Protein 8A9X (pdb70)

B-factor: mean 32.9, std 11.36, range [13.78, 92.28]

Solvent-accessible surface area: 26926 Å² total; per-residue (Å²): 165,86,50,28,13,26,7,0,4,95,18,2,18,92,27,46,5,17,0,52,89,13,69,89,86,75,80,102,11,23,6,62,8,61,76,5,12,14,92,5,0,20,40,0,5,76,20,0,34,145,41,36,3,44,4,5,31,0,18,0,56,32,37,83,188,61,76,34,33,0,54,13,80,56,2,6,0,43,114,121,128,32,34,4,57,0,10,96,30,2,36,168,47,70,18,39,14,53,70,22,23,94,13,14,33,65,9,11,5,49,9,88,62,4,54,84,148,24,0,62,41,0,17,86,23,0,40,146,63,52,10,79,51,34,66,58,46,44,40,74,31,86,184,79,121,49,92,14,49,13,43,16,0,25,0,32,134,155,109,16,33,12,19,0,6,64,22,2,23,154,51,69,11,45,12,23,69,13,42,91,96,65,55,88,10,13,6,54,8,73,78,4,50,18,132,23,0,19,43,0,3,48,23,0,36,140,60,49,10,37,6,2,27,1,26,2,58,37,42,91,181,96,72,30,104,0,47,16,84,55,2,12,0,46,148,155,99,35,23,13,20,0,4,64,22,2,23,162,55,68,15,45,16,34,100,16,46,85,93,66,65,99,10,30,7,66,9,73,74,4,43,69,145,23,0,97,43,0,21,86,30,0,34,146,60,26,9,78,56,42,56,68,42,48,83,79,29,103,172,77,118,49,96,10,54,16,88,53,0,18,0,58,108,134,142,47,29,9,18,18,0,4,93,21,2,18,162,49,66,9,19,0,42,37,9,33,85,86,75,85,100,3,17,6,30,8,60,61,4,48,87,141,22,0,58,40,0,16,86,23,0,26,147,55,22,5,65,62,41,60,60,42,42,82,77,26,89,187,72,123,49,101,15,43,17,46,36,2,19,0,47,101,135,155,125,23,49,63,15,0,89,110,29,2,73,120,21,46,16,77,26,95,142,40,73,81,104,64,72,85,2,33,5,62,12,89,65,4,12,67,127,3,0,96,42,0,23,88,25,0,35,149,56,45,9,81,57,45,54,71,41,48,80,79,36,98,172,71,129,53,41,10,54,15,82,52,3,22,0,48,124,126,37,35,28,33,0,14,112,18,4,45,158,48,65,18,37,5,3,79,40,29,76,16,19,39,66,7,28,9,55,10,58,78,3,54,64,142,19,0,96,41,0,21,88,23,0,33,146,49,34,1,77,60,39,58,66,43,49,81,59,47,97,162,97,110,45,102,9,51,19,88,54,1,16,0,44,77,111

InterPro domains:
  IPR007690 Type II secretion system protein GspM [PF04612] (2-157)
  IPR007690 Type II secretion system protein GspM [PIRSF006291] (4-155)
  IPR023229 Type II secretion system protein GspM, periplasmic domain superfamily [SSF103054] (82-157)

Nearest PDB structures (foldseek):
  8a9x-assembly4_G  TM=9.861E-01  e=1.366E-13  Klebsiella oxytoca
  8ab1-assembly1_C  TM=9.653E-01  e=4.001E-12  Klebsiella oxytoca
  7ze0-assembly1_B  TM=9.270E-01  e=1.435E-12  Klebsiella oxytoca
  1uv7-assembly1_B  TM=9.081E-01  e=1.610E-06  Vibrio cholerae
  1b4a-assembly1_B  TM=5.362E-01  e=8.333E-02  Geobacillus stearothermophilus

Sequence (549 aa):
SEEPSTVIMREAARHGLTIVRLQPQGSRLSLTVQPADFQALMAWLDALGQAGMTTATLAVTAVAQQPGWVTVNTLVLERSEPSTVIMREAARHGLTIVRLQPQGSRLSLTVQPADFQALMAWLDALGQAGMTTATLAVTAVAQQPGWVTVNTLVLEREEPSTVIMREAARHGLTIVRLQPQGSRLSLTVQPADFQALMAWLDALGQAGMTTATLAVTAVAQQPGWVTVNTLVLEREEPSTVIMREAARHGLTIVRLQPQGSRLSLTVQPADFQALMAWLDALGQAGMTTATLAVTAVAQQPGWVTVNTLVLERSEEPSTVIMREAARHGLTIVRLQPQGSRLSLTVQPADFQALMAWLDALGQAGMTTATLAVTAVAQQPGWVTVNTLVLERSEEPSTVIMREAARHGLTIVRLQPQGSRLSLTVQPADFQALMAWLDALGQAGMTTATLAVTAVAQQPGWVTVNTLVLEREPSTVIMREAARHGLTIVRLQPQGSRLSLTVQPADFQALMAWLDALGQAGMTTATLAVTAVAQQPGWVTVNTLVLERS

Structure (mmCIF, N/CA/C/O backbone):
data_8A9X
#
_entry.id   8A9X
#
_cell.length_a   80.85
_cell.length_b   135.529
_cell.length_c   109.408
_cell.angle_alpha   90
_cell.angle_beta   90
_cell.angle_gamma   90
#
_symmetry.space_group_name_H-M   'C 2 2 21'
#
loop_
_entity.id
_entity.type
_entity.pdbx_description
1 polymer 'Type II secretion system protein M'
2 water water
#
loop_
_atom_site.group_PDB
_atom_site.id
_atom_site.type_symbol
_atom_site.label_atom_id
_atom_site.label_alt_id
_atom_site.label_comp_id
_atom_site.label_asym_id
_atom_site.label_entity_id
_atom_site.label_seq_id
_atom_site.pdbx_PDB_ins_code
_atom_site.Cartn_x
_atom_site.Cartn_y
_atom_site.Cartn_z
_atom_site.occupancy
_atom_site.B_iso_or_equiv
_atom_site.auth_seq_id
_atom_site.auth_comp_id
_atom_site.auth_asym_id
_atom_site.auth_atom_id
_atom_site.pdbx_PDB_model_num
ATOM 1 N N . SER A 1 1 ? 21.345 55.957 8.168 1 44.31 79 SER A N 1
ATOM 2 C CA . SER A 1 1 ? 20.36 55.866 7.095 1 44.49 79 SER A CA 1
ATOM 3 C C . SER A 1 1 ? 18.912 56.044 7.639 1 42.07 79 SER A C 1
ATOM 4 O O . SER A 1 1 ? 18.615 57.141 8.134 1 43.33 79 SER A O 1
ATOM 7 N N . GLU A 1 2 ? 18.035 55.009 7.609 1 38.31 80 GLU A N 1
ATOM 8 C CA . GLU A 1 2 ? 16.678 55.181 8.119 1 35.37 80 GLU A CA 1
ATOM 9 C C . GLU A 1 2 ? 16.625 55.06 9.631 1 30.97 80 GLU A C 1
ATOM 10 O O . GLU A 1 2 ? 17.334 54.252 10.224 1 30.27 80 GLU A O 1
ATOM 16 N N . GLU A 1 3 ? 15.746 55.855 10.254 1 28.79 81 GLU A N 1
ATOM 17 C CA . GLU A 1 3 ? 15.552 55.771 11.693 1 27.26 81 GLU A CA 1
ATOM 18 C C . GLU A 1 3 ? 14.728 54.535 11.998 1 26.25 81 GLU A C 1
ATOM 19 O O . GLU A 1 3 ? 13.863 54.14 11.195 1 26.05 81 GLU A O 1
ATOM 25 N N . PRO A 1 4 ? 15.001 53.883 13.147 1 25.79 82 PRO A N 1
ATOM 26 C CA . PRO A 1 4 ? 14.316 52.613 13.435 1 24.76 82 PRO A CA 1
ATOM 27 C C . PRO A 1 4 ? 12.802 52.698 13.413 1 23.28 82 PRO A C 1
ATOM 28 O O . PRO A 1 4 ? 12.162 51.775 12.939 1 23.75 82 PRO A O 1
ATOM 32 N N . SER A 1 5 ? 12.231 53.792 13.928 1 21.9 83 SER A N 1
ATOM 33 C CA . SER A 1 5 ? 10.766 53.928 13.966 1 21.89 83 SER A CA 1
ATOM 34 C C . SER A 1 5 ? 10.172 53.878 12.561 1 22.02 83 SER A C 1
ATOM 35 O O . SER A 1 5 ? 9.08 53.347 12.379 1 22.58 83 SER A O 1
ATOM 38 N N . THR A 1 6 ? 10.893 54.444 11.566 1 21.88 84 THR A N 1
ATOM 39 C CA . THR A 1 6 ? 10.397 54.417 10.186 1 22.8 84 THR A CA 1
ATOM 40 C C . THR A 1 6 ? 10.303 52.974 9.672 1 22.58 84 THR A C 1
ATOM 41 O O . THR A 1 6 ? 9.282 52.573 9.108 1 23.99 84 THR A O 1
ATOM 45 N N . VAL A 1 7 ? 11.354 52.184 9.907 1 22.62 85 VAL A N 1
ATOM 46 C CA . VAL A 1 7 ? 11.363 50.8 9.451 1 23.3 85 VAL A CA 1
ATOM 47 C C . VAL A 1 7 ? 10.319 49.989 10.197 1 23.02 85 VAL A C 1
ATOM 48 O O . VAL A 1 7 ? 9.547 49.235 9.601 1 23.07 85 VAL A O 1
ATOM 52 N N . ILE A 1 8 ? 10.269 50.15 11.54 1 21.89 86 ILE A N 1
ATOM 53 C CA . ILE A 1 8 ? 9.314 49.409 12.35 1 21.21 86 ILE A CA 1
ATOM 54 C C . ILE A 1 8 ? 7.878 49.647 11.908 1 20.98 86 ILE A C 1
ATOM 55 O O . ILE A 1 8 ? 7.138 48.689 11.751 1 20.65 86 ILE A O 1
ATOM 60 N N . MET A 1 9 ? 7.501 50.929 11.687 1 19.78 87 MET A N 1
ATOM 61 C CA . MET A 1 9 ? 6.108 51.227 11.34 1 19.33 87 MET A CA 1
ATOM 62 C C . MET A 1 9 ? 5.766 50.839 9.903 1 20.03 87 MET A C 1
ATOM 63 O O . MET A 1 9 ? 4.637 50.415 9.627 1 21.67 87 MET A O 1
ATOM 68 N N . ARG A 1 10 ? 6.729 50.956 8.983 1 20.27 88 ARG A N 1
ATOM 69 C CA . ARG A 1 10 ? 6.489 50.551 7.586 1 21.14 88 ARG A CA 1
ATOM 70 C C . ARG A 1 10 ? 6.256 49.039 7.533 1 20.89 88 ARG A C 1
ATOM 71 O O . ARG A 1 10 ? 5.278 48.56 6.928 1 21.43 88 ARG A O 1
ATOM 79 N N . GLU A 1 11 ? 7.123 48.289 8.235 1 20.04 89 GLU A N 1
ATOM 80 C CA . GLU A 1 11 ? 6.96 46.838 8.252 1 20.8 89 GLU A CA 1
ATOM 81 C C . GLU A 1 11 ? 5.738 46.376 9.095 1 20.96 89 GLU A C 1
ATOM 82 O O . GLU A 1 11 ? 5.079 45.39 8.737 1 22.31 89 GLU A O 1
ATOM 88 N N . ALA A 1 12 ? 5.376 47.12 10.158 1 20.19 90 ALA A N 1
ATOM 89 C CA . ALA A 1 12 ? 4.164 46.797 10.941 1 20.82 90 ALA A CA 1
ATOM 90 C C . ALA A 1 12 ? 2.934 46.985 10.036 1 21.32 90 ALA A C 1
ATOM 91 O O . ALA A 1 12 ? 1.991 46.201 10.118 1 22.47 90 ALA A O 1
ATOM 93 N N . ALA A 1 13 ? 2.921 48.057 9.216 1 20.22 91 ALA A N 1
ATOM 94 C CA . ALA A 1 13 ? 1.782 48.276 8.293 1 21.68 91 ALA A CA 1
ATOM 95 C C . ALA A 1 13 ? 1.726 47.126 7.285 1 21.74 91 ALA A C 1
ATOM 96 O O . ALA A 1 13 ? 0.642 46.649 6.959 1 23.5 91 ALA A O 1
ATOM 98 N N . ARG A 1 14 ? 2.883 46.675 6.789 1 21 92 ARG A N 1
ATOM 99 C CA . ARG A 1 14 ? 2.897 45.578 5.808 1 20.92 92 ARG A CA 1
ATOM 100 C C . ARG A 1 14 ? 2.381 44.272 6.373 1 22.24 92 ARG A C 1
ATOM 101 O O . ARG A 1 14 ? 1.596 43.557 5.725 1 23.58 92 ARG A O 1
ATOM 109 N N . HIS A 1 15 ? 2.814 43.952 7.607 1 21.41 93 HIS A N 1
ATOM 110 C CA . HIS A 1 15 ? 2.526 42.642 8.178 1 20.99 93 HIS A CA 1
ATOM 111 C C . HIS A 1 15 ? 1.327 42.593 9.126 1 20.9 93 HIS A C 1
ATOM 112 O O . HIS A 1 15 ? 0.953 41.511 9.577 1 21.94 93 HIS A O 1
ATOM 119 N N . GLY A 1 16 ? 0.701 43.736 9.39 1 21.1 94 GLY A N 1
ATOM 120 C CA . GLY A 1 16 ? -0.537 43.765 10.152 1 21.38 94 GLY A CA 1
ATOM 121 C C . GLY A 1 16 ? -0.384 43.839 11.651 1 22.44 94 GLY A C 1
ATOM 122 O O . GLY A 1 16 ? -1.299 43.438 12.378 1 23.46 94 GLY A O 1
ATOM 123 N N . LEU A 1 17 ? 0.723 44.438 12.126 1 21.61 95 LEU A N 1
ATOM 124 C CA . LEU A 1 17 ? 0.921 44.567 13.576 1 21.96 95 LEU A CA 1
ATOM 125 C C . LEU A 1 17 ? 0.506 45.934 14.089 1 21.46 95 LEU A C 1
ATOM 126 O O . LEU A 1 17 ? 0.771 46.962 13.428 1 22.22 95 LEU A O 1
ATOM 131 N N . THR A 1 18 ? -0.101 45.946 15.286 1 19.99 96 THR A N 1
ATOM 132 C CA . THR A 1 18 ? -0.503 47.172 15.969 1 20.37 96 THR A CA 1
ATOM 133 C C . THR A 1 18 ? 0.484 47.445 17.072 1 21.71 96 THR A C 1
ATOM 134 O O . THR A 1 18 ? 0.722 46.599 17.941 1 21.37 96 THR A O 1
ATOM 138 N N . ILE A 1 19 ? 1.079 48.649 17.03 1 22.71 97 ILE A N 1
ATOM 139 C CA . ILE A 1 19 ? 2.085 49.016 18.025 1 23.49 97 ILE A CA 1
ATOM 140 C C . ILE A 1 19 ? 1.43 49.845 19.105 1 23.83 97 ILE A C 1
ATOM 141 O O . ILE A 1 19 ? 1.04 51.004 18.9 1 23.92 97 ILE A O 1
ATOM 146 N N . VAL A 1 20 ? 1.299 49.244 20.299 1 23.26 98 VAL A N 1
ATOM 147 C CA . VAL A 1 20 ? 0.714 49.898 21.463 1 23.32 98 VAL A CA 1
ATOM 148 C C . VAL A 1 20 ? 1.692 50.903 22.061 1 24 98 VAL A C 1
ATOM 149 O O . VAL A 1 20 ? 1.283 51.971 22.57 1 24.8 98 VAL A O 1
ATOM 153 N N . ARG A 1 21 ? 2.98 50.572 21.997 1 23.26 99 ARG A N 1
ATOM 154 C CA . ARG A 1 21 ? 3.997 51.422 22.541 1 23.96 99 ARG A CA 1
ATOM 155 C C . ARG A 1 21 ? 5.343 51.117 21.974 1 23.27 99 ARG A C 1
ATOM 156 O O . ARG A 1 21 ? 5.756 49.952 21.865 1 22.52 99 ARG A O 1
ATOM 164 N N . LEU A 1 22 ? 6.032 52.162 21.584 1 21.96 100 LEU A N 1
ATOM 165 C CA . LEU A 1 22 ? 7.399 52.046 21.164 1 22.99 100 LEU A CA 1
ATOM 166 C C . LEU A 1 22 ? 8.185 52.975 22.07 1 23.51 100 LEU A C 1
ATOM 167 O O . LEU A 1 22 ? 7.878 54.165 22.128 1 23.98 100 LEU A O 1
ATOM 172 N N . GLN A 1 23 ? 9.162 52.439 22.843 1 22.73 101 GLN A N 1
ATOM 173 C CA . GLN A 1 23 ? 9.967 53.306 23.714 1 22.74 101 GLN A CA 1
ATOM 174 C C . GLN A 1 23 ? 11.376 52.786 23.796 1 22.4 101 GLN A C 1
ATOM 175 O O . GLN A 1 23 ? 11.589 51.581 23.665 1 22.71 101 GLN A O 1
ATOM 181 N N . PRO A 1 24 ? 12.372 53.661 24.029 1 21.72 102 PRO A N 1
ATOM 182 C CA . PRO A 1 24 ? 13.736 53.145 24.212 1 22.17 102 PRO A CA 1
ATOM 183 C C . PRO A 1 24 ? 13.822 52.303 25.479 1 22.46 102 PRO A C 1
ATOM 184 O O . PRO A 1 24 ? 13.046 52.501 26.426 1 23.04 102 PRO A O 1
ATOM 188 N N . GLN A 1 25 ? 14.765 51.356 25.498 1 21.62 103 GLN A N 1
ATOM 189 C CA . GLN A 1 25 ? 15.08 50.551 26.673 1 22.91 103 GLN A CA 1
ATOM 190 C C . GLN A 1 25 ? 16.594 50.538 26.693 1 24.78 103 GLN A C 1
ATOM 191 O O . GLN A 1 25 ? 17.223 49.748 26.01 1 25.88 103 GLN A O 1
ATOM 197 N N . GLY A 1 26 ? 17.178 51.514 27.364 1 24.72 104 GLY A N 1
ATOM 198 C CA . GLY A 1 26 ? 18.619 51.763 27.281 1 25.66 104 GLY A CA 1
ATOM 199 C C . GLY A 1 26 ? 18.925 52.143 25.839 1 26.33 104 GLY A C 1
ATOM 200 O O . GLY A 1 26 ? 18.198 52.95 25.236 1 25.67 104 GLY A O 1
ATOM 201 N N . SER A 1 27 ? 19.876 51.413 25.227 1 27.39 105 SER A N 1
ATOM 202 C CA . SER A 1 27 ? 20.176 51.631 23.806 1 28.2 105 SER A CA 1
ATOM 203 C C . SER A 1 27 ? 19.342 50.722 22.891 1 28.01 105 SER A C 1
ATOM 204 O O . SER A 1 27 ? 19.504 50.771 21.67 1 28.57 105 SER A O 1
ATOM 207 N N . ARG A 1 28 ? 18.465 49.881 23.463 1 25.17 106 ARG A N 1
ATOM 208 C CA . ARG A 1 28 ? 17.618 48.999 22.692 1 24.1 106 ARG A CA 1
ATOM 209 C C . ARG A 1 28 ? 16.216 49.644 22.496 1 23.91 106 ARG A C 1
ATOM 210 O O . ARG A 1 28 ? 15.971 50.787 22.934 1 24 106 ARG A O 1
ATOM 218 N N . LEU A 1 29 ? 15.315 48.935 21.806 1 23.47 107 LEU A N 1
ATOM 219 C CA . LEU A 1 29 ? 13.963 49.412 21.599 1 23.45 107 LEU A CA 1
ATOM 220 C C . LEU A 1 29 ? 12.975 48.42 22.154 1 23.18 107 LEU A C 1
ATOM 221 O O . LEU A 1 29 ? 13.003 47.258 21.743 1 23.58 107 LEU A O 1
ATOM 226 N N . SER A 1 30 ? 12.09 48.846 23.04 1 22.25 108 SER A N 1
ATOM 227 C CA . SER A 1 30 ? 11.068 47.979 23.584 1 22.94 108 SER A CA 1
ATOM 228 C C . SER A 1 30 ? 9.78 48.222 22.834 1 22.58 108 SER A C 1
ATOM 229 O O . SER A 1 30 ? 9.349 49.385 22.656 1 22.7 108 SER A O 1
ATOM 232 N N . LEU A 1 31 ? 9.15 47.142 22.38 1 21.86 109 LEU A N 1
ATOM 233 C CA . LEU A 1 31 ? 7.919 47.284 21.636 1 21.92 109 LEU A CA 1
ATOM 234 C C . LEU A 1 31 ? 6.813 46.547 22.358 1 22.13 109 LEU A C 1
ATOM 235 O O . LEU A 1 31 ? 6.99 45.387 22.765 1 22.34 109 LEU A O 1
ATOM 240 N N . THR A 1 32 ? 5.661 47.189 22.498 1 20.24 110 THR A N 1
ATOM 241 C CA . THR A 1 32 ? 4.487 46.55 23.033 1 20.55 110 THR A CA 1
ATOM 242 C C . THR A 1 32 ? 3.556 46.409 21.824 1 21.06 110 THR A C 1
ATOM 243 O O . THR A 1 32 ? 3.257 47.4 21.153 1 21.84 110 THR A O 1
ATOM 247 N N . VAL A 1 33 ? 3.185 45.176 21.494 1 20.93 111 VAL A N 1
ATOM 248 C CA . VAL A 1 33 ? 2.434 44.857 20.277 1 21.55 111 VAL A CA 1
ATOM 249 C C . VAL A 1 33 ? 1.158 44.143 20.647 1 21.63 111 VAL A C 1
ATOM 250 O O . VAL A 1 33 ? 1.179 43.287 21.566 1 21.98 111 VAL A O 1
ATOM 254 N N . GLN A 1 34 ? 0.056 44.439 19.963 1 21.12 112 GLN A N 1
ATOM 255 C CA . GLN A 1 34 ? -1.193 43.723 20.235 1 21.08 112 GLN A CA 1
ATOM 256 C C . GLN A 1 34 ? -1.051 42.256 19.778 1 21.01 112 GLN A C 1
ATOM 257 O O . GLN A 1 34 ? -0.235 41.951 18.909 1 20.69 112 GLN A O 1
ATOM 263 N N . PRO A 1 35 ? -1.891 41.345 20.288 1 21.03 113 PRO A N 1
ATOM 264 C CA . PRO A 1 35 ? -1.795 39.931 19.871 1 21.32 113 PRO A CA 1
ATOM 265 C C . PRO A 1 35 ? -1.809 39.787 18.361 1 22.34 113 PRO A C 1
ATOM 266 O O . PRO A 1 35 ? -2.514 40.546 17.647 1 23.09 113 PRO A O 1
ATOM 270 N N . ALA A 1 36 ? -0.97 38.881 17.865 1 22.36 114 ALA A N 1
ATOM 271 C CA . ALA A 1 36 ? -0.727 38.808 16.438 1 22.68 114 ALA A CA 1
ATOM 272 C C . ALA A 1 36 ? -0.669 37.412 15.857 1 21.66 114 ALA A C 1
ATOM 273 O O . ALA A 1 36 ? -0.343 36.474 16.546 1 22.07 114 ALA A O 1
ATOM 275 N N . ASP A 1 37 ? -0.874 37.291 14.56 1 21.99 115 ASP A N 1
ATOM 276 C CA . ASP A 1 37 ? -0.664 36.047 13.829 1 21.97 115 ASP A CA 1
ATOM 277 C C . ASP A 1 37 ? 0.842 35.757 13.896 1 21.46 115 ASP A C 1
ATOM 278 O O . ASP A 1 37 ? 1.656 36.629 13.542 1 20.89 115 ASP A O 1
ATOM 283 N N . PHE A 1 38 ? 1.21 34.575 14.403 1 20.91 116 PHE A N 1
ATOM 284 C CA . PHE A 1 38 ? 2.642 34.281 14.605 1 21.55 116 PHE A CA 1
ATOM 285 C C . PHE A 1 38 ? 3.428 34.28 13.301 1 22.13 116 PHE A C 1
ATOM 286 O O . PHE A 1 38 ? 4.574 34.762 13.275 1 23.07 116 PHE A O 1
ATOM 294 N N . GLN A 1 39 ? 2.829 33.77 12.213 1 22.86 117 GLN A N 1
ATOM 295 C CA . GLN A 1 39 ? 3.523 33.78 10.912 1 23.75 117 GLN A CA 1
ATOM 296 C C . GLN A 1 39 ? 3.813 35.242 10.474 1 24.08 117 GLN A C 1
ATOM 297 O O . GLN A 1 39 ? 4.918 35.549 10.031 1 25.46 117 GLN A O 1
ATOM 303 N N . ALA A 1 40 ? 2.835 36.137 10.668 1 22.83 118 ALA A N 1
ATOM 304 C CA . ALA A 1 40 ? 3.027 37.548 10.299 1 22.42 118 ALA A CA 1
ATOM 305 C C . ALA A 1 40 ? 4.08 38.207 11.201 1 22.16 118 ALA A C 1
ATOM 306 O O . ALA A 1 40 ? 4.92 38.99 10.733 1 23.04 118 ALA A O 1
ATOM 308 N N . LEU A 1 41 ? 4.064 37.868 12.526 1 20.16 119 LEU A N 1
ATOM 309 C CA . LEU A 1 41 ? 5.047 38.417 13.456 1 20.12 119 LEU A CA 1
ATOM 310 C C . LEU A 1 41 ? 6.47 37.964 13.03 1 20.56 119 LEU A C 1
ATOM 311 O O . LEU A 1 41 ? 7.384 38.778 13.01 1 20.52 119 LEU A O 1
ATOM 316 N N . MET A 1 42 ? 6.616 36.688 12.628 1 20.54 120 MET A N 1
ATOM 317 C CA . MET A 1 42 ? 7.935 36.214 12.162 1 21.4 120 MET A CA 1
ATOM 318 C C . MET A 1 42 ? 8.359 36.929 10.89 1 20.72 120 MET A C 1
ATOM 319 O O . MET A 1 42 ? 9.541 37.267 10.736 1 22.52 120 MET A O 1
ATOM 324 N N . ALA A 1 43 ? 7.406 37.172 9.975 1 20.01 121 ALA A N 1
ATOM 325 C CA . ALA A 1 43 ? 7.758 37.872 8.712 1 21.8 121 ALA A CA 1
ATOM 326 C C . ALA A 1 43 ? 8.234 39.312 9.017 1 21.88 121 ALA A C 1
ATOM 327 O O . ALA A 1 43 ? 9.209 39.812 8.441 1 22.79 121 ALA A O 1
ATOM 329 N N . TRP A 1 44 ? 7.57 39.947 9.973 1 20.36 122 TRP A N 1
ATOM 330 C CA . TRP A 1 44 ? 7.948 41.284 10.403 1 19.98 122 TRP A CA 1
ATOM 331 C C . TRP A 1 44 ? 9.348 41.268 11.036 1 20.63 122 TRP A C 1
ATOM 332 O O . TRP A 1 44 ? 10.196 42.074 10.665 1 21.23 122 TRP A O 1
ATOM 343 N N . LEU A 1 45 ? 9.606 40.333 11.969 1 20.27 123 LEU A N 1
ATOM 344 C CA . LEU A 1 45 ? 10.934 40.258 12.596 1 20.82 123 LEU A CA 1
ATOM 345 C C . LEU A 1 45 ? 12.025 39.97 11.551 1 21.38 123 LEU A C 1
ATOM 346 O O . LEU A 1 45 ? 13.137 40.493 11.685 1 21.98 123 LEU A O 1
ATOM 351 N N . ASP A 1 46 ? 11.702 39.181 10.52 1 21.59 124 ASP A N 1
ATOM 352 C CA . ASP A 1 46 ? 12.686 38.881 9.467 1 23.14 124 ASP A CA 1
ATOM 353 C C . ASP A 1 46 ? 12.998 40.175 8.695 1 23.17 124 ASP A C 1
ATOM 354 O O . ASP A 1 46 ? 14.179 40.489 8.471 1 24.55 124 ASP A O 1
ATOM 359 N N . ALA A 1 47 ? 11.961 40.973 8.359 1 21.73 125 ALA A N 1
ATOM 360 C CA . ALA A 1 47 ? 12.182 42.236 7.666 1 22.3 125 ALA A CA 1
ATOM 361 C C . ALA A 1 47 ? 13.022 43.198 8.516 1 23.38 125 ALA A C 1
ATOM 362 O O . ALA A 1 47 ? 13.904 43.9 7.98 1 24.39 125 ALA A O 1
ATOM 364 N N . LEU A 1 48 ? 12.783 43.223 9.84 1 21.73 126 LEU A N 1
ATOM 365 C CA . LEU A 1 48 ? 13.581 44.092 10.715 1 22.59 126 LEU A CA 1
ATOM 366 C C . LEU A 1 48 ? 15.037 43.61 10.782 1 23.81 126 LEU A C 1
ATOM 367 O O . LEU A 1 48 ? 15.951 44.436 10.751 1 24.98 126 LEU A O 1
ATOM 372 N N . GLY A 1 49 ? 15.24 42.291 10.767 1 23.09 127 GLY A N 1
ATOM 373 C CA . GLY A 1 49 ? 16.583 41.709 10.734 1 24.73 127 GLY A CA 1
ATOM 374 C C . GLY A 1 49 ? 17.313 42.103 9.456 1 26.42 127 GLY A C 1
ATOM 375 O O . GLY A 1 49 ? 18.5 42.446 9.506 1 27.47 127 GLY A O 1
ATOM 376 N N . GLN A 1 50 ? 16.597 42.117 8.305 1 26.36 128 GLN A N 1
ATOM 377 C CA . GLN A 1 50 ? 17.186 42.531 7.014 1 27.61 128 GLN A CA 1
ATOM 378 C C . GLN A 1 50 ? 17.573 44.006 7.01 1 28.32 128 GLN A C 1
ATOM 379 O O . GLN A 1 50 ? 18.489 44.416 6.281 1 29.25 128 GLN A O 1
ATOM 385 N N . ALA A 1 51 ? 16.889 44.818 7.823 1 27.29 129 ALA A N 1
ATOM 386 C CA . ALA A 1 51 ? 17.215 46.23 7.989 1 27.16 129 ALA A CA 1
ATOM 387 C C . ALA A 1 51 ? 18.287 46.472 9.088 1 27.7 129 ALA A C 1
ATOM 388 O O . ALA A 1 51 ? 18.506 47.618 9.485 1 28.23 129 ALA A O 1
ATOM 390 N N . GLY A 1 52 ? 18.93 45.402 9.571 1 27.44 130 GLY A N 1
ATOM 391 C CA . GLY A 1 52 ? 19.994 45.509 10.562 1 27.89 130 GLY A CA 1
ATOM 392 C C . GLY A 1 52 ? 19.577 45.489 12.015 1 28.18 130 GLY A C 1
ATOM 393 O O . GLY A 1 52 ? 20.435 45.644 12.884 1 29.31 130 GLY A O 1
ATOM 394 N N . MET A 1 53 ? 18.262 45.259 12.299 1 26.54 131 MET A N 1
ATOM 395 C CA . MET A 1 53 ? 17.766 45.229 13.657 1 25.81 131 MET A CA 1
ATOM 396 C C . MET A 1 53 ? 17.539 43.816 14.143 1 26.03 131 MET A C 1
ATOM 397 O O . MET A 1 53 ? 16.553 43.174 13.778 1 26.83 131 MET A O 1
ATOM 402 N N . THR A 1 54 ? 18.434 43.358 15.016 1 23.95 132 THR A N 1
ATOM 403 C CA . THR A 1 54 ? 18.333 42.022 15.603 1 23.62 132 THR A CA 1
ATOM 404 C C . THR A 1 54 ? 17.31 41.976 16.748 1 22.17 132 THR A C 1
ATOM 405 O O . THR A 1 54 ? 17.007 42.985 17.388 1 22.05 132 THR A O 1
ATOM 409 N N . THR A 1 55 ? 16.779 40.764 16.987 1 20.81 133 THR A N 1
ATOM 410 C CA . THR A 1 55 ? 15.822 40.549 18.064 1 21.26 133 THR A CA 1
ATOM 411 C C . THR A 1 55 ? 16.585 40.169 19.323 1 23.17 133 THR A C 1
ATOM 412 O O . THR A 1 55 ? 17.237 39.125 19.365 1 24.73 133 THR A O 1
ATOM 416 N N . ALA A 1 56 ? 16.569 41.041 20.33 1 22.69 134 ALA A N 1
ATOM 417 C CA . ALA A 1 56 ? 17.305 40.822 21.571 1 23.91 134 ALA A CA 1
ATOM 418 C C . ALA A 1 56 ? 16.491 40.006 22.576 1 23.75 134 ALA A C 1
ATOM 419 O O . ALA A 1 56 ? 17.049 39.231 23.348 1 25.75 134 ALA A O 1
ATOM 421 N N . THR A 1 57 ? 15.182 40.218 22.631 1 20.59 135 THR A N 1
ATOM 422 C CA . THR A 1 57 ? 14.312 39.412 23.501 1 20.26 135 THR A CA 1
ATOM 423 C C . THR A 1 57 ? 12.99 39.205 22.801 1 19.91 135 THR A C 1
ATOM 424 O O . THR A 1 57 ? 12.469 40.145 22.198 1 20.17 135 THR A O 1
ATOM 428 N N . LEU A 1 58 ? 12.472 37.978 22.832 1 19.26 136 LEU A N 1
ATOM 429 C CA . LEU A 1 58 ? 11.142 37.719 22.262 1 19.6 136 LEU A CA 1
ATOM 430 C C . LEU A 1 58 ? 10.487 36.658 23.114 1 20.5 136 LEU A C 1
ATOM 431 O O . LEU A 1 58 ? 11.051 35.567 23.292 1 20.32 136 LEU A O 1
ATOM 436 N N . ALA A 1 59 ? 9.294 36.952 23.628 1 20 137 ALA A N 1
ATOM 437 C CA . ALA A 1 59 ? 8.544 35.958 24.381 1 20.4 137 ALA A CA 1
ATOM 438 C C . ALA A 1 59 ? 7.128 36.038 23.875 1 21.17 137 ALA A C 1
ATOM 439 O O . ALA A 1 59 ? 6.538 37.128 23.857 1 21.64 137 ALA A O 1
ATOM 441 N N . VAL A 1 60 ? 6.594 34.918 23.398 1 19.89 138 VAL A N 1
ATOM 442 C CA . VAL A 1 60 ? 5.228 34.833 22.899 1 20.6 138 VAL A CA 1
ATOM 443 C C . VAL A 1 60 ? 4.534 33.598 23.461 1 20.24 138 VAL A C 1
ATOM 444 O O . VAL A 1 60 ? 5.159 32.609 23.81 1 20.33 138 VAL A O 1
ATOM 448 N N . THR A 1 61 ? 3.214 33.697 23.609 1 20.72 139 THR A N 1
ATOM 449 C CA . THR A 1 61 ? 2.39 32.595 24.139 1 21.11 139 THR A CA 1
ATOM 450 C C . THR A 1 61 ? 1.111 32.546 23.334 1 21.49 139 THR A C 1
ATOM 451 O O . THR A 1 61 ? 0.486 33.592 23.091 1 21.04 139 THR A O 1
ATOM 455 N N . ALA A 1 62 ? 0.706 31.359 22.89 1 20.75 140 ALA A N 1
ATOM 456 C CA . ALA A 1 62 ? -0.501 31.21 22.07 1 21.71 140 ALA A CA 1
ATOM 457 C C . ALA A 1 62 ? -1.734 31.796 22.753 1 22.18 140 ALA A C 1
ATOM 458 O O . ALA A 1 62 ? -1.887 31.722 23.979 1 23.89 140 ALA A O 1
ATOM 460 N N . VAL A 1 63 ? -2.614 32.36 21.927 1 22.34 141 VAL A N 1
ATOM 461 C CA . VAL A 1 63 ? -3.872 32.932 22.384 1 24.43 141 VAL A CA 1
ATOM 462 C C . VAL A 1 63 ? -4.843 31.8 22.545 1 27.43 141 VAL A C 1
ATOM 463 O O . VAL A 1 63 ? -4.98 30.977 21.628 1 27.66 141 VAL A O 1
ATOM 467 N N . ALA A 1 64 ? -5.574 31.769 23.671 1 28.36 142 ALA A N 1
ATOM 468 C CA . ALA A 1 64 ? -6.608 30.741 23.894 1 30.03 142 ALA A CA 1
ATOM 469 C C . ALA A 1 64 ? -7.654 30.762 22.751 1 31.55 142 ALA A C 1
ATOM 470 O O . ALA A 1 64 ? -8.136 31.833 22.372 1 31.73 142 ALA A O 1
ATOM 472 N N . GLN A 1 65 ? -7.939 29.588 22.184 1 33.56 143 GLN A N 1
ATOM 473 C CA . GLN A 1 65 ? -8.895 29.402 21.099 1 35.91 143 GLN A CA 1
ATOM 474 C C . GLN A 1 65 ? -8.39 29.876 19.729 1 37.57 143 GLN A C 1
ATOM 475 O O . GLN A 1 65 ? -9.141 29.801 18.768 1 38.63 143 GLN A O 1
ATOM 481 N N . GLN A 1 66 ? -7.148 30.36 19.622 1 37.13 144 GLN A N 1
ATOM 482 C CA . GLN A 1 66 ? -6.622 30.846 18.339 1 37.74 144 GLN A CA 1
ATOM 483 C C . GLN A 1 66 ? -5.143 30.409 18.245 1 37.32 144 GLN A C 1
ATOM 484 O O . GLN A 1 66 ? -4.273 31.258 18.377 1 37.4 144 GLN A O 1
ATOM 490 N N . PRO A 1 67 ? -4.846 29.081 18.113 1 36.21 145 PRO A N 1
ATOM 491 C CA . PRO A 1 67 ? -3.444 28.595 18.209 1 35.64 145 PRO A CA 1
ATOM 492 C C . PRO A 1 67 ? -2.366 29.235 17.334 1 33.98 145 PRO A C 1
ATOM 493 O O . PRO A 1 67 ? -1.197 29.265 17.779 1 34.44 145 PRO A O 1
ATOM 497 N N . GLY A 1 68 ? -2.722 29.728 16.142 1 31.05 146 GLY A N 1
ATOM 498 C CA . GLY A 1 68 ? -1.794 30.411 15.228 1 28.85 146 GLY A CA 1
ATOM 499 C C . GLY A 1 68 ? -1.513 31.859 15.604 1 26.48 146 GLY A C 1
ATOM 500 O O . GLY A 1 68 ? -0.657 32.498 15.001 1 25.5 146 GLY A O 1
ATOM 501 N N . TRP A 1 69 ? -2.211 32.371 16.624 1 24.6 147 TRP A N 1
ATOM 502 C CA . TRP A 1 69 ? -2.015 33.712 17.15 1 24.47 147 TRP A CA 1
ATOM 503 C C . TRP A 1 69 ? -1.317 33.652 18.47 1 22.88 147 TRP A C 1
ATOM 504 O O . TRP A 1 69 ? -1.505 32.705 19.252 1 23.34 147 TRP A O 1
ATOM 515 N N . VAL A 1 70 ? -0.561 34.7 18.766 1 21.01 148 VAL A N 1
ATOM 516 C CA . VAL A 1 70 ? 0.172 34.768 20.001 1 20.96 148 VAL A CA 1
ATOM 517 C C . VAL A 1 70 ? 0.026 36.123 20.666 1 21.33 148 VAL A C 1
ATOM 518 O O . VAL A 1 70 ? -0.095 37.158 19.995 1 22.08 148 VAL A O 1
ATOM 522 N N . THR A 1 71 ? 0.113 36.121 21.985 1 20.68 149 THR A N 1
ATOM 523 C CA . THR A 1 71 ? 0.299 37.314 22.757 1 20.52 149 THR A CA 1
ATOM 524 C C . THR A 1 71 ? 1.806 37.602 22.731 1 20.83 149 THR A C 1
ATOM 525 O O . THR A 1 71 ? 2.622 36.672 22.903 1 21.8 149 THR A O 1
ATOM 529 N N . VAL A 1 72 ? 2.187 38.853 22.434 1 19.85 150 VAL A N 1
ATOM 530 C CA . VAL A 1 72 ? 3.597 39.222 22.426 1 20.32 150 VAL A CA 1
ATOM 531 C C . VAL A 1 72 ? 3.912 39.697 23.817 1 21.66 150 VAL A C 1
ATOM 532 O O . VAL A 1 72 ? 3.59 40.841 24.178 1 23.56 150 VAL A O 1
ATOM 536 N N . ASN A 1 73 ? 4.437 38.777 24.664 1 20.65 151 ASN A N 1
ATOM 537 C CA . ASN A 1 73 ? 4.698 39.1 26.067 1 21.63 151 ASN A CA 1
ATOM 538 C C . ASN A 1 73 ? 5.857 40.07 26.211 1 21.73 151 ASN A C 1
ATOM 539 O O . ASN A 1 73 ? 5.806 40.979 27.049 1 23.09 151 ASN A O 1
ATOM 544 N N . THR A 1 74 ? 6.9 39.881 25.398 1 20.47 152 THR A N 1
ATOM 545 C CA . THR A 1 74 ? 8.061 40.752 25.426 1 21.24 152 THR A CA 1
ATOM 546 C C . THR A 1 74 ? 8.674 40.827 24.05 1 20.75 152 THR A C 1
ATOM 547 O O . THR A 1 74 ? 8.793 39.807 23.369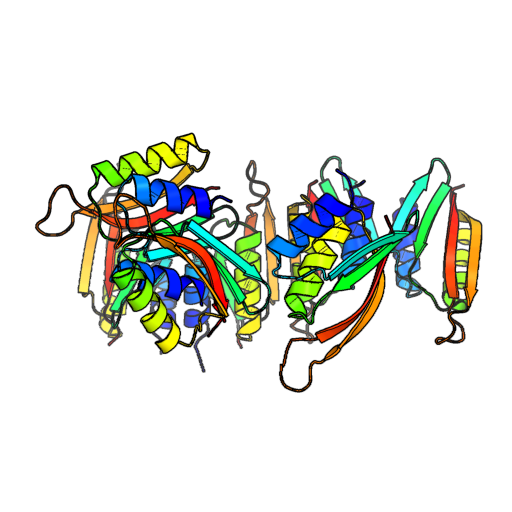 1 20.31 152 THR A O 1
ATOM 551 N N . LEU A 1 75 ? 9.107 42.028 23.65 1 19.54 153 LEU A N 1
ATOM 552 C CA . LEU A 1 75 ? 9.821 42.189 22.392 1 19.89 153 LEU A CA 1
ATOM 553 C C . LEU A 1 75 ? 10.779 43.353 22.553 1 20.91 153 LEU A C 1
ATOM 554 O O . LEU A 1 75 ? 10.369 44.485 22.873 1 21.1 153 LEU A O 1
ATOM 559 N N . VAL A 1 76 ? 12.063 43.055 22.375 1 20.41 154 VAL A N 1
ATOM 560 C CA . VAL A 1 76 ? 13.101 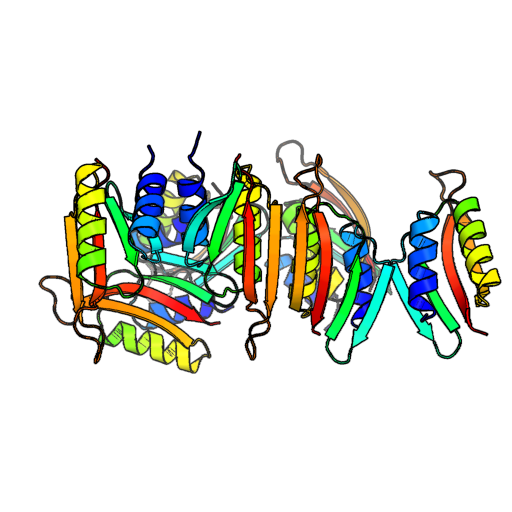44.079 22.444 1 20.86 154 VAL A CA 1
ATOM 561 C C . VAL A 1 76 ? 13.991 43.886 21.239 1 21.06 154 VAL A C 1
ATOM 562 O O . VAL A 1 76 ? 14.443 42.771 20.98 1 20.88 154 VAL A O 1
ATOM 566 N N . LEU A 1 77 ? 14.244 44.976 20.497 1 20.66 155 LEU A N 1
ATOM 567 C CA . LEU A 1 77 ? 15.11 44.948 19.318 1 21.75 155 LEU A CA 1
ATOM 568 C C . LEU A 1 77 ? 16.371 45.732 19.582 1 23.51 155 LEU A C 1
ATOM 569 O O . LEU A 1 77 ? 16.368 46.683 20.376 1 23.61 155 LEU A O 1
ATOM 574 N N . GLU A 1 78 ? 17.433 45.399 18.862 1 23.92 156 GLU A N 1
ATOM 575 C CA . GLU A 1 78 ? 18.618 46.246 18.863 1 25.59 156 GLU A CA 1
ATOM 576 C C . GLU A 1 78 ? 18.508 47.233 17.674 1 26.91 156 GLU A C 1
ATOM 577 O O . GLU A 1 78 ? 17.907 46.922 16.632 1 27.37 156 GLU A O 1
ATOM 583 N N . ARG A 1 79 ? 19.109 48.423 17.814 1 26.72 157 ARG A N 1
ATOM 584 C CA . ARG A 1 79 ? 19.17 49.377 16.718 1 27.81 157 ARG A CA 1
ATOM 585 C C . ARG A 1 79 ? 20.13 48.839 15.647 1 30.17 157 ARG A C 1
ATOM 586 O O . ARG A 1 79 ? 20.997 48.004 15.941 1 30.1 157 ARG A O 1
ATOM 594 N N . SER A 1 80 ? 19.992 49.342 14.405 1 31.85 158 SER A N 1
ATOM 595 C CA . SER A 1 80 ? 20.884 48.951 13.325 1 34.3 158 SER A CA 1
ATOM 596 C C . SER A 1 80 ? 22.232 49.638 13.534 1 37.5 158 SER A C 1
ATOM 597 O O . SER A 1 80 ? 23.268 48.988 13.306 1 39.52 158 SER A O 1
ATOM 601 N N . GLU B 1 3 ? -7.022 29.065 -3.355 1 45.93 81 GLU B N 1
ATOM 602 C CA . GLU B 1 3 ? -6.344 29.995 -2.458 1 46.05 81 GLU B CA 1
ATOM 603 C C . GLU B 1 3 ? -7.258 31.184 -2.142 1 44.87 81 GLU B C 1
ATOM 604 O O . GLU B 1 3 ? -8 31.637 -3.018 1 44.42 81 GLU B O 1
ATOM 610 N N . P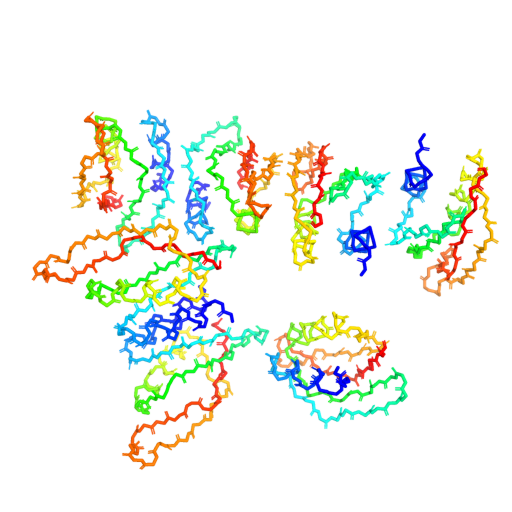RO B 1 4 ? -7.212 31.688 -0.897 1 44.21 82 PRO B N 1
ATOM 611 C CA . PRO B 1 4 ? -8.088 32.815 -0.519 1 42.5 82 PRO B CA 1
ATOM 612 C C . PRO B 1 4 ? -8.022 34.026 -1.44 1 39.69 82 PRO B C 1
ATOM 613 O O . PRO B 1 4 ? -9.068 34.599 -1.753 1 39.35 82 PRO B O 1
ATOM 617 N N . SER B 1 5 ? -6.824 34.414 -1.887 1 37.06 83 SER B N 1
ATOM 618 C CA . SER B 1 5 ? -6.68 35.562 -2.774 1 35.56 83 SER B CA 1
ATOM 619 C C . SER B 1 5 ? -7.454 35.361 -4.084 1 32.59 83 SER B C 1
ATOM 620 O O . SER B 1 5 ? -8.017 36.327 -4.59 1 32.2 83 SER B O 1
ATOM 623 N N . THR B 1 6 ? -7.53 34.121 -4.602 1 29.76 84 THR B N 1
ATOM 624 C CA . THR B 1 6 ? -8.251 33.874 -5.835 1 29.91 84 THR B CA 1
ATOM 625 C C . THR B 1 6 ? -9.757 34.079 -5.621 1 29.18 84 THR B C 1
ATOM 626 O O . THR B 1 6 ? -10.395 34.741 -6.437 1 28.89 84 THR B O 1
ATOM 630 N N . VAL B 1 7 ? -10.313 33.567 -4.499 1 30.3 85 VAL B N 1
ATOM 631 C CA . VAL B 1 7 ? -11.736 33.768 -4.186 1 30.5 85 VAL B CA 1
ATOM 632 C C . VAL B 1 7 ? -12.016 35.253 -3.982 1 28.37 85 VAL B C 1
ATOM 633 O O . VAL B 1 7 ? -13.007 35.776 -4.502 1 28.82 85 VAL B O 1
ATOM 637 N N . ILE B 1 8 ? -11.159 35.948 -3.235 1 27.63 86 ILE B N 1
ATOM 638 C CA . ILE B 1 8 ? -11.34 37.387 -2.986 1 26.91 86 ILE B CA 1
ATOM 639 C C . ILE B 1 8 ? -11.382 38.172 -4.283 1 25.87 86 ILE B C 1
ATOM 640 O O . ILE B 1 8 ? -12.286 38.981 -4.474 1 25.08 86 ILE B O 1
ATOM 645 N N . MET B 1 9 ? -10.408 37.92 -5.185 1 25.02 87 MET B N 1
ATOM 646 C CA . MET B 1 9 ? -10.343 38.652 -6.447 1 25.46 87 MET B CA 1
ATOM 647 C C . MET B 1 9 ? -11.522 38.321 -7.367 1 24.82 87 MET B C 1
ATOM 648 O O . MET B 1 9 ? -12.087 39.214 -8.004 1 25.99 87 MET B O 1
ATOM 653 N N . ARG B 1 10 ? -11.874 37.021 -7.462 1 24.8 88 ARG B N 1
ATOM 654 C CA . ARG B 1 10 ? -13 36.619 -8.314 1 25.49 88 ARG B CA 1
ATOM 655 C C . ARG B 1 10 ? -14.322 37.227 -7.803 1 25.01 88 ARG B C 1
ATOM 656 O O . A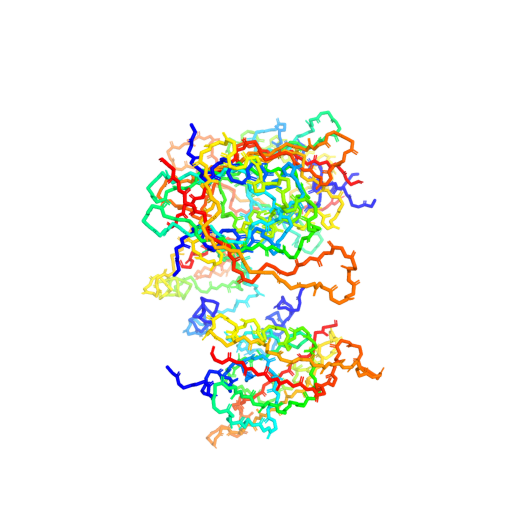RG B 1 10 ? -15.078 37.808 -8.598 1 26.14 88 ARG B O 1
ATOM 664 N N . GLU B 1 11 ? -14.574 37.173 -6.478 1 24.4 89 GLU B N 1
ATOM 665 C CA . GLU B 1 11 ? -15.784 37.771 -5.919 1 23.91 89 GLU B CA 1
ATOM 666 C C . GLU B 1 11 ? -15.783 39.283 -6.022 1 23.52 89 GLU B C 1
ATOM 667 O O . GLU B 1 11 ? -16.832 39.887 -6.307 1 24.22 89 GLU B O 1
ATOM 673 N N . ALA B 1 12 ? -14.601 39.927 -5.859 1 22.78 90 ALA B N 1
ATOM 674 C CA . ALA B 1 12 ? -14.543 41.392 -6.019 1 22.43 90 ALA B CA 1
ATOM 675 C C . ALA B 1 12 ? -15.013 41.785 -7.426 1 22.86 90 ALA B C 1
ATOM 676 O O . ALA B 1 12 ? -15.836 42.686 -7.549 1 23.33 90 ALA B O 1
ATOM 678 N N . ALA B 1 13 ? -14.55 41.052 -8.457 1 22.69 91 ALA B N 1
ATOM 679 C CA . ALA B 1 13 ? -14.957 41.334 -9.836 1 23.58 91 ALA B CA 1
ATOM 680 C C . ALA B 1 13 ? -16.452 41.065 -10.043 1 22.62 91 ALA B C 1
ATOM 681 O O . ALA B 1 13 ? -17.111 41.822 -10.77 1 22.67 91 ALA B O 1
ATOM 683 N N . ARG B 1 14 ? -17.022 40.046 -9.337 1 21.6 92 ARG B N 1
ATOM 684 C CA . ARG B 1 14 ? -18.479 39.811 -9.451 1 21.19 92 ARG B CA 1
ATOM 685 C C . ARG B 1 14 ? -19.311 40.935 -8.832 1 21.39 92 ARG B C 1
ATOM 686 O O . ARG B 1 14 ? -20.508 41.058 -9.142 1 22.01 92 ARG B O 1
ATOM 694 N N . HIS B 1 15 ? -18.704 41.734 -7.948 1 20.15 93 HIS B N 1
ATOM 695 C CA . HIS B 1 15 ? -19.414 42.842 -7.343 1 20.85 93 HIS B CA 1
ATOM 696 C C . HIS B 1 15 ? -18.912 44.208 -7.817 1 21.65 93 HIS B C 1
ATOM 697 O O . HIS B 1 15 ? -19.179 45.21 -7.165 1 22.53 93 HIS B O 1
ATOM 704 N N . GLY B 1 16 ? -18.177 44.245 -8.935 1 21.73 94 GLY B N 1
ATOM 705 C CA . GLY B 1 16 ? -17.747 45.502 -9.54 1 22.77 94 GLY B CA 1
ATOM 706 C C . GLY B 1 16 ? -16.712 46.304 -8.774 1 23.15 94 GLY B C 1
ATOM 707 O O . GLY B 1 16 ? -16.546 47.507 -9.022 1 23.62 94 GLY B O 1
ATOM 708 N N . LEU B 1 17 ? -15.988 45.638 -7.887 1 22.05 95 LEU B N 1
ATOM 709 C CA . LEU B 1 17 ? -14.995 46.32 -7.06 1 22.73 95 LEU B CA 1
ATOM 710 C C . LEU B 1 17 ? -13.6 46.226 -7.649 1 23.86 95 LEU B C 1
ATOM 711 O O . LEU B 1 17 ? -13.286 45.263 -8.362 1 25.63 95 LEU B O 1
ATOM 716 N N . THR B 1 18 ? -12.796 47.249 -7.399 1 22.14 96 THR B N 1
ATOM 717 C CA . THR B 1 18 ? -11.417 47.274 -7.871 1 22.74 96 THR B CA 1
ATOM 718 C C . THR B 1 18 ? -10.473 47.15 -6.659 1 23.51 96 THR B C 1
ATOM 719 O O . THR B 1 18 ? -10.482 48.005 -5.769 1 23.75 96 THR B O 1
ATOM 723 N N . ILE B 1 19 ? -9.735 46.046 -6.617 1 24.49 97 ILE B N 1
ATOM 724 C CA . ILE B 1 19 ? -8.746 45.814 -5.578 1 24.88 97 ILE B CA 1
ATOM 725 C C . ILE B 1 19 ? -7.413 46.395 -6.027 1 27.15 97 ILE B C 1
ATOM 726 O O . ILE B 1 19 ? -6.858 45.965 -7.052 1 29.03 97 ILE B O 1
ATOM 731 N N . VAL B 1 20 ? -6.937 47.371 -5.27 1 26.21 98 VAL B N 1
ATOM 732 C CA . VAL B 1 20 ? -5.679 48.085 -5.509 1 27.41 98 VAL B CA 1
ATOM 733 C C . VAL B 1 20 ? -4.514 47.303 -4.905 1 27.5 98 VAL B C 1
ATOM 734 O O . VAL B 1 20 ? -3.423 47.273 -5.487 1 28.36 98 VAL B O 1
ATOM 738 N N . ARG B 1 21 ? -4.702 46.73 -3.713 1 26.35 99 ARG B N 1
ATOM 739 C CA . ARG B 1 21 ? -3.642 45.999 -3.023 1 25.68 99 ARG B CA 1
ATOM 740 C C . ARG B 1 21 ? -4.246 44.915 -2.139 1 24.77 99 ARG B C 1
ATOM 741 O O . ARG B 1 21 ? -5.291 45.114 -1.529 1 23.57 99 ARG B O 1
ATOM 749 N N . LEU B 1 22 ? -3.611 43.758 -2.12 1 24.5 100 LEU B N 1
ATOM 750 C CA . LEU B 1 22 ? -4.054 42.633 -1.308 1 25.95 100 LEU B CA 1
ATOM 751 C C . LEU B 1 22 ? -2.788 42.187 -0.581 1 25.67 100 LEU B C 1
ATOM 752 O O . LEU B 1 22 ? -1.893 41.62 -1.202 1 26.8 100 LEU B O 1
ATOM 757 N N . GLN B 1 23 ? -2.69 42.482 0.738 1 22.96 101 GLN B N 1
ATOM 758 C CA . GLN B 1 23 ? -1.507 42.199 1.546 1 23.18 101 GLN B CA 1
ATOM 759 C C . GLN B 1 23 ? -1.68 40.964 2.42 1 24.14 101 GLN B C 1
ATOM 760 O O . GLN B 1 23 ? -2.42 40.984 3.388 1 23.53 101 GLN B O 1
ATOM 766 N N . PRO B 1 24 ? -0.946 39.874 2.149 1 25.38 102 PRO B N 1
ATOM 767 C CA . PRO B 1 24 ? -1.039 38.682 3.021 1 25.62 102 PRO B CA 1
ATOM 768 C C . PRO B 1 24 ? -0.436 38.96 4.39 1 25.05 102 PRO B C 1
ATOM 769 O O . PRO B 1 24 ? 0.668 39.526 4.493 1 25.11 102 PRO B O 1
ATOM 773 N N . GLN B 1 25 ? -1.16 38.594 5.45 1 23.67 103 GLN B N 1
ATOM 774 C CA . GLN B 1 25 ? -0.686 38.849 6.801 1 23.85 103 GLN B CA 1
ATOM 775 C C . GLN B 1 25 ? -0.981 37.598 7.631 1 24.99 103 GLN B C 1
ATOM 776 O O . GLN B 1 25 ? -1.624 37.678 8.653 1 25.72 103 GLN B O 1
ATOM 782 N N . GLY B 1 26 ? -0.505 36.444 7.151 1 25.03 104 GLY B N 1
ATOM 783 C CA . GLY B 1 26 ? -0.72 35.167 7.824 1 25.59 104 GLY B CA 1
ATOM 784 C C . GLY B 1 26 ? -2.133 34.696 7.604 1 26.65 104 GLY B C 1
ATOM 785 O O . GLY B 1 26 ? -2.58 34.604 6.448 1 28.81 104 GLY B O 1
ATOM 786 N N . SER B 1 27 ? -2.887 34.48 8.697 1 25.82 105 SER B N 1
ATOM 787 C CA . SER B 1 27 ? -4.286 34.063 8.601 1 27.17 105 SER B CA 1
ATOM 788 C C . SER B 1 27 ? -5.205 35.214 8.17 1 28.7 105 SER B C 1
ATOM 789 O O . SER B 1 27 ? -6.368 34.965 7.851 1 30.18 105 SER B O 1
ATOM 792 N N . ARG B 1 28 ? -4.697 36.453 8.133 1 27.98 106 ARG B N 1
ATOM 793 C CA . ARG B 1 28 ? -5.494 37.598 7.705 1 28.87 106 ARG B CA 1
ATOM 794 C C . ARG B 1 28 ? -4.939 38.226 6.439 1 27.84 106 ARG B C 1
ATOM 795 O O . ARG B 1 28 ? -3.788 38.022 6.099 1 27.27 106 ARG B O 1
ATOM 803 N N . LEU B 1 29 ? -5.742 39.025 5.747 1 26.83 107 LEU B N 1
ATOM 804 C CA . LEU B 1 29 ? -5.303 39.74 4.551 1 26.1 107 LEU B CA 1
ATOM 805 C C . LEU B 1 29 ? -5.822 41.141 4.671 1 24.5 107 LEU B C 1
ATOM 806 O O . LEU B 1 29 ? -6.99 41.327 5.034 1 24.84 107 LEU B O 1
ATOM 811 N N . SER B 1 30 ? -4.996 42.115 4.396 1 22.06 108 SER B N 1
ATOM 812 C CA . SER B 1 30 ? -5.431 43.517 4.428 1 21.92 108 SER B CA 1
ATOM 813 C C . SER B 1 30 ? -5.688 43.993 2.99 1 22.91 108 SER B C 1
ATOM 814 O O . SER B 1 30 ? -4.843 43.812 2.117 1 23.54 108 SER B O 1
ATOM 817 N N . LEU B 1 31 ? -6.837 44.638 2.754 1 21.68 109 LEU B N 1
ATOM 818 C CA . LEU B 1 31 ? -7.208 45.059 1.392 1 22.41 109 LEU B CA 1
ATOM 819 C C . LEU B 1 31 ? -7.261 46.567 1.235 1 23.47 109 LEU B C 1
ATOM 820 O O . LEU B 1 31 ? -7.748 47.26 2.134 1 24.57 109 LEU B O 1
ATOM 825 N N . THR B 1 32 ? -6.835 47.041 0.058 1 21.99 110 THR B N 1
ATOM 826 C CA . THR B 1 32 ? -6.982 48.426 -0.363 1 23.21 110 THR B CA 1
ATOM 827 C C . THR B 1 32 ? -7.89 48.342 -1.57 1 23.91 110 THR B C 1
ATOM 828 O O . THR B 1 32 ? -7.607 47.601 -2.51 1 24.03 110 THR B O 1
ATOM 832 N N . VAL B 1 33 ? -9.047 49.005 -1.472 1 23.7 111 VAL B N 1
ATOM 833 C CA . VAL B 1 33 ? -10.099 48.938 -2.458 1 24.23 111 VAL B CA 1
ATOM 834 C C . VAL B 1 33 ? -10.381 50.343 -2.972 1 24 111 VAL B C 1
ATOM 835 O O . VAL B 1 33 ? -10.343 51.29 -2.18 1 25.67 111 VAL B O 1
ATOM 839 N N . GLN B 1 34 ? -10.681 50.475 -4.273 1 23.73 112 GLN B N 1
ATOM 840 C CA . GLN B 1 34 ? -11.072 51.775 -4.847 1 23.2 112 GLN B CA 1
ATOM 841 C C . GLN B 1 34 ? -12.403 52.191 -4.201 1 23.01 112 GLN B C 1
ATOM 842 O O . GLN B 1 34 ? -13.257 51.316 -3.892 1 22.09 112 GLN B O 1
ATOM 848 N N . PRO B 1 35 ? -12.678 53.51 -3.98 1 23.36 113 PRO B N 1
ATOM 849 C CA . PRO B 1 35 ? -13.978 53.899 -3.389 1 23.27 113 PRO B CA 1
ATOM 850 C C . PRO B 1 35 ? -15.119 53.226 -4.133 1 23.27 113 PRO B C 1
ATOM 851 O O . PRO B 1 35 ? -15.082 53.114 -5.365 1 22.93 113 PRO B O 1
ATOM 855 N N . ALA B 1 36 ? -16.074 52.719 -3.366 1 22.95 114 ALA B N 1
ATOM 856 C CA . ALA B 1 36 ? -17.071 51.812 -3.902 1 24.57 114 ALA B CA 1
ATOM 857 C C . ALA B 1 36 ? -18.496 52.108 -3.511 1 24.81 114 ALA B C 1
ATOM 858 O O . ALA B 1 36 ? -18.763 52.702 -2.477 1 24.57 114 ALA B O 1
ATOM 860 N N . ASP B 1 37 ? -19.453 51.593 -4.314 1 23.46 115 ASP B N 1
ATOM 861 C CA . ASP B 1 37 ? -20.851 51.599 -3.965 1 23.35 115 ASP B CA 1
ATOM 862 C C . ASP B 1 37 ? -20.992 50.726 -2.679 1 22.79 115 ASP B C 1
ATOM 863 O O . ASP B 1 37 ? -20.529 49.572 -2.634 1 22.34 115 ASP B O 1
ATOM 868 N N . PHE B 1 38 ? -21.564 51.314 -1.632 1 22.07 116 PHE B N 1
ATOM 869 C CA . PHE B 1 38 ? -21.665 50.629 -0.352 1 22.29 116 PHE B CA 1
ATOM 870 C C . PHE B 1 38 ? -22.447 49.31 -0.427 1 21.9 116 PHE B C 1
ATOM 871 O O . PHE B 1 38 ? -22.03 48.318 0.189 1 22.31 116 PHE B O 1
ATOM 879 N N . GLN B 1 39 ? -23.559 49.287 -1.196 1 22.25 117 GLN B N 1
ATOM 880 C CA . GLN B 1 39 ? -24.339 48.063 -1.297 1 22.94 117 GLN B CA 1
ATOM 881 C C . GLN B 1 39 ? -23.514 46.936 -1.939 1 22.9 117 GLN B C 1
ATOM 882 O O . GLN B 1 39 ? -23.552 45.804 -1.441 1 23.58 117 GLN B O 1
ATOM 888 N N . ALA B 1 40 ? -22.706 47.266 -2.959 1 20.92 118 ALA B N 1
ATOM 889 C CA . ALA B 1 40 ? -21.875 46.259 -3.626 1 21.99 118 ALA B CA 1
ATOM 890 C C . ALA B 1 40 ? -20.757 45.789 -2.68 1 21.28 118 ALA B C 1
ATOM 891 O O . ALA B 1 40 ? -20.454 44.59 -2.599 1 21.75 118 ALA B O 1
ATOM 893 N N . LEU B 1 41 ? -20.178 46.734 -1.908 1 21.31 119 LEU B N 1
ATOM 894 C CA . LEU B 1 41 ? -19.145 46.354 -0.928 1 21.66 119 LEU B CA 1
ATOM 895 C C . LEU B 1 41 ? -19.72 45.334 0.092 1 21.78 119 LEU B C 1
ATOM 896 O O . LEU B 1 41 ? -19.107 44.308 0.35 1 22.88 119 LEU B O 1
ATOM 901 N N . MET B 1 42 ? -20.94 45.6 0.6 1 21.43 120 MET B N 1
ATOM 902 C CA . MET B 1 42 ? -21.556 44.682 1.563 1 22.47 120 MET B CA 1
ATOM 903 C C . MET B 1 42 ? -21.881 43.34 0.925 1 23.25 120 MET B C 1
ATOM 904 O O . MET B 1 42 ? -21.672 42.291 1.556 1 24.64 120 MET B O 1
ATOM 909 N N . ALA B 1 43 ? -22.362 43.348 -0.327 1 23.14 121 ALA B N 1
ATOM 910 C CA . ALA B 1 43 ? -22.684 42.085 -1.01 1 23.86 121 ALA B CA 1
ATOM 911 C C . ALA B 1 43 ? -21.418 41.236 -1.179 1 23.28 121 ALA B C 1
ATOM 912 O O . ALA B 1 43 ? -21.451 40.005 -0.979 1 24.57 121 ALA B O 1
ATOM 914 N N . TRP B 1 44 ? -20.299 41.89 -1.49 1 22.45 122 TRP B N 1
ATOM 915 C CA . TRP B 1 44 ? -19.022 41.197 -1.635 1 22.08 122 TRP B CA 1
ATOM 916 C C . TRP B 1 44 ? -18.604 40.597 -0.309 1 22.16 122 TRP B C 1
ATOM 917 O O . TRP B 1 44 ? -18.245 39.42 -0.247 1 22.76 122 TRP B O 1
ATOM 928 N N . LEU B 1 45 ? -18.69 41.395 0.779 1 21.51 123 LEU B N 1
ATOM 929 C CA . LEU B 1 45 ? -18.291 40.86 2.092 1 21.28 123 LEU B CA 1
ATOM 930 C C . LEU B 1 45 ? -19.186 39.696 2.518 1 22.06 123 LEU B C 1
ATOM 931 O O . LEU B 1 45 ? -18.706 38.743 3.124 1 23.82 123 LEU B O 1
ATOM 936 N N . ASP B 1 46 ? -20.477 39.752 2.16 1 22.87 124 ASP B N 1
ATOM 937 C CA . ASP B 1 46 ? -21.387 38.668 2.497 1 24.45 124 ASP B CA 1
ATOM 938 C C . ASP B 1 46 ? -20.989 37.403 1.717 1 25.42 124 ASP B C 1
ATOM 939 O O . ASP B 1 46 ? -20.895 36.329 2.327 1 26.71 124 ASP B O 1
ATOM 944 N N . ALA B 1 47 ? -20.684 37.531 0.407 1 24.39 125 ALA B N 1
ATOM 945 C CA . ALA B 1 47 ? -20.261 36.368 -0.395 1 25.26 125 ALA B CA 1
ATOM 946 C C . ALA B 1 47 ? -18.969 35.764 0.167 1 26 125 ALA B C 1
ATOM 947 O O . ALA B 1 47 ? -18.831 34.538 0.209 1 27.22 125 ALA B O 1
ATOM 949 N N . LEU B 1 48 ? -18.033 36.621 0.607 1 25.49 126 LEU B N 1
ATOM 950 C CA . LEU B 1 48 ? -16.79 36.118 1.178 1 26.68 126 LEU B CA 1
ATOM 951 C C . LEU B 1 48 ? -17.067 35.388 2.489 1 27.88 126 LEU B C 1
ATOM 952 O O . LEU B 1 48 ? -16.488 34.335 2.737 1 28.69 126 LEU B O 1
ATOM 957 N N . GLY B 1 49 ? -17.978 35.921 3.308 1 27.8 127 GLY B N 1
ATOM 958 C CA . GLY B 1 49 ? -18.345 35.294 4.571 1 28.94 127 GLY B CA 1
ATOM 959 C C . GLY B 1 49 ? -18.949 33.919 4.346 1 31.12 127 GLY B C 1
ATOM 960 O O . GLY B 1 49 ? -18.609 32.974 5.064 1 32.85 127 GLY B O 1
ATOM 961 N N . GLN B 1 50 ? -19.775 33.78 3.291 1 30.82 128 GLN B N 1
ATOM 962 C CA . GLN B 1 50 ? -20.378 32.481 2.919 1 33.28 128 GLN B CA 1
ATOM 963 C C . GLN B 1 50 ? -19.313 31.477 2.475 1 35.46 128 GLN B C 1
ATOM 964 O O . GLN B 1 50 ? -19.509 30.266 2.621 1 36.98 128 GLN B O 1
ATOM 970 N N . ALA B 1 51 ? -18.195 31.959 1.914 1 35.95 129 ALA B N 1
ATOM 971 C CA . ALA B 1 51 ? -17.059 31.129 1.503 1 36.82 129 ALA B CA 1
ATOM 972 C C . ALA B 1 51 ? -16.064 30.861 2.669 1 38.79 129 ALA B C 1
ATOM 973 O O . ALA B 1 51 ? -14.991 30.301 2.434 1 40.33 129 ALA B O 1
ATOM 975 N N . GLY B 1 52 ? -16.409 31.256 3.897 1 38.58 130 GLY B N 1
ATOM 976 C CA . GLY B 1 52 ? -15.564 31.027 5.066 1 38.57 130 GLY B CA 1
ATOM 977 C C . GLY B 1 52 ? -14.569 32.127 5.386 1 38.55 130 GLY B C 1
ATOM 978 O O . GLY B 1 52 ? -13.757 31.977 6.306 1 39.93 130 GLY B O 1
ATOM 979 N N . MET B 1 53 ? -14.612 33.244 4.641 1 36.75 131 MET B N 1
ATOM 980 C CA . MET B 1 53 ? -13.706 34.357 4.894 1 37.26 131 MET B CA 1
ATOM 981 C C . MET B 1 53 ? -14.377 35.485 5.632 1 36.18 131 MET B C 1
ATOM 982 O O . MET B 1 53 ? -15.063 36.304 5.017 1 37.64 131 MET B O 1
ATOM 987 N N . THR B 1 54 ? -14.138 35.548 6.931 1 33.68 132 THR B N 1
ATOM 988 C CA . THR B 1 54 ? -14.728 36.491 7.868 1 31.97 132 THR B CA 1
ATOM 989 C C . THR B 1 54 ? -14.202 37.91 7.661 1 28.15 132 THR B C 1
ATOM 990 O O . THR B 1 54 ? -13.026 38.09 7.377 1 27.46 132 THR B O 1
ATOM 994 N N . THR B 1 55 ? -15.048 38.917 7.881 1 25.25 133 THR B N 1
ATOM 995 C CA . THR B 1 55 ? -14.595 40.308 7.928 1 24.07 133 THR B CA 1
ATOM 996 C C . THR B 1 55 ? -14.099 40.531 9.371 1 24.7 133 THR B C 1
ATOM 997 O O . THR B 1 55 ? -14.901 40.517 10.315 1 27.19 133 THR B O 1
ATOM 1001 N N . ALA B 1 56 ? -12.798 40.691 9.542 1 22.99 134 ALA B N 1
ATOM 1002 C CA . ALA B 1 56 ? -12.224 40.884 10.863 1 23.52 134 ALA B CA 1
ATOM 1003 C C . ALA B 1 56 ? -12.372 42.326 11.312 1 23.31 134 ALA B C 1
ATOM 1004 O O . ALA B 1 56 ? -12.76 42.585 12.467 1 22.81 134 ALA B O 1
ATOM 1006 N N . THR B 1 57 ? -12.136 43.263 10.411 1 23.26 135 THR B N 1
ATOM 1007 C CA . THR B 1 57 ? -12.291 44.677 10.729 1 23.79 135 THR B CA 1
ATOM 1008 C C . THR B 1 57 ? -12.71 45.385 9.446 1 22.7 135 THR B C 1
ATOM 1009 O O . THR B 1 57 ? -12.18 45.084 8.386 1 22.68 135 THR B O 1
ATOM 1013 N N . LEU B 1 58 ? -13.638 46.325 9.546 1 22.07 136 LEU B N 1
ATOM 1014 C CA . LEU B 1 58 ? -14.041 47.147 8.406 1 21.22 136 LEU B CA 1
ATOM 1015 C C . LEU B 1 58 ? -14.278 48.557 8.927 1 21.72 136 LEU B C 1
ATOM 1016 O O . LEU B 1 58 ? -14.952 48.711 9.93 1 23.02 136 LEU B O 1
ATOM 1021 N N . ALA B 1 59 ? -13.812 49.578 8.211 1 20.24 137 ALA B N 1
ATOM 1022 C CA . ALA B 1 59 ? -14.079 50.965 8.586 1 19.86 137 ALA B CA 1
ATOM 1023 C C . ALA B 1 59 ? -14.161 51.784 7.319 1 20.92 137 ALA B C 1
ATOM 1024 O O . ALA B 1 59 ? -13.211 51.809 6.536 1 21.27 137 ALA B O 1
ATOM 1026 N N . VAL B 1 60 ? -15.306 52.4 7.089 1 20.47 138 VAL B N 1
ATOM 1027 C CA . VAL B 1 60 ? -15.586 53.179 5.877 1 21.13 138 VAL B CA 1
ATOM 1028 C C . VAL B 1 60 ? -16.168 54.533 6.202 1 22.58 138 VAL B C 1
ATOM 1029 O O . VAL B 1 60 ? -16.787 54.736 7.261 1 21.73 138 VAL B O 1
ATOM 1033 N N . THR B 1 61 ? -15.981 55.482 5.275 1 23.08 139 THR B N 1
ATOM 1034 C CA . THR B 1 61 ? -16.547 56.817 5.386 1 24.54 139 THR B CA 1
ATOM 1035 C C . THR B 1 61 ? -17.129 57.192 4.019 1 26.05 139 THR B C 1
ATOM 1036 O O . THR B 1 61 ? -16.558 56.822 3.003 1 25.66 139 THR B O 1
ATOM 1040 N N . ALA B 1 62 ? -18.208 57.949 3.985 1 28.89 140 ALA B N 1
ATOM 1041 C CA . ALA B 1 62 ? -18.848 58.34 2.734 1 29.77 140 ALA B CA 1
ATOM 1042 C C . ALA B 1 62 ? -17.908 59.158 1.853 1 28.5 140 ALA B C 1
ATOM 1043 O O . ALA B 1 62 ? -17.057 59.908 2.344 1 28.62 140 ALA B O 1
ATOM 1045 N N . VAL B 1 63 ? -18.055 58.989 0.54 1 27.42 141 VAL B N 1
ATOM 1046 C CA . VAL B 1 63 ? -17.272 59.781 -0.414 1 28.21 141 VAL B CA 1
ATOM 1047 C C . VAL B 1 63 ? -17.902 61.152 -0.427 1 30.14 141 VAL B C 1
ATOM 1048 O O . VAL B 1 63 ? -19.117 61.256 -0.528 1 29.49 141 VAL B O 1
ATOM 1052 N N . ALA B 1 64 ? -17.075 62.213 -0.311 1 32.89 142 ALA B N 1
ATOM 1053 C CA . ALA B 1 64 ? -17.588 63.589 -0.311 1 35.37 142 ALA B CA 1
ATOM 1054 C C . ALA B 1 64 ? -18.329 63.856 -1.618 1 36.52 142 ALA B C 1
ATOM 1055 O O . ALA B 1 64 ? -17.79 63.571 -2.698 1 36.36 142 ALA B O 1
ATOM 1057 N N . GLN B 1 65 ? -19.599 64.26 -1.501 1 37.46 143 GLN B N 1
ATOM 1058 C CA . GLN B 1 65 ? -20.477 64.592 -2.624 1 38.94 143 GLN B CA 1
ATOM 1059 C C . GLN B 1 65 ? -21.027 63.372 -3.375 1 38.14 143 GLN B C 1
ATOM 1060 O O . GLN B 1 65 ? -21.662 63.54 -4.413 1 38.93 143 GLN B O 1
ATOM 1066 N N . GLN B 1 66 ? -20.841 62.152 -2.838 1 35.92 144 GLN B N 1
ATOM 1067 C CA . GLN B 1 66 ? -21.383 60.958 -3.469 1 35.46 144 GLN B CA 1
ATOM 1068 C C . GLN B 1 66 ? -21.976 60.002 -2.413 1 34.59 144 GLN B C 1
ATOM 1069 O O . GLN B 1 66 ? -21.433 58.934 -2.167 1 34.11 144 GLN B O 1
ATOM 1075 N N . PRO B 1 67 ? -23.097 60.396 -1.766 1 34.73 145 PRO B N 1
ATOM 1076 C CA . PRO B 1 67 ? -23.749 59.486 -0.807 1 34.45 145 PRO B CA 1
ATOM 1077 C C . PRO B 1 67 ? -24.163 58.19 -1.53 1 33.89 145 PRO B C 1
ATOM 1078 O O . PRO B 1 67 ? -24.541 58.189 -2.704 1 34.91 145 PRO B O 1
ATOM 1082 N N . GLY B 1 68 ? -24.01 57.107 -0.835 1 31.43 146 GLY B N 1
ATOM 1083 C CA . GLY B 1 68 ? -24.21 55.792 -1.423 1 29.57 146 GLY B CA 1
ATOM 1084 C C . GLY B 1 68 ? -22.871 55.142 -1.722 1 27.49 146 GLY B C 1
ATOM 1085 O O . GLY B 1 68 ? -22.798 53.92 -1.829 1 27.41 146 GLY B O 1
ATOM 1086 N N . TRP B 1 69 ? -21.783 55.96 -1.835 1 26.28 147 TRP B N 1
ATOM 1087 C CA . TRP B 1 69 ? -20.44 55.47 -2.056 1 25.56 147 TRP B CA 1
ATOM 1088 C C . TRP B 1 69 ? -19.571 55.716 -0.827 1 24.41 147 TRP B C 1
ATOM 1089 O O . TRP B 1 69 ? -19.772 56.699 -0.111 1 24.2 147 TRP B O 1
ATOM 1100 N N . VAL B 1 70 ? -18.591 54.83 -0.605 1 22.46 148 VAL B N 1
ATOM 1101 C CA . VAL B 1 70 ? -17.708 54.961 0.546 1 21.61 148 VAL B CA 1
ATOM 1102 C C . VAL B 1 70 ? -16.259 54.712 0.195 1 22.25 148 VAL B C 1
ATOM 1103 O O . VAL B 1 70 ? -15.914 53.948 -0.718 1 22.37 148 VAL B O 1
ATOM 1107 N N . THR B 1 71 ? -15.386 55.366 0.961 1 22.95 149 THR B N 1
ATOM 1108 C CA . THR B 1 71 ? -13.984 55.124 0.919 1 23.66 149 THR B CA 1
ATOM 1109 C C . THR B 1 71 ? -13.758 53.997 1.939 1 23.95 149 THR B C 1
ATOM 1110 O O . THR B 1 71 ? -14.281 54.068 3.068 1 23.92 149 THR B O 1
ATOM 1114 N N . VAL B 1 72 ? -13.032 52.956 1.564 1 22.86 150 VAL B N 1
ATOM 1115 C CA . VAL B 1 72 ? -12.762 51.793 2.393 1 22.83 150 VAL B CA 1
ATOM 1116 C C . VAL B 1 72 ? -11.436 52.051 3.121 1 25.05 150 VAL B C 1
ATOM 1117 O O . VAL B 1 72 ? -10.352 51.78 2.585 1 28.21 150 VAL B O 1
ATOM 1121 N N . ASN B 1 73 ? -11.517 52.627 4.319 1 23.22 151 ASN B N 1
ATOM 1122 C CA . ASN B 1 73 ? -10.309 53.036 5.053 1 22.99 151 ASN B CA 1
ATOM 1123 C C . ASN B 1 73 ? -9.532 51.866 5.611 1 23.87 151 ASN B C 1
ATOM 1124 O O . ASN B 1 73 ? -8.293 51.836 5.531 1 24.84 151 ASN B O 1
ATOM 1129 N N . THR B 1 74 ? -10.247 50.904 6.186 1 22.13 152 THR B N 1
ATOM 1130 C CA . THR B 1 74 ? -9.631 49.696 6.689 1 22.01 152 THR B CA 1
ATOM 1131 C C . THR B 1 74 ? -10.484 48.507 6.325 1 21.08 152 THR B C 1
ATOM 1132 O O . THR B 1 74 ? -11.708 48.558 6.475 1 21.08 152 THR B O 1
ATOM 1136 N N . LEU B 1 75 ? -9.848 47.436 5.848 1 20.99 153 LEU B N 1
ATOM 1137 C CA . LEU B 1 75 ? -10.554 46.194 5.591 1 20.6 153 LEU B CA 1
ATOM 1138 C C . LEU B 1 75 ? -9.58 45.072 5.827 1 21.6 153 LEU B C 1
ATOM 1139 O O . LEU B 1 75 ? -8.568 44.98 5.125 1 21.45 153 LEU B O 1
ATOM 1144 N N . VAL B 1 76 ? -9.865 44.214 6.793 1 21.68 154 VAL B N 1
ATOM 1145 C CA . VAL B 1 76 ? -9.024 43.046 7.057 1 22.03 154 VAL B CA 1
ATOM 1146 C C . VAL B 1 76 ? -9.934 41.824 7.04 1 23 154 VAL B C 1
ATOM 1147 O O . VAL B 1 76 ? -10.973 41.84 7.707 1 23.25 154 VAL B O 1
ATOM 1151 N N . LEU B 1 77 ? -9.58 40.82 6.237 1 23.01 155 LEU B N 1
ATOM 1152 C CA . LEU B 1 77 ? -10.328 39.573 6.132 1 24.73 155 LEU B CA 1
ATOM 1153 C C . LEU B 1 77 ? -9.568 38.449 6.785 1 28.11 155 LEU B C 1
ATOM 1154 O O . LEU B 1 77 ? -8.342 38.466 6.778 1 28.4 155 LEU B O 1
ATOM 1159 N N . GLU B 1 78 ? -10.284 37.43 7.25 1 29.96 156 GLU B N 1
ATOM 1160 C CA . GLU B 1 78 ? -9.666 36.249 7.829 1 34.71 156 GLU B CA 1
ATOM 1161 C C . GLU B 1 78 ? -9.845 35.102 6.839 1 39.08 156 GLU B C 1
ATOM 1162 O O . GLU B 1 78 ? -10.919 34.961 6.256 1 40.33 156 GLU B O 1
ATOM 1168 N N . ARG B 1 79 ? -8.798 34.308 6.595 1 40.98 157 ARG B N 1
ATOM 1169 C CA . ARG B 1 79 ? -8.906 33.153 5.693 1 43.36 157 ARG B CA 1
ATOM 1170 C C . ARG B 1 79 ? -9.851 32.114 6.304 1 45.2 157 ARG B C 1
ATOM 1171 O O . ARG B 1 79 ? -10.092 32.114 7.524 1 46.29 157 ARG B O 1
ATOM 1179 N N . GLU C 1 2 ? 3.007 10.837 9.918 1 49.94 80 GLU C N 1
ATOM 1180 C CA . GLU C 1 2 ? 4.243 10.894 10.699 1 49.4 80 GLU C CA 1
ATOM 1181 C C . GLU C 1 2 ? 4.016 11.376 12.118 1 47.7 80 GLU C C 1
ATOM 1182 O O . GLU C 1 2 ? 3.204 12.27 12.352 1 47.88 80 GLU C O 1
ATOM 1188 N N . GLU C 1 3 ? 4.768 10.806 13.065 1 45.7 81 GLU C N 1
ATOM 1189 C CA . GLU C 1 3 ? 4.669 11.22 14.456 1 44.02 81 GLU C CA 1
ATOM 1190 C C . GLU C 1 3 ? 5.335 12.591 14.618 1 40.72 81 GLU C C 1
ATOM 1191 O O . GLU C 1 3 ? 6.326 12.89 13.941 1 40.11 81 GLU C O 1
ATOM 1197 N N . PRO C 1 4 ? 4.776 13.444 15.49 1 38.69 82 PRO C N 1
ATOM 1198 C CA . PRO C 1 4 ? 5.33 14.791 15.658 1 36.83 82 PRO C CA 1
ATOM 1199 C C . PRO C 1 4 ? 6.818 14.837 15.975 1 34.72 82 PRO C C 1
ATOM 1200 O O . PRO C 1 4 ? 7.522 15.689 15.424 1 34.2 82 PRO C O 1
ATOM 1204 N N . SER C 1 5 ? 7.329 13.915 16.826 1 33.13 83 SER C N 1
ATOM 1205 C CA . SER C 1 5 ? 8.766 13.924 17.147 1 32.63 83 SER C CA 1
ATOM 1206 C C . SER C 1 5 ? 9.618 13.736 15.9 1 30.48 83 SER C C 1
ATOM 1207 O O . SER C 1 5 ? 10.69 14.343 15.8 1 29.08 83 SER C O 1
ATOM 1210 N N . THR C 1 6 ? 9.167 12.878 14.958 1 28.98 84 THR C N 1
ATOM 1211 C CA . THR C 1 6 ? 9.921 12.655 13.722 1 28.8 84 THR C CA 1
ATOM 1212 C C . THR C 1 6 ? 10.053 13.968 12.936 1 27.01 84 THR C C 1
ATOM 1213 O O . THR C 1 6 ? 11.151 14.331 12.525 1 27.55 84 THR C O 1
ATOM 1217 N N . VAL C 1 7 ? 8.938 14.678 12.755 1 25.98 85 VAL C N 1
ATOM 1218 C CA . VAL C 1 7 ? 8.967 15.939 12.02 1 25.22 85 VAL C CA 1
ATOM 1219 C C . VAL C 1 7 ? 9.825 16.976 12.752 1 23.43 85 VAL C C 1
ATOM 1220 O O . VAL C 1 7 ? 10.657 17.638 12.13 1 24.28 85 VAL C O 1
ATOM 1224 N N . ILE C 1 8 ? 9.662 17.082 14.073 1 22.82 86 ILE C N 1
ATOM 1225 C CA . ILE C 1 8 ? 10.39 18.081 14.86 1 22.85 86 ILE C CA 1
ATOM 1226 C C . ILE C 1 8 ? 11.891 17.854 14.771 1 22.12 86 ILE C C 1
ATOM 1227 O O . ILE C 1 8 ? 12.623 18.805 14.538 1 21.99 86 ILE C O 1
ATOM 1232 N N . MET C 1 9 ? 12.333 16.596 14.959 1 21.99 87 MET C N 1
ATOM 1233 C CA . MET C 1 9 ? 13.774 16.312 14.945 1 22.08 87 MET C CA 1
ATOM 1234 C C . MET C 1 9 ? 14.381 16.452 13.56 1 21.82 87 MET C C 1
ATOM 1235 O O . MET C 1 9 ? 15.499 16.961 13.441 1 22.89 87 MET C O 1
ATOM 1240 N N . ARG C 1 10 ? 13.656 16.009 12.513 1 21.71 88 ARG C N 1
ATOM 1241 C CA . ARG C 1 10 ? 14.14 16.114 11.129 1 22.09 88 ARG C CA 1
ATOM 1242 C C . ARG C 1 10 ? 14.29 17.589 10.771 1 21.73 88 ARG C C 1
ATOM 1243 O O . ARG C 1 10 ? 15.332 18.001 10.261 1 22.92 88 ARG C O 1
ATOM 1251 N N . GLU C 1 11 ? 13.265 18.402 11.1 1 21.02 89 GLU C N 1
ATOM 1252 C CA . GLU C 1 11 ? 13.351 19.836 10.789 1 20.34 89 GLU C CA 1
ATOM 1253 C C . GLU C 1 11 ? 14.4 20.547 11.635 1 21.38 89 GLU C C 1
ATOM 1254 O O . GLU C 1 11 ? 15.078 21.439 11.117 1 21.6 89 GLU C O 1
ATOM 1260 N N . ALA C 1 12 ? 14.599 20.119 12.904 1 20.29 90 ALA C N 1
ATOM 1261 C CA . ALA C 1 12 ? 15.671 20.755 13.717 1 20.76 90 ALA C CA 1
ATOM 1262 C C . ALA C 1 12 ? 17.026 20.51 13.075 1 21.31 90 ALA C C 1
ATOM 1263 O O . ALA C 1 12 ? 17.833 21.438 12.97 1 21.04 90 ALA C O 1
ATOM 1265 N N . ALA C 1 13 ? 17.236 19.283 12.561 1 20.87 91 ALA C N 1
ATOM 1266 C CA . ALA C 1 13 ? 18.524 19.003 11.907 1 21.21 91 ALA C CA 1
ATOM 1267 C C . ALA C 1 13 ? 18.655 19.821 10.608 1 21.47 91 ALA C C 1
ATOM 1268 O O . ALA C 1 13 ? 19.763 20.217 10.245 1 22.72 91 ALA C O 1
ATOM 1270 N N . ARG C 1 14 ? 17.539 20.063 9.896 1 20.88 92 ARG C N 1
ATOM 1271 C CA . ARG C 1 14 ? 17.569 20.883 8.685 1 20.63 92 ARG C CA 1
ATOM 1272 C C . ARG C 1 14 ? 17.931 22.344 8.968 1 21.15 92 ARG C C 1
ATOM 1273 O O . ARG C 1 14 ? 18.206 23.11 8.048 1 22.88 92 ARG C O 1
ATOM 1281 N N . HIS C 1 15 ? 17.797 22.778 10.231 1 20.61 93 HIS C N 1
ATOM 1282 C CA . HIS C 1 15 ? 18.092 24.164 10.583 1 20.84 93 HIS C CA 1
ATOM 1283 C C . HIS C 1 15 ? 19.24 24.285 11.584 1 21.42 93 HIS C C 1
ATOM 1284 O O . HIS C 1 15 ? 19.446 25.371 12.119 1 21.99 93 HIS C O 1
ATOM 1291 N N . GLY C 1 16 ? 19.977 23.201 11.841 1 21.02 94 GLY C N 1
ATOM 1292 C CA . GLY C 1 16 ? 21.155 23.252 12.688 1 22.61 94 GLY C CA 1
ATOM 1293 C C . GLY C 1 16 ? 20.901 23.44 14.163 1 23.55 94 GLY C C 1
ATOM 1294 O O . GLY C 1 16 ? 21.794 23.894 14.902 1 24.49 94 GLY C O 1
ATOM 1295 N N . LEU C 1 17 ? 19.709 23.059 14.609 1 22.63 95 LEU C N 1
ATOM 1296 C CA . LEU C 1 17 ? 19.346 23.207 16.03 1 23.17 95 LEU C CA 1
ATOM 1297 C C . LEU C 1 17 ? 19.502 21.914 16.776 1 23.88 95 LEU C C 1
ATOM 1298 O O . LEU C 1 17 ? 19.165 20.846 16.23 1 25.24 95 LEU C O 1
ATOM 1303 N N . THR C 1 18 ? 19.985 21.995 18.019 1 21.6 96 THR C N 1
ATOM 1304 C CA . THR C 1 18 ? 20.243 20.795 18.817 1 22.25 96 THR C CA 1
ATOM 1305 C C . THR C 1 18 ? 19.21 20.646 19.897 1 22.26 96 THR C C 1
ATOM 1306 O O . THR C 1 18 ? 19.14 21.481 20.809 1 22.24 96 THR C O 1
ATOM 1310 N N . ILE C 1 19 ? 18.42 19.586 19.817 1 21.35 97 ILE C N 1
ATOM 1311 C CA . ILE C 1 19 ? 17.415 19.306 20.829 1 21.71 97 ILE C CA 1
ATOM 1312 C C . ILE C 1 19 ? 18.004 18.398 21.884 1 22.51 97 ILE C C 1
ATOM 1313 O O . ILE C 1 19 ? 18.563 17.315 21.537 1 23.33 97 ILE C O 1
ATOM 1318 N N . VAL C 1 20 ? 17.915 18.822 23.149 1 22.28 98 VAL C N 1
ATOM 1319 C CA . VAL C 1 20 ? 18.414 17.953 24.21 1 23.54 98 VAL C CA 1
ATOM 1320 C C . VAL C 1 20 ? 17.302 17.37 25.094 1 24.91 98 VAL C C 1
ATOM 1321 O O . VAL C 1 20 ? 17.594 16.533 25.957 1 26.8 98 VAL C O 1
ATOM 1325 N N . ARG C 1 21 ? 16.04 17.706 24.843 1 23.28 99 ARG C N 1
ATOM 1326 C CA . ARG C 1 21 ? 14.906 17.124 25.573 1 24.36 99 ARG C CA 1
ATOM 1327 C C . ARG C 1 21 ? 13.668 17.341 24.742 1 24.59 99 ARG C C 1
ATOM 1328 O O . ARG C 1 21 ? 13.48 18.432 24.209 1 24 99 ARG C O 1
ATOM 1336 N N . LEU C 1 22 ? 12.841 16.306 24.563 1 25.5 100 LEU C N 1
ATOM 1337 C CA . LEU C 1 22 ? 11.612 16.436 23.783 1 27.82 100 LEU C CA 1
ATOM 1338 C C . LEU C 1 22 ? 10.587 15.646 24.566 1 31.92 100 LEU C C 1
ATOM 1339 O O . LEU C 1 22 ? 10.607 14.419 24.531 1 31.41 100 LEU C O 1
ATOM 1344 N N . GLN C 1 23 ? 9.779 16.353 25.37 1 34.98 101 GLN C N 1
ATOM 1345 C CA . GLN C 1 23 ? 8.858 15.689 26.265 1 39.19 101 GLN C CA 1
ATOM 1346 C C . GLN C 1 23 ? 7.404 15.894 25.917 1 43.47 101 GLN C C 1
ATOM 1347 O O . GLN C 1 23 ? 6.892 17.016 25.894 1 42.78 101 GLN C O 1
ATOM 1353 N N . PRO C 1 24 ? 6.73 14.763 25.656 1 47.68 102 PRO C N 1
ATOM 1354 C CA . PRO C 1 24 ? 5.318 14.822 25.301 1 50.42 102 PRO C CA 1
ATOM 1355 C C . PRO C 1 24 ? 4.447 15.277 26.461 1 53.32 102 PRO C C 1
ATOM 1356 O O . PRO C 1 24 ? 4.629 14.864 27.602 1 54.14 102 PRO C O 1
ATOM 1360 N N . GLN C 1 25 ? 3.492 16.131 26.159 1 54.56 103 GLN C N 1
ATOM 1361 C CA . GLN C 1 25 ? 2.516 16.654 27.098 1 55.93 103 GLN C CA 1
ATOM 1362 C C . GLN C 1 25 ? 1.194 16.677 26.315 1 56 103 GLN C C 1
ATOM 1363 O O . GLN C 1 25 ? 0.62 17.74 26.093 1 56.78 103 GLN C O 1
ATOM 1369 N N . GLY C 1 26 ? 0.752 15.497 25.876 1 54.92 104 GLY C N 1
ATOM 1370 C CA . GLY C 1 26 ? -0.476 15.325 25.111 1 53.8 104 GLY C CA 1
ATOM 1371 C C . GLY C 1 26 ? -0.295 15.866 23.715 1 52.02 104 GLY C C 1
ATOM 1372 O O . GLY C 1 26 ? 0.628 15.462 22.998 1 52.3 104 GLY C O 1
ATOM 1373 N N . SER C 1 27 ? -1.159 16.807 23.331 1 49.96 105 SER C N 1
ATOM 1374 C CA . SER C 1 27 ? -1.021 17.472 22.044 1 48.18 105 SER C CA 1
ATOM 1375 C C . SER C 1 27 ? 0.181 18.476 22.078 1 44.94 105 SER C C 1
ATOM 1376 O O . SER C 1 27 ? 0.678 18.836 21.018 1 45.18 105 SER C O 1
ATOM 1379 N N . ARG C 1 28 ? 0.673 18.874 23.281 1 42.36 106 ARG C N 1
ATOM 1380 C CA . ARG C 1 28 ? 1.825 19.78 23.427 1 39.46 106 ARG C CA 1
ATOM 1381 C C . ARG C 1 28 ? 3.132 19.029 23.612 1 37.16 106 ARG C C 1
ATOM 1382 O O . ARG C 1 28 ? 3.136 17.961 24.192 1 37.64 106 ARG C O 1
ATOM 1390 N N . LEU C 1 29 ? 4.247 19.586 23.143 1 33.77 107 LEU C N 1
ATOM 1391 C CA . LEU C 1 29 ? 5.571 18.978 23.267 1 32.62 107 LEU C CA 1
ATOM 1392 C C . LEU C 1 29 ? 6.507 20.036 23.81 1 28.83 107 LEU C C 1
ATOM 1393 O O . LEU C 1 29 ? 6.643 21.102 23.211 1 27.39 107 LEU C O 1
ATOM 1398 N N . SER C 1 30 ? 7.143 19.759 24.941 1 27.84 108 SER C N 1
ATOM 1399 C CA . SER C 1 30 ? 8.072 20.695 25.562 1 27.19 108 SER C CA 1
ATOM 1400 C C . SER C 1 30 ? 9.488 20.369 25.13 1 26.23 108 SER C C 1
ATOM 1401 O O . SER C 1 30 ? 9.903 19.223 25.267 1 26.65 108 SER C O 1
ATOM 1404 N N . LEU C 1 31 ? 10.209 21.341 24.591 1 24.56 109 LEU C N 1
ATOM 1405 C CA . LEU C 1 31 ? 11.546 21.099 24.064 1 24.43 109 LEU C CA 1
ATOM 1406 C C . LEU C 1 31 ? 12.587 21.883 24.804 1 24.85 109 LEU C C 1
ATOM 1407 O O . LEU C 1 31 ? 12.351 23.042 25.203 1 26.08 109 LEU C O 1
ATOM 1412 N N . THR C 1 32 ? 13.789 21.309 24.918 1 22.21 110 THR C N 1
ATOM 1413 C CA . THR C 1 32 ? 14.941 22.038 25.427 1 22.08 110 THR C CA 1
ATOM 1414 C C . THR C 1 32 ? 15.924 22.093 24.259 1 21.85 110 THR C C 1
ATOM 1415 O O . THR C 1 32 ? 16.274 21.043 23.703 1 22.52 110 THR C O 1
ATOM 1419 N N . VAL C 1 33 ? 16.302 23.304 23.84 1 21.43 111 VAL C N 1
ATOM 1420 C CA . VAL C 1 33 ? 17.135 23.524 22.672 1 21.27 111 VAL C CA 1
ATOM 1421 C C . VAL C 1 33 ? 18.39 24.3 23.066 1 21.63 111 VAL C C 1
ATOM 1422 O O . VAL C 1 33 ? 18.311 25.239 23.862 1 21.88 111 VAL C O 1
ATOM 1426 N N . GLN C 1 34 ? 19.545 23.903 22.509 1 21.64 112 GLN C N 1
ATOM 1427 C CA . GLN C 1 34 ? 20.797 24.605 22.779 1 22.4 112 GLN C CA 1
ATOM 1428 C C . GLN C 1 34 ? 20.792 25.997 22.082 1 21.69 112 GLN C C 1
ATOM 1429 O O . GLN C 1 34 ? 19.987 26.273 21.185 1 20.66 112 GLN C O 1
ATOM 1435 N N . PRO C 1 35 ? 21.704 26.896 22.498 1 21.37 113 PRO C N 1
ATOM 1436 C CA . PRO C 1 35 ? 21.707 28.266 21.949 1 21.56 113 PRO C CA 1
ATOM 1437 C C . PRO C 1 35 ? 21.838 28.238 20.441 1 22.12 113 PRO C C 1
ATOM 1438 O O . PRO C 1 35 ? 22.492 27.34 19.851 1 22.63 113 PRO C O 1
ATOM 1442 N N . ALA C 1 36 ? 21.155 29.201 19.799 1 22.49 114 ALA C N 1
ATOM 1443 C CA . ALA C 1 36 ? 20.998 29.131 18.378 1 23.37 114 ALA C CA 1
ATOM 1444 C C . ALA C 1 36 ? 21.014 30.465 17.667 1 21.86 114 ALA C C 1
ATOM 1445 O O . ALA C 1 36 ? 20.644 31.472 18.238 1 21.24 114 ALA C O 1
ATOM 1447 N N . ASP C 1 37 ? 21.361 30.435 16.374 1 20.81 115 ASP C N 1
ATOM 1448 C CA . ASP C 1 37 ? 21.203 31.564 15.479 1 20.88 115 ASP C CA 1
ATOM 1449 C C . ASP C 1 37 ? 19.678 31.853 15.388 1 20.28 115 ASP C C 1
ATOM 1450 O O . ASP C 1 37 ? 18.881 30.951 15.12 1 20.72 115 ASP C O 1
ATOM 1455 N N . PHE C 1 38 ? 19.29 33.097 15.692 1 20.29 116 PHE C N 1
ATOM 1456 C CA . PHE C 1 38 ? 17.867 33.438 15.749 1 20.22 116 PHE C CA 1
ATOM 1457 C C . PHE C 1 38 ? 17.163 33.235 14.418 1 20.51 116 PHE C C 1
ATOM 1458 O O . PHE C 1 38 ? 16.025 32.746 14.394 1 21.02 116 PHE C O 1
ATOM 1466 N N . GLN C 1 39 ? 17.824 33.587 13.292 1 21.08 117 GLN C N 1
ATOM 1467 C CA . GLN C 1 39 ? 17.188 33.413 11.971 1 21.87 117 GLN C CA 1
ATOM 1468 C C . GLN C 1 39 ? 16.899 31.927 11.73 1 21.88 117 GLN C C 1
ATOM 1469 O O . GLN C 1 39 ? 15.8 31.605 11.273 1 23.93 117 GLN C O 1
ATOM 1475 N N . ALA C 1 40 ? 17.843 31.039 12.1 1 20.85 118 ALA C N 1
ATOM 1476 C CA . ALA C 1 40 ? 17.637 29.585 11.937 1 21.01 118 ALA C CA 1
ATOM 1477 C C . ALA C 1 40 ? 16.499 29.09 12.857 1 20.36 118 ALA C C 1
ATOM 1478 O O . ALA C 1 40 ? 15.647 28.284 12.445 1 21.15 118 ALA C O 1
ATOM 1480 N N . LEU C 1 41 ? 16.46 29.597 14.109 1 19.73 119 LEU C N 1
ATOM 1481 C CA . LEU C 1 41 ? 15.382 29.201 15.024 1 20 119 LEU C CA 1
ATOM 1482 C C . LEU C 1 41 ? 14.008 29.579 14.435 1 19.89 119 LEU C C 1
ATOM 1483 O O . LEU C 1 41 ? 13.099 28.753 14.42 1 19.95 119 LEU C O 1
ATOM 1488 N N . MET C 1 42 ? 13.9 30.812 13.897 1 20.46 120 MET C N 1
ATOM 1489 C CA . MET C 1 42 ? 12.625 31.244 13.317 1 21.62 120 MET C CA 1
ATOM 1490 C C . MET C 1 42 ? 12.279 30.461 12.071 1 21.08 120 MET C C 1
ATOM 1491 O O . MET C 1 42 ? 11.124 30.114 11.86 1 21.51 120 MET C O 1
ATOM 1496 N N . ALA C 1 43 ? 13.288 30.12 11.253 1 20.77 121 ALA C N 1
ATOM 1497 C CA . ALA C 1 43 ? 13.03 29.329 10.035 1 21.75 121 ALA C CA 1
ATOM 1498 C C . ALA C 1 43 ? 12.503 27.952 10.412 1 21.62 121 ALA C C 1
ATOM 1499 O O . ALA C 1 43 ? 11.579 27.443 9.779 1 23.19 121 ALA C O 1
ATOM 1501 N N . TRP C 1 44 ? 13.069 27.35 11.478 1 20.65 122 TRP C N 1
ATOM 1502 C CA . TRP C 1 44 ? 12.593 26.07 11.973 1 20.26 122 TRP C CA 1
ATOM 1503 C C . TRP C 1 44 ? 11.159 26.162 12.451 1 20.34 122 TRP C C 1
ATOM 1504 O O . TRP C 1 44 ? 10.333 25.342 12.056 1 21.14 122 TRP C O 1
ATOM 1515 N N . LEU C 1 45 ? 10.847 27.184 13.273 1 19.37 123 LEU C N 1
ATOM 1516 C CA . LEU C 1 45 ? 9.466 27.32 13.761 1 20.07 123 LEU C CA 1
ATOM 1517 C C . LEU C 1 45 ? 8.487 27.565 12.611 1 21.31 123 LEU C C 1
ATOM 1518 O O . LEU C 1 45 ? 7.35 27.063 12.651 1 22.87 123 LEU C O 1
ATOM 1523 N N . ASP C 1 46 ? 8.92 28.307 11.576 1 21.24 124 ASP C N 1
ATOM 1524 C CA . ASP C 1 46 ? 8.05 28.533 10.425 1 23.48 124 ASP C CA 1
ATOM 1525 C C . ASP C 1 46 ? 7.798 27.197 9.69 1 25.38 124 ASP C C 1
ATOM 1526 O O . ASP C 1 46 ? 6.642 26.88 9.376 1 27.8 124 ASP C O 1
ATOM 1531 N N . ALA C 1 47 ? 8.856 26.38 9.479 1 24.81 125 ALA C N 1
ATOM 1532 C CA . ALA C 1 47 ? 8.684 25.082 8.812 1 26.14 125 ALA C CA 1
ATOM 1533 C C . ALA C 1 47 ? 7.771 24.178 9.623 1 27 125 ALA C C 1
ATOM 1534 O O . ALA C 1 47 ? 6.94 23.474 9.037 1 28.32 125 ALA C O 1
ATOM 1536 N N . LEU C 1 48 ? 7.885 24.211 10.962 1 24.89 126 LEU C N 1
ATOM 1537 C CA . LEU C 1 48 ? 7.011 23.398 11.799 1 25.32 126 LEU C CA 1
ATOM 1538 C C . LEU C 1 48 ? 5.564 23.867 11.686 1 27.35 126 LEU C C 1
ATOM 1539 O O . LEU C 1 48 ? 4.657 23.038 11.622 1 27.92 126 LEU C O 1
ATOM 1544 N N . GLY C 1 49 ? 5.357 25.176 11.62 1 26.61 127 GLY C N 1
ATOM 1545 C CA . GLY C 1 49 ? 4.012 25.738 11.456 1 29.89 127 GLY C CA 1
ATOM 1546 C C . GLY C 1 49 ? 3.383 25.286 10.146 1 33.49 127 GLY C C 1
ATOM 1547 O O . GLY C 1 49 ? 2.197 24.923 10.12 1 35.26 127 GLY C O 1
ATOM 1548 N N . GLN C 1 50 ? 4.195 25.21 9.072 1 33.9 128 GLN C N 1
ATOM 1549 C CA . GLN C 1 50 ? 3.727 24.728 7.759 1 35.68 128 GLN C CA 1
ATOM 1550 C C . GLN C 1 50 ? 3.36 23.235 7.803 1 37.43 128 GLN C C 1
ATOM 1551 O O . GLN C 1 50 ? 2.539 22.769 7.006 1 38.64 128 GLN C O 1
ATOM 1557 N N . ALA C 1 51 ? 3.969 22.473 8.719 1 36.83 129 ALA C N 1
ATOM 1558 C CA . ALA C 1 51 ? 3.664 21.058 8.932 1 37.54 129 ALA C CA 1
ATOM 1559 C C . ALA C 1 51 ? 2.504 20.842 9.955 1 38.15 129 ALA C C 1
ATOM 1560 O O . ALA C 1 51 ? 2.237 19.703 10.359 1 39.03 129 ALA C O 1
ATOM 1562 N N . GLY C 1 52 ? 1.835 21.917 10.366 1 37.75 130 GLY C N 1
ATOM 1563 C CA . GLY C 1 52 ? 0.71 21.858 11.293 1 38.29 130 GLY C CA 1
ATOM 1564 C C . GLY C 1 52 ? 1.046 21.956 12.767 1 38.58 130 GLY C C 1
ATOM 1565 O O . GLY C 1 52 ? 0.159 21.812 13.616 1 39.86 130 GLY C O 1
ATOM 1566 N N . MET C 1 53 ? 2.319 22.213 13.096 1 36.75 131 MET C N 1
ATOM 1567 C CA . MET C 1 53 ? 2.737 22.323 14.496 1 36.04 131 MET C CA 1
ATOM 1568 C C . MET C 1 53 ? 2.986 23.748 14.911 1 33.37 131 MET C C 1
ATOM 1569 O O . MET C 1 53 ? 4.034 24.312 14.6 1 34.01 131 MET C O 1
ATOM 1574 N N . THR C 1 54 ? 2.071 24.29 15.676 1 29.66 132 THR C N 1
ATOM 1575 C CA . THR C 1 54 ? 2.143 25.667 16.1 1 27.88 132 THR C CA 1
ATOM 1576 C C . THR C 1 54 ? 3.088 25.882 17.28 1 25.87 132 THR C C 1
ATOM 1577 O O . THR C 1 54 ? 3.363 24.971 18.055 1 26.09 132 THR C O 1
ATOM 1581 N N . THR C 1 55 ? 3.571 27.112 17.428 1 23.92 133 THR C N 1
ATOM 1582 C CA . THR C 1 55 ? 4.416 27.484 18.551 1 22.5 133 THR C CA 1
ATOM 1583 C C . THR C 1 55 ? 3.479 27.97 19.651 1 23.13 133 THR C C 1
ATOM 1584 O O . THR C 1 55 ? 2.849 29.047 19.546 1 23.37 133 THR C O 1
ATOM 1588 N N . ALA C 1 56 ? 3.391 27.173 20.722 1 22.07 134 ALA C N 1
ATOM 1589 C CA . ALA C 1 56 ? 2.491 27.508 21.826 1 21.98 134 ALA C CA 1
ATOM 1590 C C . ALA C 1 56 ? 3.149 28.445 22.81 1 20.96 134 ALA C C 1
ATOM 1591 O O . ALA C 1 56 ? 2.488 29.283 23.405 1 21.61 134 ALA C O 1
ATOM 1593 N N . THR C 1 57 ? 4.458 28.266 23.056 1 20.32 135 THR C N 1
ATOM 1594 C CA . THR C 1 57 ? 5.188 29.146 23.965 1 20.12 135 THR C CA 1
ATOM 1595 C C . THR C 1 57 ? 6.61 29.269 23.45 1 19.81 135 THR C C 1
ATOM 1596 O O . THR C 1 57 ? 7.204 28.257 23.062 1 20.28 135 THR C O 1
ATOM 1600 N N . LEU C 1 58 ? 7.14 30.484 23.417 1 19.42 136 LEU C N 1
ATOM 1601 C CA . LEU C 1 58 ? 8.536 30.682 23.059 1 19.38 136 LEU C CA 1
ATOM 1602 C C . LEU C 1 58 ? 9.068 31.8 23.92 1 20.08 136 LEU C C 1
ATOM 1603 O O . LEU C 1 58 ? 8.404 32.831 24.041 1 20.89 136 LEU C O 1
ATOM 1608 N N . ALA C 1 59 ? 10.25 31.611 24.522 1 19.33 137 ALA C N 1
ATOM 1609 C CA . ALA C 1 59 ? 10.898 32.694 25.273 1 20.27 137 ALA C CA 1
ATOM 1610 C C . ALA C 1 59 ? 12.365 32.612 24.999 1 20.54 137 ALA C C 1
ATOM 1611 O O . ALA C 1 59 ? 12.977 31.569 25.253 1 21.12 137 ALA C O 1
ATOM 1613 N N . VAL C 1 60 ? 12.912 33.653 24.375 1 19.24 138 VAL C N 1
ATOM 1614 C CA . VAL C 1 60 ? 14.326 33.683 24.041 1 19.62 138 VAL C CA 1
ATOM 1615 C C . VAL C 1 60 ? 14.939 34.995 24.493 1 21.26 138 VAL C C 1
ATOM 1616 O O . VAL C 1 60 ? 14.253 36.037 24.539 1 20.87 138 VAL C O 1
ATOM 1620 N N . THR C 1 61 ? 16.245 34.943 24.753 1 21.92 139 THR C N 1
ATOM 1621 C CA . THR C 1 61 ? 17.02 36.129 25.118 1 24.42 139 THR C CA 1
ATOM 1622 C C . THR C 1 61 ? 18.341 36.086 24.368 1 24.83 139 THR C C 1
ATOM 1623 O O . THR C 1 61 ? 18.945 35.029 24.218 1 23.72 139 THR C O 1
ATOM 1627 N N . ALA C 1 62 ? 18.803 37.227 23.876 1 26.39 140 ALA C N 1
ATOM 1628 C CA . ALA C 1 62 ? 20.04 37.307 23.09 1 27.9 140 ALA C CA 1
ATOM 1629 C C . ALA C 1 62 ? 21.236 36.866 23.901 1 28.19 140 ALA C C 1
ATOM 1630 O O . ALA C 1 62 ? 21.276 37.007 25.123 1 29.74 140 ALA C O 1
ATOM 1632 N N . VAL C 1 63 ? 22.213 36.29 23.193 1 26.46 141 VAL C N 1
ATOM 1633 C CA . VAL C 1 63 ? 23.455 35.9 23.82 1 27.3 141 VAL C CA 1
ATOM 1634 C C . VAL C 1 63 ? 24.307 37.158 23.875 1 30.06 141 VAL C C 1
ATOM 1635 O O . VAL C 1 63 ? 24.492 37.835 22.855 1 29.09 141 VAL C O 1
ATOM 1639 N N . ALA C 1 64 ? 24.817 37.514 25.073 1 32.68 142 ALA C N 1
ATOM 1640 C CA . ALA C 1 64 ? 25.68 38.676 25.217 1 34.79 142 ALA C CA 1
ATOM 1641 C C . ALA C 1 64 ? 26.957 38.437 24.405 1 35.62 142 ALA C C 1
ATOM 1642 O O . ALA C 1 64 ? 27.529 37.345 24.437 1 35.93 142 ALA C O 1
ATOM 1644 N N . GLN C 1 65 ? 27.319 39.427 23.61 1 36.63 143 GLN C N 1
ATOM 1645 C CA . GLN C 1 65 ? 28.474 39.435 22.714 1 37.07 143 GLN C CA 1
ATOM 1646 C C . GLN C 1 65 ? 28.243 38.662 21.412 1 36.19 143 GLN C C 1
ATOM 1647 O O . GLN C 1 65 ? 29.166 38.559 20.605 1 37.09 143 GLN C O 1
ATOM 1653 N N . GLN C 1 66 ? 27.022 38.191 21.151 1 34.02 144 GLN C N 1
ATOM 1654 C CA . GLN C 1 66 ? 26.716 37.49 19.898 1 32.61 144 GLN C CA 1
ATOM 1655 C C . GLN C 1 66 ? 25.256 37.827 19.52 1 32.15 144 GLN C C 1
ATOM 1656 O O . GLN C 1 66 ? 24.386 36.974 19.654 1 31.55 144 GLN C O 1
ATOM 1662 N N . PRO C 1 67 ? 24.954 39.101 19.163 1 33.48 145 PRO C N 1
ATOM 1663 C CA . PRO C 1 67 ? 23.539 39.546 19.053 1 33.19 145 PRO C CA 1
ATOM 1664 C C . PRO C 1 67 ? 22.554 38.785 18.155 1 31.99 145 PRO C C 1
ATOM 1665 O O . PRO C 1 67 ? 21.341 38.816 18.433 1 33.37 145 PRO C O 1
ATOM 1669 N N . GLY C 1 68 ? 23.023 38.153 17.098 1 29.85 146 GLY C N 1
ATOM 1670 C CA . GLY C 1 68 ? 22.148 37.359 16.236 1 28.48 146 GLY C CA 1
ATOM 1671 C C . GLY C 1 68 ? 21.855 35.966 16.785 1 27.61 146 GLY C C 1
ATOM 1672 O O . GLY C 1 68 ? 21.104 35.221 16.164 1 27.64 146 GLY C O 1
ATOM 1673 N N . TRP C 1 69 ? 22.404 35.629 17.954 1 25.56 147 TRP C N 1
ATOM 1674 C CA . TRP C 1 69 ? 22.166 34.356 18.624 1 24.92 147 TRP C CA 1
ATOM 1675 C C . TRP C 1 69 ? 21.306 34.553 19.86 1 23.68 147 TRP C C 1
ATOM 1676 O O . TRP C 1 69 ? 21.378 35.599 20.522 1 23.71 147 TRP C O 1
ATOM 1687 N N . VAL C 1 70 ? 20.549 33.501 20.219 1 22.25 148 VAL C N 1
ATOM 1688 C CA . VAL C 1 70 ? 19.738 33.561 21.429 1 21.64 148 VAL C CA 1
ATOM 1689 C C . VAL C 1 70 ? 19.862 32.262 22.232 1 21.67 148 VAL C C 1
ATOM 1690 O O . VAL C 1 70 ? 20.169 31.201 21.685 1 21.92 148 VAL C O 1
ATOM 1694 N N . THR C 1 71 ? 19.53 32.363 23.521 1 21.43 149 THR C N 1
ATOM 1695 C CA . THR C 1 71 ? 19.277 31.188 24.318 1 20.77 149 THR C CA 1
ATOM 1696 C C . THR C 1 71 ? 17.767 30.937 24.23 1 21.27 149 THR C C 1
ATOM 1697 O O . THR C 1 71 ? 16.957 31.884 24.259 1 21.81 149 THR C O 1
ATOM 1701 N N . VAL C 1 72 ? 17.382 29.661 24.105 1 20.59 150 VAL C N 1
ATOM 1702 C CA . VAL C 1 72 ? 15.985 29.29 23.987 1 21.19 150 VAL C CA 1
ATOM 1703 C C . VAL C 1 72 ? 15.551 28.891 25.385 1 22.66 150 VAL C C 1
ATOM 1704 O O . VAL C 1 72 ? 15.839 27.777 25.843 1 24.43 150 VAL C O 1
ATOM 1708 N N . ASN C 1 73 ? 14.966 29.821 26.105 1 21.47 151 ASN C N 1
ATOM 1709 C CA . ASN C 1 73 ? 14.631 29.605 27.518 1 21.81 151 ASN C CA 1
ATOM 1710 C C . ASN C 1 73 ? 13.415 28.714 27.699 1 22.11 151 ASN C C 1
ATOM 1711 O O . ASN C 1 73 ? 13.402 27.863 28.594 1 23.44 151 ASN C O 1
ATOM 1716 N N . THR C 1 74 ? 12.416 28.889 26.833 1 21.08 152 THR C N 1
ATOM 1717 C CA . THR C 1 74 ? 11.233 28.041 26.836 1 21.24 152 THR C CA 1
ATOM 1718 C C . THR C 1 74 ? 10.793 27.825 25.407 1 20.82 152 THR C C 1
ATOM 1719 O O . THR C 1 74 ? 10.791 28.769 24.615 1 20.96 152 THR C O 1
ATOM 1723 N N . LEU C 1 75 ? 10.401 26.598 25.083 1 20.22 153 LEU C N 1
ATOM 1724 C CA . LEU C 1 75 ? 9.819 26.297 23.794 1 20.75 153 LEU C CA 1
ATOM 1725 C C . LEU C 1 75 ? 8.825 25.171 23.976 1 21.63 153 LEU C C 1
ATOM 1726 O O . LEU C 1 75 ? 9.198 24.094 24.437 1 21.94 153 LEU C O 1
ATOM 1731 N N . VAL C 1 76 ? 7.577 25.412 23.608 1 21.32 154 VAL C N 1
ATOM 1732 C CA . VAL C 1 76 ? 6.53 24.414 23.636 1 22.12 154 VAL C CA 1
ATOM 1733 C C . VAL C 1 76 ? 5.815 24.475 22.291 1 22.73 154 VAL C C 1
ATOM 1734 O O . VAL C 1 76 ? 5.457 25.57 21.821 1 22.79 154 VAL C O 1
ATOM 1738 N N . LEU C 1 77 ? 5.654 23.308 21.642 1 22.87 155 LEU C N 1
ATOM 1739 C CA . LEU C 1 77 ? 4.951 23.193 20.354 1 25.12 155 LEU C CA 1
ATOM 1740 C C . LEU C 1 77 ? 3.615 22.489 20.539 1 28.25 155 LEU C C 1
ATOM 1741 O O . LEU C 1 77 ? 3.464 21.719 21.475 1 28.73 155 LEU C O 1
ATOM 1746 N N . GLU C 1 78 ? 2.65 22.754 19.657 1 29.9 156 GLU C N 1
ATOM 1747 C CA . GLU C 1 78 ? 1.34 22.103 19.744 1 33.48 156 GLU C CA 1
ATOM 1748 C C . GLU C 1 78 ? 1.06 21.407 18.42 1 36.45 156 GLU C C 1
ATOM 1749 O O . GLU C 1 78 ? 1.162 22.036 17.369 1 36.11 156 GLU C O 1
ATOM 1755 N N . ARG C 1 79 ? 0.672 20.125 18.461 1 39.04 157 ARG C N 1
ATOM 1756 C CA . ARG C 1 79 ? 0.361 19.39 17.229 1 42.25 157 ARG C CA 1
ATOM 1757 C C . ARG C 1 79 ? -1.006 19.762 16.687 1 44.02 157 ARG C C 1
ATOM 1758 O O . ARG C 1 79 ? -1.911 20.118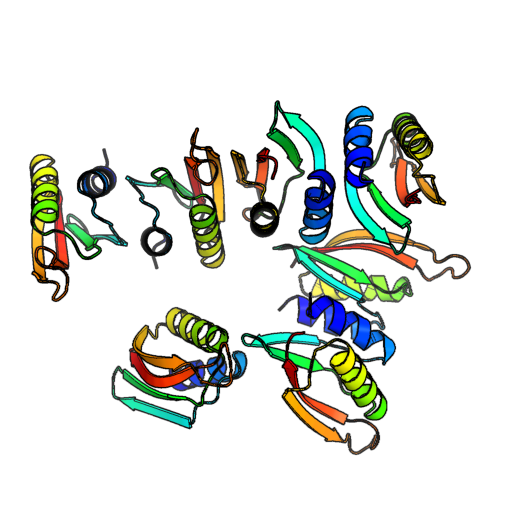 17.448 1 45.61 157 ARG C O 1
ATOM 1766 N N . GLU D 1 2 ? 15.213 10.394 34.953 1 53.94 80 GLU D N 1
ATOM 1767 C CA . GLU D 1 2 ? 15.189 10.957 33.598 1 53.66 80 GLU D CA 1
ATOM 1768 C C . GLU D 1 2 ? 14.729 9.969 32.567 1 51.38 80 GLU D C 1
ATOM 1769 O O . GLU D 1 2 ? 15.023 8.782 32.672 1 52.09 80 GLU D O 1
ATOM 1775 N N . GLU D 1 3 ? 14.028 10.469 31.549 1 48.46 81 GLU D N 1
ATOM 1776 C CA . GLU D 1 3 ? 13.545 9.613 30.484 1 45.42 81 GLU D CA 1
ATOM 1777 C C . GLU D 1 3 ? 14.719 9.241 29.587 1 41.28 81 GLU D C 1
ATOM 1778 O O . GLU D 1 3 ? 15.64 10.043 29.395 1 40.35 81 GLU D O 1
ATOM 1784 N N . PRO D 1 4 ? 14.736 8.002 29.069 1 38.66 82 PRO D N 1
ATOM 1785 C CA . PRO D 1 4 ? 15.862 7.573 28.203 1 36.74 82 PRO D CA 1
ATOM 1786 C C . PRO D 1 4 ? 16.165 8.501 27.032 1 33.65 82 PRO D C 1
ATOM 1787 O O . PRO D 1 4 ? 17.338 8.728 26.732 1 32.78 82 PRO D O 1
ATOM 1791 N N . SER D 1 5 ? 15.123 9.071 26.389 1 31.73 83 SER D N 1
ATOM 1792 C CA . SER D 1 5 ? 15.357 9.985 25.263 1 30.57 83 SER D CA 1
ATOM 1793 C C .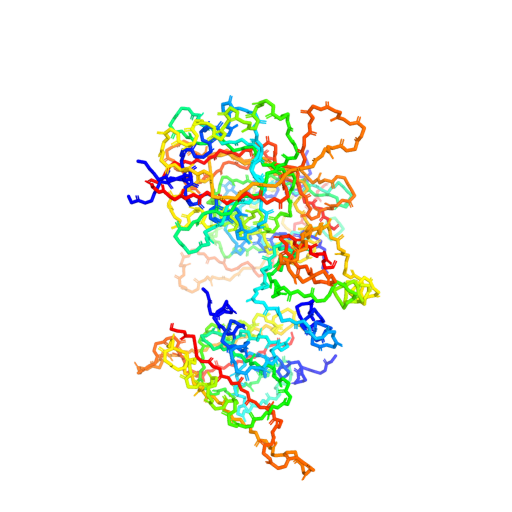 SER D 1 5 ? 16.145 11.207 25.69 1 29.29 83 SER D C 1
ATOM 1794 O O . SER D 1 5 ? 16.968 11.689 24.916 1 29.14 83 SER D O 1
ATOM 1797 N N . THR D 1 6 ? 15.919 11.712 26.923 1 28.69 84 THR D N 1
ATOM 1798 C CA . THR D 1 6 ? 16.651 12.882 27.396 1 28.79 84 THR D CA 1
ATOM 1799 C C . THR D 1 6 ? 18.118 12.545 27.563 1 29.11 84 THR D C 1
ATOM 1800 O O . THR D 1 6 ? 18.97 13.305 27.097 1 29.85 84 THR D O 1
ATOM 1804 N N . VAL D 1 7 ? 18.441 11.382 28.159 1 28.48 85 VAL D N 1
ATOM 1805 C CA . VAL D 1 7 ? 19.837 10.98 28.301 1 28.69 85 VAL D CA 1
ATOM 1806 C C . VAL D 1 7 ? 20.481 10.783 26.913 1 26.76 85 VAL D C 1
ATOM 1807 O O . VAL D 1 7 ? 21.577 11.283 26.665 1 27.25 85 VAL D O 1
ATOM 1811 N N . ILE D 1 8 ? 19.777 10.13 26.002 1 25.35 86 ILE D N 1
ATOM 1812 C CA . ILE D 1 8 ? 20.295 9.902 24.643 1 24.57 86 ILE D CA 1
ATOM 1813 C C . ILE D 1 8 ? 20.633 11.208 23.937 1 23.38 86 ILE D C 1
ATOM 1814 O O . ILE D 1 8 ? 21.735 11.359 23.424 1 24.61 86 ILE D O 1
ATOM 1819 N N . MET D 1 9 ? 19.702 12.168 23.954 1 23.07 87 MET D N 1
ATOM 1820 C CA . MET D 1 9 ? 19.897 13.429 23.244 1 23.9 87 MET D CA 1
ATOM 1821 C C . MET D 1 9 ? 20.928 14.333 23.91 1 24.36 87 MET D C 1
ATOM 1822 O O . MET D 1 9 ? 21.743 14.929 23.195 1 24.72 87 MET D O 1
ATOM 1827 N N . ARG D 1 10 ? 20.948 14.39 25.258 1 25.96 88 ARG D N 1
ATOM 1828 C CA . ARG D 1 10 ? 21.931 15.186 25.986 1 27.62 88 ARG D CA 1
ATOM 1829 C C . ARG D 1 10 ? 23.322 14.628 25.747 1 27.59 88 ARG D C 1
ATOM 1830 O O . ARG D 1 10 ? 24.235 15.4 25.424 1 27.95 88 ARG D O 1
ATOM 1838 N N . GLU D 1 11 ? 23.483 13.302 25.858 1 27.03 89 GLU D N 1
ATOM 1839 C CA . GLU D 1 11 ? 24.788 12.694 25.603 1 27.88 89 GLU D CA 1
ATOM 1840 C C . GLU D 1 11 ? 25.215 12.842 24.16 1 26.85 89 GLU D C 1
ATOM 1841 O O . GLU D 1 11 ? 26.397 13.057 23.906 1 29.07 89 GLU D O 1
ATOM 1847 N N . ALA D 1 12 ? 24.266 12.802 23.189 1 25.3 90 ALA D N 1
ATOM 1848 C CA . ALA D 1 12 ? 24.643 12.996 21.785 1 25.41 90 ALA D CA 1
ATOM 1849 C C . ALA D 1 12 ? 25.202 14.403 21.604 1 26.74 90 ALA D C 1
ATOM 1850 O O . ALA D 1 12 ? 26.277 14.541 21.034 1 27.64 90 ALA D O 1
ATOM 1852 N N . ALA D 1 13 ? 24.563 15.408 22.225 1 26.68 91 ALA D N 1
ATOM 1853 C CA . ALA D 1 13 ? 25.059 16.779 22.132 1 28.21 91 ALA D CA 1
ATOM 1854 C C . ALA D 1 13 ? 26.431 16.902 22.805 1 29.11 91 ALA D C 1
ATOM 1855 O O . ALA D 1 13 ? 27.293 17.565 22.246 1 30.8 91 ALA D O 1
ATOM 1857 N N . ARG D 1 14 ? 26.653 16.23 23.954 1 29.37 92 ARG D N 1
ATOM 1858 C CA . ARG D 1 14 ? 27.967 16.244 24.645 1 30.61 92 ARG D CA 1
ATOM 1859 C C . ARG D 1 14 ? 29.078 15.714 23.775 1 30.03 92 ARG D C 1
ATOM 1860 O O . ARG D 1 14 ? 30.214 16.192 23.883 1 31.11 92 ARG D O 1
ATOM 1868 N N . HIS D 1 15 ? 28.763 14.729 22.9 1 28.24 93 HIS D N 1
ATOM 1869 C CA . HIS D 1 15 ? 29.77 14.114 22.035 1 28.57 93 HIS D CA 1
ATOM 1870 C C . HIS D 1 15 ? 29.751 14.648 20.583 1 28.78 93 HIS D C 1
ATOM 1871 O O . HIS D 1 15 ? 30.429 14.11 19.723 1 30.67 93 HIS D O 1
ATOM 1878 N N . GLY D 1 16 ? 29.036 15.751 20.353 1 29.13 94 GLY D N 1
ATOM 1879 C CA . GLY D 1 16 ? 29.018 16.405 19.051 1 28.16 94 GLY D CA 1
ATOM 1880 C C . GLY D 1 16 ? 28.225 15.713 17.97 1 28.03 94 GLY D C 1
ATOM 1881 O O . GLY D 1 16 ? 28.413 16.012 16.796 1 28.92 94 GLY D O 1
ATOM 1882 N N . LEU D 1 17 ? 27.285 14.849 18.352 1 27.08 95 LEU D N 1
ATOM 1883 C CA . LEU D 1 17 ? 26.486 14.101 17.376 1 27.13 95 LEU D CA 1
ATOM 1884 C C . LEU D 1 17 ? 25.103 14.707 17.159 1 27.45 95 LEU D C 1
ATOM 1885 O O . LEU D 1 17 ? 24.597 15.41 18.037 1 29.27 95 LEU D O 1
ATOM 1890 N N . THR D 1 18 ? 24.511 14.47 16.005 1 25.55 96 THR D N 1
ATOM 1891 C CA . THR D 1 18 ? 23.202 15.011 15.682 1 26.17 96 THR D CA 1
ATOM 1892 C C . THR D 1 18 ? 22.209 13.894 15.462 1 26.04 96 THR D C 1
ATOM 1893 O O . THR D 1 18 ? 22.402 13.039 14.588 1 26.75 96 THR D O 1
ATOM 1897 N N . ILE D 1 19 ? 21.131 13.891 16.261 1 24.84 97 ILE D N 1
ATOM 1898 C CA . ILE D 1 19 ? 20.086 12.897 16.129 1 25.19 97 ILE D CA 1
ATOM 1899 C C . ILE D 1 19 ? 18.975 13.417 15.254 1 26.39 97 ILE D C 1
ATOM 1900 O O . ILE D 1 19 ? 18.312 14.415 15.581 1 27.69 97 ILE D O 1
ATOM 1905 N N . VAL D 1 20 ? 18.765 12.745 14.14 1 25 98 VAL D N 1
ATOM 1906 C CA . VAL D 1 20 ? 17.759 13.099 13.155 1 25.56 98 VAL D CA 1
ATOM 1907 C C . VAL D 1 20 ? 16.398 12.489 13.505 1 25.03 98 VAL D C 1
ATOM 1908 O O . VAL D 1 20 ? 15.359 13.071 13.268 1 26.56 98 VAL D O 1
ATOM 1912 N N . ARG D 1 21 ? 16.407 11.255 14.083 1 24.93 99 ARG D N 1
ATOM 1913 C CA . ARG D 1 21 ? 15.167 10.578 14.453 1 24.85 99 ARG D CA 1
ATOM 1914 C C . ARG D 1 21 ? 15.432 9.659 15.64 1 25.91 99 ARG D C 1
ATOM 1915 O O . ARG D 1 21 ? 16.494 9.039 15.712 1 25.76 99 ARG D O 1
ATOM 1923 N N . LEU D 1 22 ? 14.481 9.584 16.579 1 26.13 100 LEU D N 1
ATOM 1924 C CA . LEU D 1 22 ? 14.602 8.737 17.766 1 27.58 100 LEU D CA 1
ATOM 1925 C C . LEU D 1 22 ? 13.249 8.065 17.846 1 29.34 100 LEU D C 1
ATOM 1926 O O . LEU D 1 22 ? 12.259 8.686 18.234 1 30.57 100 LEU D O 1
ATOM 1931 N N . GLN D 1 23 ? 13.19 6.795 17.434 1 28.75 101 GLN D N 1
ATOM 1932 C CA . GLN D 1 23 ? 11.941 6.066 17.314 1 29.4 101 GLN D CA 1
ATOM 1933 C C . GLN D 1 23 ? 11.765 4.945 18.334 1 30.07 101 GLN D C 1
ATOM 1934 O O . GLN D 1 23 ? 12.434 3.911 18.233 1 28.38 101 GLN D O 1
ATOM 1940 N N . PRO D 1 24 ? 10.818 5.089 19.264 1 31.3 102 PRO D N 1
ATOM 1941 C CA . PRO D 1 24 ? 10.577 4.013 20.236 1 32.49 102 PRO D CA 1
ATOM 1942 C C . PRO D 1 24 ? 9.956 2.787 19.571 1 33.38 102 PRO D C 1
ATOM 1943 O O . PRO D 1 24 ? 9.037 2.912 18.756 1 34.19 102 PRO D O 1
ATOM 1947 N N . GLN D 1 25 ? 10.489 1.609 19.881 1 33.12 103 GLN D N 1
ATOM 1948 C CA . GLN D 1 25 ? 10.011 0.35 19.326 1 34.06 103 GLN D CA 1
ATOM 1949 C C . GLN D 1 25 ? 9.938 -0.628 20.483 1 35.34 103 GLN D C 1
ATOM 1950 O O . GLN D 1 25 ? 10.799 -1.489 20.629 1 35.05 103 GLN D O 1
ATOM 1956 N N . GLY D 1 26 ? 8.94 -0.455 21.341 1 35.94 104 GLY D N 1
ATOM 1957 C CA . GLY D 1 26 ? 8.799 -1.302 22.52 1 36.78 104 GLY D CA 1
ATOM 1958 C C . GLY D 1 26 ? 9.896 -1.024 23.531 1 37.19 104 GLY D C 1
ATOM 1959 O O . GLY D 1 26 ? 10.084 0.127 23.941 1 37.98 104 GLY D O 1
ATOM 1960 N N . SER D 1 27 ? 10.668 -2.053 23.886 1 36.11 105 SER D N 1
ATOM 1961 C CA . SER D 1 27 ? 11.795 -1.873 24.804 1 34.84 105 SER D CA 1
ATOM 1962 C C . SER D 1 27 ? 13.038 -1.322 24.092 1 33.06 105 SER D C 1
ATOM 1963 O O . SER D 1 27 ? 14.036 -1.049 24.754 1 33.83 105 SER D O 1
ATOM 1966 N N . ARG D 1 28 ? 13.007 -1.211 22.755 1 30.23 106 ARG D N 1
ATOM 1967 C CA . ARG D 1 28 ? 14.153 -0.725 22.005 1 28.86 106 ARG D CA 1
ATOM 1968 C C . ARG D 1 28 ? 13.9 0.681 21.441 1 29.04 106 ARG D C 1
ATOM 1969 O O . ARG D 1 28 ? 12.776 1.182 21.445 1 29.03 106 ARG D O 1
ATOM 1977 N N . LEU D 1 29 ? 14.966 1.341 20.999 1 28.43 107 LEU D N 1
ATOM 1978 C CA . LEU D 1 29 ? 14.879 2.681 20.424 1 28.32 107 LEU D CA 1
ATOM 1979 C C . LEU D 1 29 ? 15.722 2.673 19.163 1 27 107 LEU D C 1
ATOM 1980 O O . LEU D 1 29 ? 16.893 2.31 19.228 1 26.77 107 LEU D O 1
ATOM 1985 N N . SER D 1 30 ? 15.137 3.05 18.023 1 25.93 108 SER D N 1
ATOM 1986 C CA . SER D 1 30 ? 15.863 3.064 16.764 1 25.92 108 SER D CA 1
ATOM 1987 C C . SER D 1 30 ? 16.262 4.481 16.466 1 26.31 108 SER D C 1
ATOM 1988 O O . SER D 1 30 ? 15.408 5.357 16.439 1 27.59 108 SER D O 1
ATOM 1991 N N . LEU D 1 31 ? 17.539 4.712 16.213 1 25.23 109 LEU D N 1
ATOM 1992 C CA . LEU D 1 31 ? 18.035 6.059 15.982 1 24.9 109 LEU D CA 1
ATOM 1993 C C . LEU D 1 31 ? 18.549 6.27 14.565 1 25.05 109 LEU D C 1
ATOM 1994 O O . LEU D 1 31 ? 19.154 5.383 13.955 1 25.47 109 LEU D O 1
ATOM 1999 N N . THR D 1 32 ? 18.316 7.472 14.036 1 23.32 110 THR D N 1
ATOM 2000 C CA . THR D 1 32 ? 18.904 7.931 12.779 1 24.44 110 THR D CA 1
ATOM 2001 C C . THR D 1 32 ? 19.833 9.075 13.172 1 24.55 110 THR D C 1
ATOM 2002 O O . THR D 1 32 ? 19.41 9.999 13.878 1 24 110 THR D O 1
ATOM 2006 N N . VAL D 1 33 ? 21.111 8.968 12.825 1 24.85 111 VAL D N 1
ATOM 2007 C CA . VAL D 1 33 ? 22.162 9.874 13.274 1 26.52 111 VAL D CA 1
ATOM 2008 C C . VAL D 1 33 ? 22.914 10.413 12.059 1 27.36 111 VAL D C 1
ATOM 2009 O O . VAL D 1 33 ? 23.175 9.636 11.133 1 28.88 111 VAL D O 1
ATOM 2013 N N . GLN D 1 34 ? 23.305 11.72 12.079 1 25.74 112 GLN D N 1
ATOM 2014 C CA . GLN D 1 34 ? 24.139 12.233 10.994 1 25.45 112 GLN D CA 1
ATOM 2015 C C . GLN D 1 34 ? 25.521 11.531 11.004 1 25.44 112 GLN D C 1
ATOM 2016 O O . GLN D 1 34 ? 25.982 11.079 12.064 1 24.87 112 GLN D O 1
ATOM 2022 N N . PRO D 1 35 ? 26.256 11.509 9.869 1 25.32 113 PRO D N 1
ATOM 2023 C CA . PRO D 1 35 ? 27.591 10.879 9.858 1 25.31 113 PRO D CA 1
ATOM 2024 C C . PRO D 1 35 ? 28.468 11.443 10.977 1 24.52 113 PRO D C 1
ATOM 2025 O O . PRO D 1 35 ? 28.408 12.653 11.289 1 24.04 113 PRO D O 1
ATOM 2029 N N . ALA D 1 36 ? 29.234 10.576 11.605 1 25.35 114 ALA D N 1
ATOM 2030 C CA . ALA D 1 36 ? 29.93 10.967 12.816 1 25.8 114 ALA D CA 1
ATOM 2031 C C . ALA D 1 36 ? 31.343 10.493 12.933 1 25.31 114 ALA D C 1
ATOM 2032 O O . ALA D 1 36 ? 31.649 9.4 12.483 1 23.75 114 ALA D O 1
ATOM 2034 N N . ASP D 1 37 ? 32.164 11.213 13.739 1 25.02 115 ASP D N 1
ATOM 2035 C CA . ASP D 1 37 ? 33.508 10.743 14.085 1 25.06 115 ASP D CA 1
ATOM 2036 C C . ASP D 1 37 ? 33.325 9.394 14.851 1 24.41 115 ASP D C 1
ATOM 2037 O O . ASP D 1 37 ? 32.542 9.333 15.793 1 24.48 115 ASP D O 1
ATOM 2042 N N . PHE D 1 38 ? 33.97 8.318 14.392 1 24.78 116 PHE D N 1
ATOM 2043 C CA . PHE D 1 38 ? 33.748 7.005 14.984 1 24.58 116 PHE D CA 1
ATOM 2044 C C . PHE D 1 38 ? 34.128 6.951 16.463 1 25.16 116 PHE D C 1
ATOM 2045 O O . PHE D 1 38 ? 33.401 6.342 17.263 1 24.89 116 PHE D O 1
ATOM 2053 N N . GLN D 1 39 ? 35.227 7.625 16.849 1 25.28 117 GLN D N 1
ATOM 2054 C CA . GLN D 1 39 ? 35.62 7.625 18.265 1 26.61 117 GLN D CA 1
ATOM 2055 C C . GLN D 1 39 ? 34.544 8.315 19.134 1 26.77 117 GLN D C 1
ATOM 2056 O O . GLN D 1 39 ? 34.197 7.812 20.215 1 27.09 117 GLN D O 1
ATOM 2062 N N . ALA D 1 40 ? 33.958 9.412 18.64 1 25.47 118 ALA D N 1
ATOM 2063 C CA . ALA D 1 40 ? 32.887 10.126 19.369 1 25.34 118 ALA D CA 1
ATOM 2064 C C . ALA D 1 40 ? 31.617 9.271 19.439 1 25.21 118 ALA D C 1
ATOM 2065 O O . ALA D 1 40 ? 30.967 9.203 20.481 1 24.93 118 ALA D O 1
ATOM 2067 N N . LEU D 1 41 ? 31.305 8.539 18.345 1 24.81 119 LEU D N 1
ATOM 2068 C CA . LEU D 1 41 ? 30.151 7.635 18.347 1 24.59 119 LEU D CA 1
ATOM 2069 C C . LEU D 1 41 ? 30.347 6.545 19.407 1 23.84 119 LEU D C 1
ATOM 2070 O O . LEU D 1 41 ? 29.435 6.289 20.186 1 23.95 119 LEU D O 1
ATOM 2075 N N . MET D 1 42 ? 31.567 5.978 19.507 1 23.62 120 MET D N 1
ATOM 2076 C CA . MET D 1 42 ? 31.813 4.945 20.525 1 23.92 120 MET D CA 1
ATOM 2077 C C . MET D 1 42 ? 31.708 5.523 21.917 1 24.76 120 MET D C 1
ATOM 2078 O O . MET D 1 42 ? 31.199 4.849 22.821 1 25.66 120 MET D O 1
ATOM 2083 N N . ALA D 1 43 ? 32.261 6.734 22.133 1 25.49 121 ALA D N 1
ATOM 2084 C CA . ALA D 1 43 ? 32.218 7.353 23.467 1 26.84 121 ALA D CA 1
ATOM 2085 C C . ALA D 1 43 ? 30.778 7.595 23.903 1 26.67 121 ALA D C 1
ATOM 2086 O O . ALA D 1 43 ? 30.421 7.327 25.06 1 27.39 121 ALA D O 1
ATOM 2088 N N . TRP D 1 44 ? 29.942 8.028 22.962 1 25.34 122 TRP D N 1
ATOM 2089 C CA . TRP D 1 44 ? 28.528 8.252 23.221 1 24.24 122 TRP D CA 1
ATOM 2090 C C . TRP D 1 44 ? 27.842 6.935 23.573 1 23.59 122 TRP D C 1
ATOM 2091 O O . TRP D 1 44 ? 27.147 6.854 24.582 1 24.52 122 TRP D O 1
ATOM 2102 N N . LEU D 1 45 ? 28.069 5.874 22.761 1 22.97 123 LEU D N 1
ATOM 2103 C CA . LEU D 1 45 ? 27.453 4.591 23.05 1 22.5 123 LEU D CA 1
ATOM 2104 C C . LEU D 1 45 ? 27.933 4.032 24.394 1 23.49 123 LEU D C 1
ATOM 2105 O O . LEU D 1 45 ? 27.135 3.413 25.097 1 24.41 123 LEU D O 1
ATOM 2110 N N . ASP D 1 46 ? 29.193 4.279 24.768 1 25.6 124 ASP D N 1
ATOM 2111 C CA . ASP D 1 46 ? 29.705 3.811 26.06 1 28.84 124 ASP D CA 1
ATOM 2112 C C . ASP D 1 46 ? 28.999 4.561 27.21 1 29.8 124 ASP D C 1
ATOM 2113 O O . ASP D 1 46 ? 28.579 3.923 28.18 1 30.22 124 ASP D O 1
ATOM 2118 N N . ALA D 1 47 ? 28.792 5.882 27.073 1 28.82 125 ALA D N 1
ATOM 2119 C CA . ALA D 1 47 ? 28.071 6.652 28.097 1 29.4 125 ALA D CA 1
ATOM 2120 C C . ALA D 1 47 ? 26.634 6.122 28.239 1 29.63 125 ALA D C 1
ATOM 2121 O O . ALA D 1 47 ? 26.112 6.003 29.361 1 31.55 125 ALA D O 1
ATOM 2123 N N . LEU D 1 48 ? 25.993 5.78 27.096 1 27.42 126 LEU D N 1
ATOM 2124 C CA . LEU D 1 48 ? 24.643 5.222 27.157 1 27.76 126 LEU D CA 1
ATOM 2125 C C . LEU D 1 48 ? 24.659 3.844 27.86 1 29.33 126 LEU D C 1
ATOM 2126 O O . LEU D 1 48 ? 23.767 3.55 28.663 1 30.57 126 LEU D O 1
ATOM 2131 N N . GLY D 1 49 ? 25.678 3.033 27.582 1 29.45 127 GLY D N 1
ATOM 2132 C CA . GLY D 1 49 ? 25.825 1.722 28.217 1 30.89 127 GLY D CA 1
ATOM 2133 C C . GLY D 1 49 ? 25.97 1.842 29.726 1 33.67 127 GLY D C 1
ATOM 2134 O O . GLY D 1 49 ? 25.348 1.079 30.472 1 34.54 127 GLY D O 1
ATOM 2135 N N . GLN D 1 50 ? 26.713 2.857 30.187 1 35.3 128 GLN D N 1
ATOM 2136 C CA . GLN D 1 50 ? 26.882 3.123 31.625 1 37.93 128 GLN D CA 1
ATOM 2137 C C . GLN D 1 50 ? 25.549 3.519 32.273 1 39.38 128 GLN D C 1
ATOM 2138 O O . GLN D 1 50 ? 25.347 3.255 33.464 1 41.53 128 GLN D O 1
ATOM 2144 N N . ALA D 1 51 ? 24.653 4.17 31.509 1 38.48 129 ALA D N 1
ATOM 2145 C CA . ALA D 1 51 ? 23.315 4.57 31.951 1 38.1 129 ALA D CA 1
ATOM 2146 C C . ALA D 1 51 ? 22.258 3.44 31.793 1 38.62 129 ALA D C 1
ATOM 2147 O O . ALA D 1 51 ? 21.066 3.702 31.969 1 39.93 129 ALA D O 1
ATOM 2149 N N . GLY D 1 52 ? 22.693 2.222 31.457 1 37.05 130 GLY D N 1
ATOM 2150 C CA . GLY D 1 52 ? 21.824 1.057 31.326 1 36.63 130 GLY D CA 1
ATOM 2151 C C . GLY D 1 52 ? 21.229 0.821 29.955 1 36.15 130 GLY D C 1
ATOM 2152 O O . GLY D 1 52 ? 20.413 -0.092 29.786 1 38.34 130 GLY D O 1
ATOM 2153 N N . MET D 1 53 ? 21.642 1.615 28.947 1 32.76 131 MET D N 1
ATOM 2154 C CA . MET D 1 53 ? 21.132 1.44 27.594 1 31.48 131 MET D CA 1
ATOM 2155 C C . MET D 1 53 ? 22.146 0.747 26.708 1 30.51 131 MET D C 1
ATOM 2156 O O . MET D 1 53 ? 23.08 1.388 26.216 1 31.93 131 MET D O 1
ATOM 2161 N N . THR D 1 54 ? 21.931 -0.544 26.454 1 27.7 132 THR D N 1
ATOM 2162 C CA . THR D 1 54 ? 22.87 -1.299 25.636 1 26.06 132 THR D CA 1
ATOM 2163 C C . THR D 1 54 ? 22.673 -1.081 24.136 1 24.85 132 THR D C 1
ATOM 2164 O O . THR D 1 54 ? 21.577 -0.733 23.704 1 25.81 132 THR D O 1
ATOM 2168 N N . THR D 1 55 ? 23.725 -1.294 23.362 1 23.05 133 THR D N 1
ATOM 2169 C CA . THR D 1 55 ? 23.649 -1.21 21.906 1 23.08 133 THR D CA 1
ATOM 2170 C C . THR D 1 55 ? 23.283 -2.583 21.38 1 24.42 133 THR D C 1
ATOM 2171 O O . THR D 1 55 ? 24.077 -3.514 21.501 1 26.1 133 THR D O 1
ATOM 2175 N N . ALA D 1 56 ? 22.07 -2.714 20.839 1 24.01 134 ALA D N 1
ATOM 2176 C CA . ALA D 1 56 ? 21.559 -3.98 20.311 1 24.62 134 ALA D CA 1
ATOM 2177 C C . ALA D 1 56 ? 22.004 -4.202 18.865 1 24.73 134 ALA D C 1
ATOM 2178 O O . ALA D 1 56 ? 22.449 -5.286 18.515 1 27.31 134 ALA D O 1
ATOM 2180 N N . THR D 1 57 ? 21.94 -3.155 18.029 1 22.22 135 THR D N 1
ATOM 2181 C CA . THR D 1 57 ? 22.353 -3.274 16.636 1 22.82 135 THR D CA 1
ATOM 2182 C C . THR D 1 57 ? 23.106 -2.029 16.268 1 21.96 135 THR D C 1
ATOM 2183 O O . THR D 1 57 ? 22.688 -0.908 16.632 1 23.15 135 THR D O 1
ATOM 2187 N N . LEU D 1 58 ? 24.208 -2.194 15.576 1 22.08 136 LEU D N 1
ATOM 2188 C CA . LEU D 1 58 ? 24.952 -1.058 15.055 1 21.88 136 LEU D CA 1
ATOM 2189 C C . LEU D 1 58 ? 25.558 -1.495 13.715 1 22.42 136 LEU D C 1
ATOM 2190 O O . LEU D 1 58 ? 26.217 -2.537 13.634 1 22.89 136 LEU D O 1
ATOM 2195 N N . ALA D 1 59 ? 25.312 -0.714 12.663 1 21.44 137 ALA D N 1
ATOM 2196 C CA . ALA D 1 59 ? 25.941 -0.963 11.371 1 23.1 137 ALA D CA 1
ATOM 2197 C C . ALA D 1 59 ? 26.463 0.357 10.861 1 23.95 137 ALA D C 1
ATOM 2198 O O . ALA D 1 59 ? 25.705 1.333 10.831 1 24.98 137 ALA D O 1
ATOM 2200 N N . VAL D 1 60 ? 27.76 0.434 10.584 1 23.81 138 VAL D N 1
ATOM 2201 C CA . VAL D 1 60 ? 28.407 1.653 10.124 1 24.19 138 VAL D CA 1
ATOM 2202 C C . VAL D 1 60 ? 29.315 1.385 8.921 1 24.76 138 VAL D C 1
ATOM 2203 O O . VAL D 1 60 ? 29.779 0.263 8.708 1 24.46 138 VAL D O 1
ATOM 2207 N N . THR D 1 61 ? 29.545 2.431 8.114 1 24.66 139 THR D N 1
ATOM 2208 C CA . THR D 1 61 ? 30.422 2.347 6.939 1 25.78 139 THR D CA 1
ATOM 2209 C C . THR D 1 61 ? 31.255 3.628 6.892 1 25.53 139 THR D C 1
ATOM 2210 O O . THR D 1 61 ? 30.693 4.715 7.066 1 25.46 139 THR D O 1
ATOM 2214 N N . ALA D 1 62 ? 32.561 3.539 6.632 1 25.38 140 ALA D N 1
ATOM 2215 C CA . ALA D 1 62 ? 33.42 4.741 6.571 1 26.24 140 ALA D CA 1
ATOM 2216 C C . ALA D 1 62 ? 32.92 5.757 5.57 1 27.58 140 ALA D C 1
ATOM 2217 O O . ALA D 1 62 ? 32.431 5.365 4.503 1 28.26 140 ALA D O 1
ATOM 2219 N N . VAL D 1 63 ? 33.061 7.056 5.9 1 27.2 141 VAL D N 1
ATOM 2220 C CA . VAL D 1 63 ? 32.691 8.116 4.972 1 28.06 141 VAL D CA 1
ATOM 2221 C C . VAL D 1 63 ? 33.914 8.34 4.104 1 30.46 141 VAL D C 1
ATOM 2222 O O . VAL D 1 63 ? 34.962 8.763 4.623 1 29.38 141 VAL D O 1
ATOM 2226 N N . ALA D 1 64 ? 33.778 8.145 2.772 1 32.52 142 ALA D N 1
ATOM 2227 C CA . ALA D 1 64 ? 34.912 8.304 1.856 1 35.16 142 ALA D CA 1
ATOM 2228 C C . ALA D 1 64 ? 35.702 9.626 1.965 1 35.64 142 ALA D C 1
ATOM 2229 O O . ALA D 1 64 ? 36.941 9.566 1.978 1 35.73 142 ALA D O 1
ATOM 2231 N N . GLN D 1 65 ? 35.044 10.785 2.038 1 35.07 143 GLN D N 1
ATOM 2232 C CA . GLN D 1 65 ? 35.776 12.056 2.081 1 35.42 143 GLN D CA 1
ATOM 2233 C C . GLN D 1 65 ? 36.072 12.561 3.485 1 34.88 143 GLN D C 1
ATOM 2234 O O . GLN D 1 65 ? 36.524 13.701 3.621 1 35.25 143 GLN D O 1
ATOM 2240 N N . GLN D 1 66 ? 35.747 11.777 4.541 1 32.87 144 GLN D N 1
ATOM 2241 C CA . GLN D 1 66 ? 35.99 12.246 5.903 1 32.31 144 GLN D CA 1
ATOM 2242 C C . GLN D 1 66 ? 36.619 11.129 6.684 1 32.53 144 GLN D C 1
ATOM 2243 O O . GLN D 1 66 ? 35.928 10.429 7.436 1 31.11 144 GLN D O 1
ATOM 2249 N N . PRO D 1 67 ? 37.942 10.925 6.54 1 33.7 145 PRO D N 1
ATOM 2250 C CA . PRO D 1 67 ? 38.58 9.815 7.257 1 33.89 145 PRO D CA 1
ATOM 2251 C C . PRO D 1 67 ? 38.393 9.934 8.754 1 33.01 145 PRO D C 1
ATOM 2252 O O . PRO D 1 67 ? 38.536 11.021 9.329 1 33.43 145 PRO D O 1
ATOM 2256 N N . GLY D 1 68 ? 37.963 8.839 9.333 1 31.47 146 GLY D N 1
ATOM 2257 C CA . GLY D 1 68 ? 37.683 8.771 10.758 1 30.71 146 GLY D CA 1
ATOM 2258 C C . GLY D 1 68 ? 36.205 8.846 11.061 1 29.58 146 GLY D C 1
ATOM 2259 O O . GLY D 1 68 ? 35.809 8.557 12.189 1 28.79 146 GLY D O 1
ATOM 2260 N N . TRP D 1 69 ? 35.377 9.309 10.089 1 28.33 147 TRP D N 1
ATOM 2261 C CA . TRP D 1 69 ? 33.927 9.422 10.217 1 28.47 147 TRP D CA 1
ATOM 2262 C C . TRP D 1 69 ? 33.267 8.195 9.583 1 28.04 147 TRP D C 1
ATOM 2263 O O . TRP D 1 69 ? 33.793 7.567 8.64 1 28.28 147 TRP D O 1
ATOM 2274 N N . VAL D 1 70 ? 32.082 7.873 10.089 1 26.2 148 VAL D N 1
ATOM 2275 C CA . VAL D 1 70 ? 31.289 6.798 9.55 1 25.21 148 VAL D CA 1
ATOM 2276 C C . VAL D 1 70 ? 29.847 7.251 9.346 1 24.08 148 VAL D C 1
ATOM 2277 O O . VAL D 1 70 ? 29.312 8.09 10.102 1 24.57 148 VAL D O 1
ATOM 2281 N N . THR D 1 71 ? 29.19 6.638 8.372 1 22.75 149 THR D N 1
ATOM 2282 C CA . THR D 1 71 ? 27.752 6.772 8.193 1 22.99 149 THR D CA 1
ATOM 2283 C C . THR D 1 71 ? 27.132 5.729 9.124 1 23.7 149 THR D C 1
ATOM 2284 O O . THR D 1 71 ? 27.593 4.566 9.135 1 23.71 149 THR D O 1
ATOM 2288 N N . VAL D 1 72 ? 26.103 6.12 9.871 1 23.56 150 VAL D N 1
ATOM 2289 C CA . VAL D 1 72 ? 25.438 5.205 10.791 1 23.19 150 VAL D CA 1
ATOM 2290 C C . VAL D 1 72 ? 24.254 4.637 10.017 1 24.68 150 VAL D C 1
ATOM 2291 O O . VAL D 1 72 ? 23.262 5.335 9.784 1 26.96 150 VAL D O 1
ATOM 2295 N N . ASN D 1 73 ? 24.411 3.413 9.515 1 24.81 151 ASN D N 1
ATOM 2296 C CA . ASN D 1 73 ? 23.364 2.785 8.711 1 25.08 151 ASN D CA 1
ATOM 2297 C C . ASN D 1 73 ? 22.226 2.272 9.563 1 24.91 151 ASN D C 1
ATOM 2298 O O . ASN D 1 73 ? 21.059 2.33 9.155 1 26.3 151 ASN D O 1
ATOM 2303 N N . THR D 1 74 ? 22.549 1.721 10.75 1 24.6 152 THR D N 1
ATOM 2304 C CA . THR D 1 74 ? 21.527 1.227 11.654 1 24.78 152 THR D CA 1
ATOM 2305 C C . THR D 1 74 ? 22.037 1.426 13.081 1 24.53 152 THR D C 1
ATOM 2306 O O . THR D 1 74 ? 23.226 1.201 13.346 1 24.42 152 THR D O 1
ATOM 2310 N N . LEU D 1 75 ? 21.149 1.836 13.982 1 23.04 153 LEU D N 1
ATOM 2311 C CA . LEU D 1 75 ? 21.489 1.943 15.404 1 23.1 153 LEU D CA 1
ATOM 2312 C C . LEU D 1 75 ? 20.262 1.674 16.219 1 24.2 153 LEU D C 1
ATOM 2313 O O . LEU D 1 75 ? 19.291 2.426 16.145 1 24.87 153 LEU D O 1
ATOM 2318 N N . VAL D 1 76 ? 20.276 0.612 16.999 1 23.66 154 VAL D N 1
ATOM 2319 C CA . VAL D 1 76 ? 19.156 0.262 17.859 1 24.08 154 VAL D CA 1
ATOM 2320 C C . VAL D 1 76 ? 19.677 0.049 19.265 1 25.43 154 VAL D C 1
ATOM 2321 O O . VAL D 1 76 ? 20.623 -0.71 19.456 1 24.19 154 VAL D O 1
ATOM 2325 N N . LEU D 1 77 ? 19.1 0.769 20.233 1 24.98 155 LEU D N 1
ATOM 2326 C CA . LEU D 1 77 ? 19.463 0.663 21.641 1 26.21 155 LEU D CA 1
ATOM 2327 C C . LEU D 1 77 ? 18.398 -0.114 22.377 1 28.12 155 LEU D C 1
ATOM 2328 O O . LEU D 1 77 ? 17.233 -0.073 21.987 1 29.32 155 LEU D O 1
ATOM 2333 N N . GLU D 1 78 ? 18.772 -0.754 23.48 1 28.65 156 GLU D N 1
ATOM 2334 C CA . GLU D 1 78 ? 17.797 -1.452 24.295 1 31.82 156 GLU D CA 1
ATOM 2335 C C . GLU D 1 78 ? 17.888 -0.914 25.694 1 35.8 156 GLU D C 1
ATOM 2336 O O . GLU D 1 78 ? 18.981 -0.836 26.251 1 35.72 156 GLU D O 1
ATOM 2342 N N . ARG D 1 79 ? 16.744 -0.524 26.264 1 38.93 157 ARG D N 1
ATOM 2343 C CA . ARG D 1 79 ? 16.719 -0.04 27.642 1 42.32 157 ARG D CA 1
ATOM 2344 C C . ARG D 1 79 ? 16.768 -1.252 28.603 1 45.47 157 ARG D C 1
ATOM 2345 O O . ARG D 1 79 ? 16.427 -2.37 28.203 1 46.3 157 ARG D O 1
ATOM 2353 N N . SER D 1 80 ? 17.198 -1.043 29.854 1 47.13 158 SER D N 1
ATOM 2354 C CA . SER D 1 80 ? 17.206 -2.137 30.845 1 49.22 158 SER D CA 1
ATOM 2355 C C . SER D 1 80 ? 16.152 -1.898 31.93 1 50.65 158 SER D C 1
ATOM 2356 O O . SER D 1 80 ? 15.193 -1.143 31.722 1 51.33 158 SER D O 1
ATOM 2359 N N . GLU E 1 2 ? 14.501 64.967 12.247 1 33.69 80 GLU E N 1
ATOM 2360 C CA . GLU E 1 2 ? 13.977 63.627 12.566 1 32.38 80 GLU E CA 1
ATOM 2361 C C . GLU E 1 2 ? 12.925 63.168 11.582 1 30.63 80 GLU E C 1
ATOM 2362 O O . GLU E 1 2 ? 12.136 63.963 11.092 1 31.49 80 GLU E O 1
ATOM 2368 N N . GLU E 1 3 ? 12.874 61.85 11.336 1 28.07 81 GLU E N 1
ATOM 2369 C CA . GLU E 1 3 ? 11.896 61.296 10.428 1 26.64 81 GLU E CA 1
ATOM 2370 C C . GLU E 1 3 ? 10.511 61.309 11.101 1 26.7 81 GLU E C 1
ATOM 2371 O O . GLU E 1 3 ? 10.387 61.167 12.326 1 26.2 81 GLU E O 1
ATOM 2377 N N . PRO E 1 4 ? 9.466 61.481 10.292 1 27.28 82 PRO E N 1
ATOM 2378 C CA . PRO E 1 4 ? 8.127 61.59 10.855 1 26.19 82 PRO E CA 1
ATOM 2379 C C . PRO E 1 4 ? 7.717 60.449 11.775 1 23.58 82 PRO E C 1
ATOM 2380 O O . PRO E 1 4 ? 7.106 60.692 12.815 1 22.26 82 PRO E O 1
ATOM 2384 N N . SER E 1 5 ? 8.045 59.195 11.405 1 22.57 83 SER E N 1
ATOM 2385 C CA . SER E 1 5 ? 7.642 58.057 12.224 1 21.67 83 SER E CA 1
ATOM 2386 C C . SER E 1 5 ? 8.238 58.139 13.638 1 22.18 83 SER E C 1
ATOM 2387 O O . SER E 1 5 ? 7.591 57.715 14.61 1 21.77 83 SER E O 1
ATOM 2390 N N . THR E 1 6 ? 9.474 58.677 13.745 1 22.28 84 THR E N 1
ATOM 2391 C CA . THR E 1 6 ? 10.128 58.784 15.039 1 22.7 84 THR E CA 1
ATOM 2392 C C . THR E 1 6 ? 9.34 59.724 15.95 1 22.2 84 THR E C 1
ATOM 2393 O O . THR E 1 6 ? 9.063 59.383 17.107 1 21.66 84 THR E O 1
ATOM 2397 N N . VAL E 1 7 ? 8.983 60.901 15.409 1 21.22 85 VAL E N 1
ATOM 2398 C CA . VAL E 1 7 ? 8.221 61.867 16.171 1 21.5 85 VAL E CA 1
ATOM 2399 C C . VAL E 1 7 ? 6.827 61.346 16.505 1 21.44 85 VAL E C 1
ATOM 2400 O O . VAL E 1 7 ? 6.369 61.451 17.652 1 22.46 85 VAL E O 1
ATOM 2404 N N . ILE E 1 8 ? 6.142 60.76 15.512 1 20.57 86 ILE E N 1
ATOM 2405 C CA . ILE E 1 8 ? 4.785 60.254 15.729 1 20.44 86 ILE E CA 1
ATOM 2406 C C . ILE E 1 8 ? 4.748 59.215 16.845 1 19.87 86 ILE E C 1
ATOM 2407 O O . ILE E 1 8 ? 3.867 59.277 17.7 1 20.39 86 ILE E O 1
ATOM 2412 N N . MET E 1 9 ? 5.731 58.286 16.86 1 19.87 87 MET E N 1
ATOM 2413 C CA . MET E 1 9 ? 5.713 57.213 17.868 1 20.2 87 MET E CA 1
ATOM 2414 C C . MET E 1 9 ? 6.138 57.689 19.25 1 19.97 87 MET E C 1
ATOM 2415 O O . MET E 1 9 ? 5.588 57.243 20.269 1 20.63 87 MET E O 1
ATOM 2420 N N . ARG E 1 10 ? 7.089 58.627 19.311 1 19.5 88 ARG E N 1
ATOM 2421 C CA . ARG E 1 10 ? 7.516 59.19 20.593 1 19.99 88 ARG E CA 1
ATOM 2422 C C . ARG E 1 10 ? 6.326 59.956 21.221 1 19.54 88 ARG E C 1
ATOM 2423 O O . ARG E 1 10 ? 6.026 59.822 22.424 1 19.97 88 ARG E O 1
ATOM 2431 N N . GLU E 1 11 ? 5.64 60.784 20.368 1 18.75 89 GLU E N 1
ATOM 2432 C CA . GLU E 1 11 ? 4.503 61.547 20.882 1 18.16 89 GLU E CA 1
ATOM 2433 C C . GLU E 1 11 ? 3.288 60.674 21.18 1 18.96 89 GLU E C 1
ATOM 2434 O O . GLU E 1 11 ? 2.573 60.921 22.168 1 19.37 89 GLU E O 1
ATOM 2440 N N . ALA E 1 12 ? 3.099 59.574 20.418 1 18.57 90 ALA E N 1
ATOM 2441 C CA . ALA E 1 12 ? 1.991 58.65 20.735 1 19.62 90 ALA E CA 1
ATOM 2442 C C . ALA E 1 12 ? 2.232 58.054 22.137 1 19.43 90 ALA E C 1
ATOM 2443 O O . ALA E 1 12 ? 1.299 57.968 22.922 1 21.44 90 ALA E O 1
ATOM 2445 N N . ALA E 1 13 ? 3.48 57.706 22.47 1 19.43 91 ALA E N 1
ATOM 2446 C CA . ALA E 1 13 ? 3.763 57.111 23.792 1 20.07 91 ALA E CA 1
ATOM 2447 C C . ALA E 1 13 ? 3.538 58.173 24.892 1 19.67 91 ALA E C 1
ATOM 2448 O O . ALA E 1 13 ? 3.034 57.865 25.965 1 19.42 91 ALA E O 1
ATOM 2450 N N . ARG E 1 14 ? 3.918 59.435 24.604 1 18.5 92 ARG E N 1
ATOM 2451 C CA . ARG E 1 14 ? 3.716 60.507 25.584 1 17.31 92 ARG E CA 1
ATOM 2452 C C . ARG E 1 14 ? 2.238 60.785 25.869 1 18.28 92 ARG E C 1
ATOM 2453 O O . ARG E 1 14 ? 1.902 61.359 26.91 1 19.87 92 ARG E O 1
ATOM 2461 N N . HIS E 1 15 ? 1.367 60.458 24.903 1 17.54 93 HIS E N 1
ATOM 2462 C CA . HIS E 1 15 ? -0.059 60.75 25.032 1 17.89 93 HIS E CA 1
ATOM 2463 C C . HIS E 1 15 ? -0.925 59.507 25.134 1 19.39 93 HIS E C 1
ATOM 2464 O O . HIS E 1 15 ? -2.158 59.615 24.996 1 19.33 93 HIS E O 1
ATOM 2471 N N . GLY E 1 16 ? -0.299 58.341 25.397 1 18.31 94 GLY E N 1
ATOM 2472 C CA . GLY E 1 16 ? -1.04 57.109 25.643 1 19.36 94 GLY E CA 1
ATOM 2473 C C . GLY E 1 16 ? -1.809 56.525 24.469 1 20.04 94 GLY E C 1
ATOM 2474 O O . GLY E 1 16 ? -2.791 55.782 24.68 1 21.23 94 GLY E O 1
ATOM 2475 N N . LEU E 1 17 ? -1.376 56.843 23.249 1 19.44 95 LEU E N 1
ATOM 2476 C CA . LEU E 1 17 ? -2.112 56.369 22.057 1 18.89 95 LEU E CA 1
ATOM 2477 C C . LEU E 1 17 ? -1.487 55.158 21.419 1 20.35 95 LEU E C 1
ATOM 2478 O O . LEU E 1 17 ? -0.249 55.01 21.429 1 21.27 95 LEU E O 1
ATOM 2483 N N . THR E 1 18 ? -2.344 54.352 20.746 1 19.42 96 THR E N 1
ATOM 2484 C CA . THR E 1 18 ? -1.931 53.139 20.043 1 20.28 96 THR E CA 1
ATOM 2485 C C . THR E 1 18 ? -2.115 53.386 18.538 1 21.89 96 THR E C 1
ATOM 2486 O O . THR E 1 18 ? -3.209 53.722 18.079 1 21.76 96 THR E O 1
ATOM 2490 N N . ILE E 1 19 ? -1.041 53.139 17.779 1 23.57 97 ILE E N 1
ATOM 2491 C CA . ILE E 1 19 ? -1.075 53.355 16.326 1 23.73 97 ILE E CA 1
ATOM 2492 C C . ILE E 1 19 ? -1.27 52.007 15.668 1 23.84 97 ILE E C 1
ATOM 2493 O O . ILE E 1 19 ? -0.445 51.086 15.774 1 24.38 97 ILE E O 1
ATOM 2498 N N . VAL E 1 20 ? -2.399 51.868 14.978 1 22.01 98 VAL E N 1
ATOM 2499 C CA . VAL E 1 20 ? -2.735 50.632 14.277 1 22.14 98 VAL E CA 1
ATOM 2500 C C . VAL E 1 20 ? -2.027 50.575 12.936 1 22.75 98 VAL E C 1
ATOM 2501 O O . VAL E 1 20 ? -1.577 49.49 12.488 1 23.27 98 VAL E O 1
ATOM 2505 N N . ARG E 1 21 ? -1.939 51.753 12.246 1 21.59 99 ARG E N 1
ATOM 2506 C CA . ARG E 1 21 ? -1.296 51.776 10.944 1 22.11 99 ARG E CA 1
ATOM 2507 C C . ARG E 1 21 ? -0.828 53.176 10.615 1 22.56 99 ARG E C 1
ATOM 2508 O O . ARG E 1 21 ? -1.558 54.144 10.844 1 22.52 99 ARG E O 1
ATOM 2516 N N . LEU E 1 22 ? 0.385 53.284 10.089 1 21.86 100 LEU E N 1
ATOM 2517 C CA . LEU E 1 22 ? 0.935 54.565 9.637 1 24.49 100 LEU E CA 1
ATOM 2518 C C . LEU E 1 22 ? 1.311 54.305 8.167 1 27.44 100 LEU E C 1
ATOM 2519 O O . LEU E 1 22 ? 2.191 53.462 7.9 1 28.89 100 LEU E O 1
ATOM 2524 N N . GLN E 1 23 ? 0.635 54.995 7.234 1 28.79 101 GLN E N 1
ATOM 2525 C CA . GLN E 1 23 ? 0.932 54.752 5.834 1 31.39 101 GLN E CA 1
ATOM 2526 C C . GLN E 1 23 ? 1.032 56.015 5.01 1 31.85 101 GLN E C 1
ATOM 2527 O O . GLN E 1 23 ? 0.152 56.875 5.032 1 32.39 101 GLN E O 1
ATOM 2533 N N . PRO E 1 24 ? 2.106 56.088 4.218 1 31.83 102 PRO E N 1
ATOM 2534 C CA . PRO E 1 24 ? 2.256 57.219 3.308 1 31.44 102 PRO E CA 1
ATOM 2535 C C . PRO E 1 24 ? 1.12 57.275 2.29 1 31.15 102 PRO E C 1
ATOM 2536 O O . PRO E 1 24 ? 0.595 56.259 1.862 1 31.74 102 PRO E O 1
ATOM 2540 N N . GLN E 1 25 ? 0.72 58.502 1.949 1 31.36 103 GLN E N 1
ATOM 2541 C CA . GLN E 1 25 ? -0.279 58.778 0.923 1 33.72 103 GLN E CA 1
ATOM 2542 C C . GLN E 1 25 ? 0.243 59.986 0.194 1 35.01 103 GLN E C 1
ATOM 2543 O O . GLN E 1 25 ? -0.062 61.119 0.571 1 34.4 103 GLN E O 1
ATOM 2549 N N . GLY E 1 26 ? 1.142 59.725 -0.739 1 36.15 104 GLY E N 1
ATOM 2550 C CA . GLY E 1 26 ? 1.799 60.764 -1.504 1 37.09 104 GLY E CA 1
ATOM 2551 C C . GLY E 1 26 ? 2.76 61.548 -0.644 1 37.71 104 GLY E C 1
ATOM 2552 O O . GLY E 1 26 ? 3.652 60.976 -0.011 1 39.12 104 GLY E O 1
ATOM 2553 N N . SER E 1 27 ? 2.574 62.862 -0.593 1 36.29 105 SER E N 1
ATOM 2554 C CA . SER E 1 27 ? 3.384 63.717 0.276 1 36.19 105 SER E CA 1
ATOM 2555 C C . SER E 1 27 ? 2.812 63.754 1.702 1 36.01 105 SER E C 1
ATOM 2556 O O . SER E 1 27 ? 3.411 64.399 2.555 1 38.2 105 SER E O 1
ATOM 2559 N N . ARG E 1 28 ? 1.652 63.107 1.966 1 32.95 106 ARG E N 1
ATOM 2560 C CA . ARG E 1 28 ? 0.993 63.135 3.265 1 30.59 106 ARG E CA 1
ATOM 2561 C C . ARG E 1 28 ? 1.072 61.774 3.97 1 28.8 106 ARG E C 1
ATOM 2562 O O . ARG E 1 28 ? 1.631 60.8 3.427 1 28.79 106 ARG E O 1
ATOM 2570 N N . LEU E 1 29 ? 0.561 61.713 5.214 1 27.37 107 LEU E N 1
ATOM 2571 C CA . LEU E 1 29 ? 0.597 60.472 5.989 1 26.34 107 LEU E CA 1
ATOM 2572 C C . LEU E 1 29 ? -0.801 60.159 6.523 1 25.89 107 LEU E C 1
ATOM 2573 O O . LEU E 1 29 ? -1.404 61.012 7.143 1 26.74 107 LEU E O 1
ATOM 2578 N N . SER E 1 30 ? -1.289 58.947 6.332 1 24.42 108 SER E N 1
ATOM 2579 C CA . SER E 1 30 ? -2.588 58.541 6.838 1 24.65 108 SER E CA 1
ATOM 2580 C C . SER E 1 30 ? -2.36 57.67 8.07 1 24.53 108 SER E C 1
ATOM 2581 O O . SER E 1 30 ? -1.589 56.713 8.032 1 25.82 108 SER E O 1
ATOM 2584 N N . LEU E 1 31 ? -3.039 58.004 9.153 1 21.87 109 LEU E N 1
ATOM 2585 C CA . LEU E 1 31 ? -2.889 57.26 10.394 1 21.99 109 LEU E CA 1
ATOM 2586 C C . LEU E 1 31 ? -4.173 56.619 10.85 1 22.16 109 LEU E C 1
ATOM 2587 O O . LEU 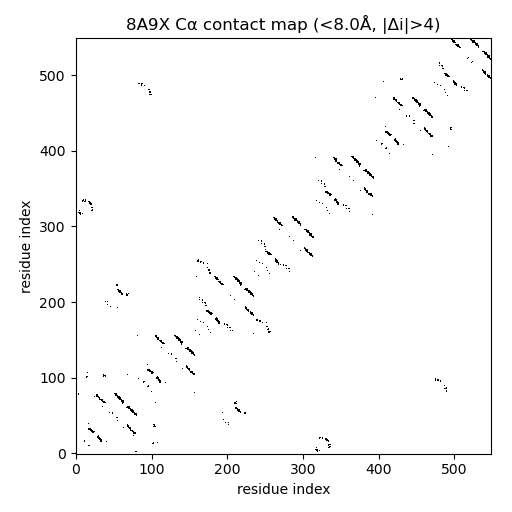E 1 31 ? -5.235 57.243 10.792 1 23.43 109 LEU E O 1
ATOM 2592 N N . THR E 1 32 ? -4.091 55.365 11.308 1 20.21 110 THR E N 1
ATOM 2593 C CA . THR E 1 32 ? -5.189 54.661 11.913 1 21.6 110 THR E CA 1
ATOM 2594 C C . THR E 1 32 ? -4.774 54.511 13.391 1 21.63 110 THR E C 1
ATOM 2595 O O . THR E 1 32 ? -3.656 54.088 13.691 1 22.1 110 THR E O 1
ATOM 2599 N N . VAL E 1 33 ? -5.658 54.933 14.293 1 20.66 111 VAL E N 1
ATOM 2600 C CA . VAL E 1 33 ? -5.396 55.028 15.731 1 22.62 111 VAL E CA 1
ATOM 2601 C C . VAL E 1 33 ? -6.494 54.309 16.484 1 21.97 111 VAL E C 1
ATOM 2602 O O . VAL E 1 33 ? -7.661 54.381 16.068 1 23.71 111 VAL E O 1
ATOM 2606 N N . GLN E 1 34 ? -6.151 53.618 17.599 1 20.73 112 GLN E N 1
ATOM 2607 C CA . GLN E 1 34 ? -7.206 52.986 18.403 1 20.28 112 GLN E CA 1
ATOM 2608 C C . GLN E 1 34 ? -8.036 54.06 19.095 1 19.67 112 GLN E C 1
ATOM 2609 O O . GLN E 1 34 ? -7.557 55.182 19.324 1 20.62 112 GLN E O 1
ATOM 2615 N N . PRO E 1 35 ? -9.292 53.764 19.44 1 19.82 113 PRO E N 1
ATOM 2616 C CA . PRO E 1 35 ? -10.145 54.783 20.092 1 20.71 113 PRO E CA 1
ATOM 2617 C C . PRO E 1 35 ? -9.465 55.423 21.287 1 19.65 113 PRO E C 1
ATOM 2618 O O . PRO E 1 35 ? -8.749 54.747 22.068 1 19.61 113 PRO E O 1
ATOM 2622 N N . ALA E 1 36 ? -9.624 56.747 21.352 1 19.69 114 ALA E N 1
ATOM 2623 C CA . ALA E 1 36 ? -8.823 57.503 22.29 1 20.78 114 ALA E CA 1
ATOM 2624 C C . ALA E 1 36 ? -9.593 58.543 23.081 1 20.7 114 ALA E C 1
ATOM 2625 O O . ALA E 1 36 ? -10.607 59.061 22.619 1 20.72 114 ALA E O 1
ATOM 2627 N N . ASP E 1 37 ? -9.01 58.947 24.232 1 20.51 115 ASP E N 1
ATOM 2628 C CA . ASP E 1 37 ? -9.505 60.082 25 1 19 115 ASP E CA 1
ATOM 2629 C C . ASP E 1 37 ? -9.301 61.318 24.103 1 19.1 115 ASP E C 1
ATOM 2630 O O . ASP E 1 37 ? -8.198 61.533 23.576 1 19.71 115 ASP E O 1
ATOM 2635 N N . PHE E 1 38 ? -10.378 62.061 23.866 1 19.87 116 PHE E N 1
ATOM 2636 C CA . PHE E 1 38 ? -10.313 63.181 22.911 1 19.14 116 PHE E CA 1
ATOM 2637 C C . PHE E 1 38 ? -9.267 64.236 23.332 1 19.5 116 PHE E C 1
ATOM 2638 O O . PHE E 1 38 ? -8.537 64.752 22.468 1 19.34 116 PHE E O 1
ATOM 2646 N N . GLN E 1 39 ? -9.149 64.521 24.643 1 18.72 117 GLN E N 1
ATOM 2647 C CA . GLN E 1 39 ? -8.167 65.543 25.073 1 19.16 117 GLN E CA 1
ATOM 2648 C C . GLN E 1 39 ? -6.75 65.082 24.741 1 20 117 GLN E C 1
ATOM 2649 O O . GLN E 1 39 ? -5.949 65.857 24.218 1 20.99 117 GLN E O 1
ATOM 2655 N N . ALA E 1 40 ? -6.466 63.779 25.004 1 20.09 118 ALA E N 1
ATOM 2656 C CA . ALA E 1 40 ? -5.133 63.248 24.689 1 20.27 118 ALA E CA 1
ATOM 2657 C C . ALA E 1 40 ? -4.873 63.237 23.161 1 19.28 118 ALA E C 1
ATOM 2658 O O . ALA E 1 40 ? -3.771 63.543 22.705 1 19.37 118 ALA E O 1
ATOM 2660 N N . LEU E 1 41 ? -5.912 62.891 22.359 1 18.84 119 LEU E N 1
ATOM 2661 C CA . LEU E 1 41 ? -5.752 62.884 20.905 1 18.88 119 LEU E CA 1
ATOM 2662 C C . LEU E 1 41 ? -5.407 64.308 20.421 1 18.72 119 LEU E C 1
ATOM 2663 O O . LEU E 1 41 ? -4.486 64.484 19.628 1 19.62 119 LEU E O 1
ATOM 2668 N N . MET E 1 42 ? -6.102 65.329 20.958 1 18.85 120 MET E N 1
ATOM 2669 C CA . MET E 1 42 ? -5.826 66.714 20.542 1 20.53 120 MET E CA 1
ATOM 2670 C C . MET E 1 42 ? -4.455 67.152 20.977 1 20.45 120 MET E C 1
ATOM 2671 O O . MET E 1 42 ? -3.759 67.843 20.224 1 21.68 120 MET E O 1
ATOM 2676 N N . ALA E 1 43 ? -4.038 66.765 22.186 1 19.85 121 ALA E N 1
ATOM 2677 C CA . ALA E 1 43 ? -2.694 67.141 22.672 1 20.29 121 ALA E CA 1
ATOM 2678 C C . ALA E 1 43 ? -1.611 66.535 21.769 1 19.43 121 ALA E C 1
ATOM 2679 O O . ALA E 1 43 ? -0.613 67.192 21.448 1 20.51 121 ALA E O 1
ATOM 2681 N N . TRP E 1 44 ? -1.818 65.267 21.349 1 18.4 122 TRP E N 1
ATOM 2682 C CA . TRP E 1 44 ? -0.899 64.603 20.441 1 19.48 122 TRP E CA 1
ATOM 2683 C C . TRP E 1 44 ? -0.865 65.341 19.094 1 19.97 122 TRP E C 1
ATOM 2684 O O . TRP E 1 44 ? 0.214 65.625 18.578 1 20.88 122 TRP E O 1
ATOM 2695 N N . LEU E 1 45 ? -2.054 65.662 18.519 1 19.79 123 LEU E N 1
ATOM 2696 C CA . LEU E 1 45 ? -2.077 66.387 17.232 1 20.87 123 LEU E CA 1
ATOM 2697 C C . LEU E 1 45 ? -1.417 67.735 17.345 1 22.08 123 LEU E C 1
ATOM 2698 O O . LEU E 1 45 ? -0.754 68.168 16.39 1 23 123 LEU E O 1
ATOM 2703 N N . ASP E 1 46 ? -1.551 68.399 18.507 1 21.36 124 ASP E N 1
ATOM 2704 C CA . ASP E 1 46 ? -0.902 69.705 18.699 1 22.14 124 ASP E CA 1
ATOM 2705 C C . ASP E 1 46 ? 0.62 69.541 18.701 1 23.28 124 ASP E C 1
ATOM 2706 O O . ASP E 1 46 ? 1.319 70.263 17.981 1 24.63 124 ASP E O 1
ATOM 2711 N N . ALA E 1 47 ? 1.135 68.521 19.422 1 22.01 125 ALA E N 1
ATOM 2712 C CA . ALA E 1 47 ? 2.582 68.294 19.429 1 23.06 125 ALA E CA 1
ATOM 2713 C C . ALA E 1 47 ? 3.094 67.971 18.009 1 23.17 125 ALA E C 1
ATOM 2714 O O . ALA E 1 47 ? 4.162 68.457 17.597 1 24.78 125 ALA E O 1
ATOM 2716 N N . LEU E 1 48 ? 2.322 67.168 17.238 1 21.99 126 LEU E N 1
ATOM 2717 C CA . LEU E 1 48 ? 2.736 66.845 15.87 1 22.9 126 LEU E CA 1
ATOM 2718 C C . LEU E 1 48 ? 2.733 68.1 14.992 1 24.46 126 LEU E C 1
ATOM 2719 O O . LEU E 1 48 ? 3.645 68.281 14.183 1 26.07 126 LEU E O 1
ATOM 2724 N N . GLY E 1 49 ? 1.731 68.942 15.161 1 24.24 127 GLY E N 1
ATOM 2725 C CA . GLY E 1 49 ? 1.628 70.191 14.403 1 26.13 127 GLY E CA 1
ATOM 2726 C C . GLY E 1 49 ? 2.808 71.097 14.675 1 28.15 127 GLY E C 1
ATOM 2727 O O . GLY E 1 49 ? 3.356 71.692 13.732 1 29.34 127 GLY E O 1
ATOM 2728 N N . GLN E 1 50 ? 3.269 71.136 15.944 1 28.17 128 GLN E N 1
ATOM 2729 C CA . GLN E 1 50 ? 4.451 71.938 16.329 1 30.09 128 GLN E CA 1
ATOM 2730 C C . GLN E 1 50 ? 5.733 71.395 15.695 1 31.07 128 GLN E C 1
ATOM 2731 O O . GLN E 1 50 ? 6.658 72.173 15.431 1 32.33 128 GLN E O 1
ATOM 2737 N N . ALA E 1 51 ? 5.779 70.081 15.41 1 29.57 129 ALA E N 1
ATOM 2738 C CA . ALA E 1 51 ? 6.896 69.437 14.723 1 30.09 129 ALA E CA 1
ATOM 2739 C C . ALA E 1 51 ? 6.778 69.512 13.175 1 31.26 129 ALA E C 1
ATOM 2740 O O . ALA E 1 51 ? 7.546 68.86 12.455 1 32.36 129 ALA E O 1
ATOM 2742 N N . GLY E 1 52 ? 5.803 70.265 12.665 1 30.68 130 GLY E N 1
ATOM 2743 C CA . GLY E 1 52 ? 5.627 70.436 11.228 1 31.3 130 GLY E CA 1
ATOM 2744 C C . GLY E 1 52 ? 4.671 69.479 10.553 1 31.83 130 GLY E C 1
ATOM 2745 O O . GLY E 1 52 ? 4.423 69.599 9.349 1 33.25 130 GLY E O 1
ATOM 2746 N N . MET E 1 53 ? 4.112 68.523 11.321 1 30.2 131 MET E N 1
ATOM 2747 C CA . MET E 1 53 ? 3.162 67.577 10.762 1 29.76 131 MET E CA 1
ATOM 2748 C C . MET E 1 53 ? 1.757 68.017 11.046 1 29.06 131 MET E C 1
ATOM 2749 O O . MET E 1 53 ? 1.155 67.571 12.032 1 29.77 131 MET E O 1
ATOM 2754 N N . THR E 1 54 ? 1.294 69.024 10.302 1 26.91 132 THR E N 1
ATOM 2755 C CA . THR E 1 54 ? -0.007 69.637 10.485 1 26.09 132 THR E CA 1
ATOM 2756 C C . THR E 1 54 ? -1.159 68.752 10.052 1 24.96 132 THR E C 1
ATOM 2757 O O . THR E 1 54 ? -0.968 67.83 9.265 1 25.03 132 THR E O 1
ATOM 2761 N N . THR E 1 55 ? -2.333 68.977 10.645 1 24.39 133 THR E N 1
ATOM 2762 C CA . THR E 1 55 ? -3.508 68.166 10.377 1 24.11 133 THR E CA 1
ATOM 2763 C C . THR E 1 55 ? -4.139 68.621 9.079 1 25.18 133 THR E C 1
ATOM 2764 O O . THR E 1 55 ? -4.565 69.772 8.981 1 26.07 133 THR E O 1
ATOM 2768 N N . ALA E 1 56 ? -4.157 67.755 8.067 1 23.81 134 ALA E N 1
ATOM 2769 C CA . ALA E 1 56 ? -4.763 68.093 6.776 1 24.22 134 ALA E CA 1
ATOM 2770 C C . ALA E 1 56 ? -6.251 67.718 6.826 1 23.94 134 ALA E C 1
ATOM 2771 O O . ALA E 1 56 ? -7.099 68.506 6.38 1 24.04 134 ALA E O 1
ATOM 2773 N N . THR E 1 57 ? -6.573 66.539 7.389 1 24.06 135 THR E N 1
ATOM 2774 C CA . THR E 1 57 ? -7.937 66.068 7.52 1 24.6 135 THR E CA 1
ATOM 2775 C C . THR E 1 57 ? -8.107 65.297 8.823 1 23.85 135 THR E C 1
ATOM 2776 O O . THR E 1 57 ? -7.216 64.542 9.188 1 23.83 135 THR E O 1
ATOM 2780 N N . LEU E 1 58 ? -9.212 65.528 9.546 1 21.89 136 LEU E N 1
ATOM 2781 C CA . LEU E 1 58 ? -9.521 64.77 10.756 1 22.17 136 LEU E CA 1
ATOM 2782 C C . LEU E 1 58 ? -10.997 64.546 10.811 1 21.97 136 LEU E C 1
ATOM 2783 O O . LEU E 1 58 ? -11.759 65.485 10.577 1 22.66 136 LEU E O 1
ATOM 2788 N N . ALA E 1 59 ? -11.437 63.327 11.128 1 20.91 137 ALA E N 1
ATOM 2789 C CA . ALA E 1 59 ? -12.86 63.065 11.321 1 21.75 137 ALA E CA 1
ATOM 2790 C C . ALA E 1 59 ? -12.952 62.059 12.446 1 21.55 137 ALA E C 1
ATOM 2791 O O . ALA E 1 59 ? -12.371 60.972 12.347 1 21.24 137 ALA E O 1
ATOM 2793 N N . VAL E 1 60 ? -13.658 62.423 13.522 1 20.14 138 VAL E N 1
ATOM 2794 C CA . VAL E 1 60 ? -13.851 61.583 14.689 1 20.74 138 VAL E CA 1
ATOM 2795 C C . VAL E 1 60 ? -15.292 61.544 15.094 1 21.04 138 VAL E C 1
ATOM 2796 O O . VAL E 1 60 ? -16.037 62.511 14.836 1 21.73 138 VAL E O 1
ATOM 2800 N N . THR E 1 61 ? -15.689 60.427 15.723 1 20.44 139 THR E N 1
ATOM 2801 C CA . THR E 1 61 ? -17.048 60.262 16.239 1 20.64 139 THR E CA 1
ATOM 2802 C C . THR E 1 61 ? -16.941 59.583 17.6 1 22.46 139 THR E C 1
ATOM 2803 O O . THR E 1 61 ? -15.984 58.869 17.872 1 21.21 139 THR E O 1
ATOM 2807 N N . ALA E 1 62 ? -17.938 59.758 18.43 1 23.58 140 ALA E N 1
ATOM 2808 C CA . ALA E 1 62 ? -17.877 59.238 19.804 1 23.5 140 ALA E CA 1
ATOM 2809 C C . ALA E 1 62 ? -17.83 57.719 19.864 1 22.68 140 ALA E C 1
ATOM 2810 O O . ALA E 1 62 ? -18.47 57 19.047 1 23.29 140 ALA E O 1
ATOM 2812 N N . VAL E 1 63 ? -17.107 57.232 20.879 1 22.02 141 VAL E N 1
ATOM 2813 C CA . VAL E 1 63 ? -17.142 55.795 21.186 1 21.56 141 VAL E CA 1
ATOM 2814 C C . VAL E 1 63 ? -18.464 55.497 21.871 1 23.65 141 VAL E C 1
ATOM 2815 O O . VAL E 1 63 ? -18.9 56.261 22.735 1 24.33 141 VAL E O 1
ATOM 2819 N N . ALA E 1 64 ? -19.124 54.386 21.47 1 24.8 142 ALA E N 1
ATOM 2820 C CA . ALA E 1 64 ? -20.429 54.006 22.005 1 26.13 142 ALA E CA 1
ATOM 2821 C C . ALA E 1 64 ? -20.424 53.942 23.531 1 27.07 142 ALA E C 1
ATOM 2822 O O . ALA E 1 64 ? -19.552 53.3 24.122 1 26.9 142 ALA E O 1
ATOM 2824 N N . GLN E 1 65 ? -21.348 54.71 24.158 1 27.41 143 GLN E N 1
ATOM 2825 C CA . GLN E 1 65 ? -21.527 54.785 25.61 1 27.43 143 GLN E CA 1
ATOM 2826 C C . GLN E 1 65 ? -20.237 55.172 26.357 1 26.72 143 GLN E C 1
ATOM 2827 O O . GLN E 1 65 ? -20.04 54.77 27.505 1 27.04 143 GLN E O 1
ATOM 2833 N N . GLN E 1 66 ? -19.356 55.978 25.705 1 25.47 144 GLN E N 1
ATOM 2834 C CA . GLN E 1 66 ? -18.078 56.327 26.324 1 24.48 144 GLN E CA 1
ATOM 2835 C C . GLN E 1 66 ? -17.751 57.789 26.011 1 25.42 144 GLN E C 1
ATOM 2836 O O . GLN E 1 66 ? -16.83 58.097 25.249 1 25.62 144 GLN E O 1
ATOM 2842 N N . PRO E 1 67 ? -18.538 58.713 26.578 1 26.43 145 PRO E N 1
ATOM 2843 C CA . PRO E 1 67 ? -18.359 60.132 26.241 1 26.69 145 PRO E CA 1
ATOM 2844 C C . PRO E 1 67 ? -16.991 60.63 26.668 1 26.03 145 PRO E C 1
ATOM 2845 O O . PRO E 1 67 ? -16.446 60.211 27.695 1 26.57 145 PRO E O 1
ATOM 2849 N N . GLY E 1 68 ? -16.423 61.478 25.846 1 25.91 146 GLY E N 1
ATOM 2850 C CA . GLY E 1 68 ? -15.075 61.961 26.088 1 25.17 146 GLY E CA 1
ATOM 2851 C C . GLY E 1 68 ? -14.053 61.197 25.266 1 23.5 146 GLY E C 1
ATOM 2852 O O . GLY E 1 68 ? -12.907 61.66 25.132 1 22.69 146 GLY E O 1
ATOM 2853 N N . TRP E 1 69 ? -14.441 59.992 24.748 1 21.79 147 TRP E N 1
ATOM 2854 C CA . TRP E 1 69 ? -13.597 59.177 23.885 1 21.49 147 TRP E CA 1
ATOM 2855 C C . TRP E 1 69 ? -14.152 59.172 22.459 1 20.83 147 TRP E C 1
ATOM 2856 O O . TRP E 1 69 ? -15.383 59.247 22.222 1 21.56 147 TRP E O 1
ATOM 2867 N N . VAL E 1 70 ? -13.229 59.054 21.5 1 20.36 148 VAL E N 1
ATOM 2868 C CA . VAL E 1 70 ? -13.632 59.043 20.082 1 20.68 148 VAL E CA 1
ATOM 2869 C C . VAL E 1 70 ? -12.902 57.983 19.251 1 21.43 148 VAL E C 1
ATOM 2870 O O . VAL E 1 70 ? -11.777 57.576 19.576 1 21.3 148 VAL E O 1
ATOM 2874 N N . THR E 1 71 ? -13.568 57.535 18.173 1 21.67 149 THR E N 1
ATOM 2875 C CA . THR E 1 71 ? -12.95 56.714 17.157 1 21.67 149 THR E CA 1
ATOM 2876 C C . THR E 1 71 ? -12.409 57.685 16.12 1 22.59 149 THR E C 1
ATOM 2877 O O . THR E 1 71 ? -13.066 58.696 15.772 1 22.61 149 THR E O 1
ATOM 2881 N N . VAL E 1 72 ? -11.206 57.405 15.632 1 21.96 150 VAL E N 1
ATOM 2882 C CA . VAL E 1 72 ? -10.548 58.217 14.629 1 22.76 150 VAL E CA 1
ATOM 2883 C C . VAL E 1 72 ? -10.889 57.629 13.263 1 24.08 150 VAL E C 1
ATOM 2884 O O . VAL E 1 72 ? -10.366 56.57 12.869 1 26.14 150 VAL E O 1
ATOM 2888 N N . ASN E 1 73 ? -11.856 58.231 12.597 1 21.94 151 ASN E N 1
ATOM 2889 C CA . ASN E 1 73 ? -12.347 57.715 11.312 1 21.81 151 ASN E CA 1
ATOM 2890 C C . ASN E 1 73 ? -11.467 58.059 10.148 1 22.83 151 ASN E C 1
ATOM 2891 O O . ASN E 1 73 ? -11.304 57.248 9.219 1 23.9 151 ASN E O 1
ATOM 2896 N N . THR E 1 74 ? -10.889 59.26 10.184 1 21.6 152 THR E N 1
ATOM 2897 C CA . THR E 1 74 ? -9.947 59.703 9.164 1 22.9 152 THR E CA 1
ATOM 2898 C C . THR E 1 74 ? -8.916 60.58 9.876 1 22.64 152 THR E C 1
ATOM 2899 O O . THR E 1 74 ? -9.286 61.416 10.704 1 21.56 152 THR E O 1
ATOM 2903 N N . LEU E 1 75 ? -7.657 60.418 9.514 1 22.03 153 LEU E N 1
ATOM 2904 C CA . LEU E 1 75 ? -6.607 61.297 9.998 1 20.96 153 LEU E CA 1
ATOM 2905 C C . LEU E 1 75 ? -5.527 61.341 8.974 1 21.66 153 LEU E C 1
ATOM 2906 O O . LEU E 1 75 ? -4.903 60.309 8.708 1 21.81 153 LEU E O 1
ATOM 2911 N N . VAL E 1 76 ? -5.327 62.515 8.357 1 21.42 154 VAL E N 1
ATOM 2912 C CA . VAL E 1 76 ? -4.263 62.71 7.387 1 22.96 154 VAL E CA 1
ATOM 2913 C C . VAL E 1 76 ? -3.419 63.879 7.827 1 24.1 154 VAL E C 1
ATOM 2914 O O . VAL E 1 76 ? -3.963 64.945 8.12 1 25.03 154 VAL E O 1
ATOM 2918 N N . LEU E 1 77 ? -2.112 63.665 7.93 1 24.05 155 LEU E N 1
ATOM 2919 C CA . LEU E 1 77 ? -1.161 64.696 8.312 1 25.3 155 LEU E CA 1
ATOM 2920 C C . LEU E 1 77 ? -0.294 65.104 7.122 1 27.69 155 LEU E C 1
ATOM 2921 O O . LEU E 1 77 ? -0.034 64.292 6.24 1 28.08 155 LEU E O 1
ATOM 2926 N N . GLU E 1 78 ? 0.28 66.317 7.175 1 28.07 156 GLU E N 1
ATOM 2927 C CA . GLU E 1 78 ? 1.327 66.714 6.235 1 30.56 156 GLU E CA 1
ATOM 2928 C C . GLU E 1 78 ? 2.683 66.231 6.772 1 35.53 156 GLU E C 1
ATOM 2929 O O . GLU E 1 78 ? 2.808 65.93 7.957 1 36.17 156 GLU E O 1
ATOM 2935 N N . ARG E 1 79 ? 3.743 66.244 5.936 1 38.93 157 ARG E N 1
ATOM 2936 C CA . ARG E 1 79 ? 5.088 65.898 6.402 1 42.59 157 ARG E CA 1
ATOM 2937 C C . ARG E 1 79 ? 5.853 67.118 6.968 1 46.93 157 ARG E C 1
ATOM 2938 O O . ARG E 1 79 ? 6.515 66.988 7.998 1 48.01 157 ARG E O 1
ATOM 2946 N N . SER E 1 80 ? 5.79 68.287 6.31 1 49.66 158 SER E N 1
ATOM 2947 C CA . SER E 1 80 ? 6.554 69.456 6.789 1 52.18 158 SER E CA 1
ATOM 2948 C C . SER E 1 80 ? 5.782 70.767 6.756 1 54.16 158 SER E C 1
ATOM 2949 O O . SER E 1 80 ? 6.41 71.842 6.919 1 54.86 158 SER E O 1
ATOM 2953 N N . GLU F 1 2 ? -2.516 8.804 -5.976 1 60.37 80 GLU F N 1
ATOM 2954 C CA . GLU F 1 2 ? -2.197 9.296 -7.315 1 60.45 80 GLU F CA 1
ATOM 2955 C C . GLU F 1 2 ? -0.934 8.658 -7.864 1 59.31 80 GLU F C 1
ATOM 2956 O O . GLU F 1 2 ? -0.003 8.369 -7.108 1 59.13 80 GLU F O 1
ATOM 2962 N N . GLU F 1 3 ? -0.889 8.462 -9.186 1 58.09 81 GLU F N 1
ATOM 2963 C CA . GLU F 1 3 ? 0.292 7.903 -9.823 1 57.18 81 GLU F CA 1
ATOM 2964 C C . GLU F 1 3 ? 1.4 8.963 -9.826 1 55.27 81 GLU F C 1
ATOM 2965 O O . GLU F 1 3 ? 1.128 10.163 -9.949 1 55.3 81 GLU F O 1
ATOM 2971 N N . PRO F 1 4 ? 2.657 8.534 -9.647 1 53.41 82 PRO F N 1
ATOM 2972 C CA . PRO F 1 4 ? 3.759 9.508 -9.59 1 51.75 82 PRO F CA 1
ATOM 2973 C C . PRO F 1 4 ? 3.832 10.465 -10.773 1 49.65 82 PRO F C 1
ATOM 2974 O O . PRO F 1 4 ? 4.082 11.648 -10.567 1 49.17 82 PRO F O 1
ATOM 2978 N N . SER F 1 5 ? 3.586 9.978 -11.998 1 48.14 83 SER F N 1
ATOM 2979 C CA . SER F 1 5 ? 3.633 10.836 -13.18 1 47.44 83 SER F CA 1
ATOM 2980 C C . SER F 1 5 ? 2.634 11.977 -13.103 1 46.01 83 SER F C 1
ATOM 2981 O O . SER F 1 5 ? 2.942 13.088 -13.536 1 45.41 83 SER F O 1
ATOM 2984 N N . THR F 1 6 ? 1.446 11.724 -12.527 1 44.82 84 THR F N 1
ATOM 2985 C CA . THR F 1 6 ? 0.432 12.765 -12.383 1 44.39 84 THR F CA 1
ATOM 2986 C C . THR F 1 6 ? 0.937 13.887 -11.476 1 42.43 84 THR F C 1
ATOM 2987 O O . THR F 1 6 ? 0.836 15.065 -11.828 1 42.13 84 THR F O 1
ATOM 2991 N N . VAL F 1 7 ? 1.514 13.521 -10.322 1 41 85 VAL F N 1
ATOM 2992 C CA . VAL F 1 7 ? 2.039 14.51 -9.394 1 40.19 85 VAL F CA 1
ATOM 2993 C C . VAL F 1 7 ? 3.216 15.26 -10.032 1 37.81 85 VAL F C 1
ATOM 2994 O O . VAL F 1 7 ? 3.268 16.485 -9.973 1 37.51 85 VAL F O 1
ATOM 2998 N N . ILE F 1 8 ? 4.143 14.526 -10.667 1 36.06 86 ILE F N 1
ATOM 2999 C CA . ILE F 1 8 ? 5.303 15.141 -11.297 1 35.17 86 ILE F CA 1
ATOM 3000 C C . ILE F 1 8 ? 4.915 16.172 -12.357 1 35.3 86 ILE F C 1
ATOM 3001 O O . ILE F 1 8 ? 5.442 17.279 -12.333 1 34.88 86 ILE F O 1
ATOM 3006 N N . MET F 1 9 ? 3.981 15.83 -13.248 1 35.74 87 MET F N 1
ATOM 3007 C CA . MET F 1 9 ? 3.588 16.74 -14.318 1 36.88 87 MET F CA 1
ATOM 3008 C C . MET F 1 9 ? 2.783 17.928 -13.809 1 37.71 87 MET F C 1
ATOM 3009 O O . MET F 1 9 ? 2.985 19.049 -14.279 1 38.27 87 MET F O 1
ATOM 3014 N N . ARG F 1 10 ? 1.889 17.703 -12.835 1 37.76 88 ARG F N 1
ATOM 3015 C CA . ARG F 1 10 ? 1.089 18.791 -12.265 1 38.06 88 ARG F CA 1
ATOM 3016 C C . ARG F 1 10 ? 2.013 19.794 -11.56 1 36.74 88 ARG F C 1
ATOM 3017 O O . ARG F 1 10 ? 1.904 21.006 -11.771 1 36.92 88 ARG F O 1
ATOM 3025 N N . GLU F 1 11 ? 2.953 19.275 -10.764 1 35.08 89 GLU F N 1
ATOM 3026 C CA . GLU F 1 11 ? 3.878 20.137 -10.059 1 34.3 89 GLU F CA 1
ATOM 3027 C C . GLU F 1 11 ? 4.854 20.83 -11.012 1 33.22 89 GLU F C 1
ATOM 3028 O O . GLU F 1 11 ? 5.174 21.999 -10.793 1 33.03 89 GLU F O 1
ATOM 3034 N N . ALA F 1 12 ? 5.263 20.174 -12.111 1 32.4 90 ALA F N 1
ATOM 3035 C CA . ALA F 1 12 ? 6.164 20.827 -13.069 1 32.32 90 ALA F CA 1
ATOM 3036 C C . ALA F 1 12 ? 5.461 22.017 -13.712 1 32.82 90 ALA F C 1
ATOM 3037 O O . ALA F 1 12 ? 6.031 23.103 -13.787 1 32.43 90 ALA F O 1
ATOM 3039 N N . ALA F 1 13 ? 4.179 21.847 -14.079 1 33.94 91 ALA F N 1
ATOM 3040 C CA . ALA F 1 13 ? 3.416 22.945 -14.673 1 34.53 91 ALA F CA 1
ATOM 3041 C C . ALA F 1 13 ? 3.224 24.097 -13.68 1 34.07 91 ALA F C 1
ATOM 3042 O O . ALA F 1 13 ? 3.361 25.261 -14.057 1 34.73 91 ALA F O 1
ATOM 3044 N N . ARG F 1 14 ? 2.927 23.785 -12.419 1 33.59 92 ARG F N 1
ATOM 3045 C CA . ARG F 1 14 ? 2.75 24.81 -11.395 1 34.02 92 ARG F CA 1
ATOM 3046 C C . ARG F 1 14 ? 4.024 25.653 -11.218 1 33.58 92 ARG F C 1
ATOM 3047 O O . ARG F 1 14 ? 3.948 26.87 -11.029 1 32.96 92 ARG F O 1
ATOM 3055 N N . HIS F 1 15 ? 5.2 25.006 -11.331 1 33.25 93 HIS F N 1
ATOM 3056 C CA . HIS F 1 15 ? 6.477 25.688 -11.127 1 33.22 93 HIS F CA 1
ATOM 3057 C C . HIS F 1 15 ? 7.159 26.173 -12.407 1 33 93 HIS F C 1
ATOM 3058 O O . HIS F 1 15 ? 8.215 26.792 -12.306 1 33.44 93 HIS F O 1
ATOM 3065 N N . GLY F 1 16 ? 6.51 26.037 -13.554 1 32.74 94 GLY F N 1
ATOM 3066 C CA . GLY F 1 16 ? 7.038 26.583 -14.798 1 33.58 94 GLY F CA 1
ATOM 3067 C C . GLY F 1 16 ? 8.133 25.763 -15.439 1 34.57 94 GLY F C 1
ATOM 3068 O O . GLY F 1 16 ? 8.904 26.287 -16.248 1 36.25 94 GLY F O 1
ATOM 3069 N N . LEU F 1 17 ? 8.18 24.469 -15.123 1 32.92 95 LEU F N 1
ATOM 3070 C CA . LEU F 1 17 ? 9.219 23.604 -15.699 1 32.52 95 LEU F CA 1
ATOM 3071 C C . LEU F 1 17 ? 8.721 22.804 -16.881 1 31.92 95 LEU F C 1
ATOM 3072 O O . LEU F 1 17 ? 7.527 22.468 -16.939 1 32.66 95 LEU F O 1
ATOM 3077 N N . THR F 1 18 ? 9.634 22.482 -17.809 1 29.79 96 THR F N 1
ATOM 3078 C CA . THR F 1 18 ? 9.278 21.707 -18.974 1 30.44 96 THR F CA 1
ATOM 3079 C C . THR F 1 18 ? 9.919 20.328 -18.904 1 30.53 96 THR F C 1
ATOM 3080 O O . THR F 1 18 ? 11.143 20.213 -18.934 1 29.1 96 THR F O 1
ATOM 3084 N N . ILE F 1 19 ? 9.097 19.296 -18.844 1 30.71 97 ILE F N 1
ATOM 3085 C CA . ILE F 1 19 ? 9.572 17.93 -18.822 1 31.65 97 ILE F CA 1
ATOM 3086 C C . ILE F 1 19 ? 9.631 17.411 -20.25 1 32.69 97 ILE F C 1
ATOM 3087 O O . ILE F 1 19 ? 8.615 17.368 -20.946 1 33.35 97 ILE F O 1
ATOM 3092 N N . VAL F 1 20 ? 10.825 17.027 -20.685 1 32.77 98 VAL F N 1
ATOM 3093 C CA . VAL F 1 20 ? 11.068 16.475 -22.01 1 33.38 98 VAL F CA 1
ATOM 3094 C C . VAL F 1 20 ? 10.743 14.973 -22.01 1 33.76 98 VAL F C 1
ATOM 3095 O O . VAL F 1 20 ? 10.145 14.466 -22.964 1 34.67 98 VAL F O 1
ATOM 3099 N N . ARG F 1 21 ? 11.127 14.263 -20.937 1 33.15 99 ARG F N 1
ATOM 3100 C CA . ARG F 1 21 ? 10.905 12.83 -20.863 1 33.01 99 ARG F CA 1
ATOM 3101 C C . ARG F 1 21 ? 10.754 12.409 -19.409 1 31.94 99 ARG F C 1
ATOM 3102 O O . ARG F 1 21 ? 11.472 12.895 -18.539 1 30.27 99 ARG F O 1
ATOM 3110 N N . LEU F 1 22 ? 9.81 11.516 -19.15 1 31.7 100 LEU F N 1
ATOM 3111 C CA . LEU F 1 22 ? 9.554 11.009 -17.809 1 32.63 100 LEU F CA 1
ATOM 3112 C C . LEU F 1 22 ? 9.558 9.513 -18.017 1 32.73 100 LEU F C 1
ATOM 3113 O O . LEU F 1 22 ? 8.651 8.968 -18.657 1 33 100 LEU F O 1
ATOM 3118 N N . GLN F 1 23 ? 10.632 8.866 -17.574 1 32.04 101 GLN F N 1
ATOM 3119 C CA . GLN F 1 23 ? 10.864 7.457 -17.832 1 32.11 101 GLN F CA 1
ATOM 3120 C C . GLN F 1 23 ? 10.833 6.619 -16.558 1 33.46 101 GLN F C 1
ATOM 3121 O O . GLN F 1 23 ? 11.778 6.647 -15.765 1 33.01 101 GLN F O 1
ATOM 3127 N N . PRO F 1 24 ? 9.77 5.809 -16.388 1 34.94 102 PRO F N 1
ATOM 3128 C CA . PRO F 1 24 ? 9.686 4.944 -15.202 1 35.49 102 PRO F CA 1
ATOM 3129 C C . PRO F 1 24 ? 10.782 3.897 -15.209 1 35 102 PRO F C 1
ATOM 3130 O O . PRO F 1 24 ? 11.124 3.341 -16.248 1 35.08 102 PRO F O 1
ATOM 3134 N N . GLN F 1 25 ? 11.334 3.643 -14.042 1 34.32 103 GLN F N 1
ATOM 3135 C CA . GLN F 1 25 ? 12.419 2.702 -13.886 1 34.18 103 GLN F CA 1
ATOM 3136 C C . GLN F 1 25 ? 12.21 1.977 -12.557 1 35.15 103 GLN F C 1
ATOM 3137 O O . GLN F 1 25 ? 12.975 2.172 -11.607 1 35.77 103 GLN F O 1
ATOM 3143 N N . GLY F 1 26 ? 11.129 1.204 -12.484 1 35.31 104 GLY F N 1
ATOM 3144 C CA . GLY F 1 26 ? 10.78 0.466 -11.279 1 35.79 104 GLY F CA 1
ATOM 3145 C C . GLY F 1 26 ? 10.446 1.411 -10.146 1 36.72 104 GLY F C 1
ATOM 3146 O O . GLY F 1 26 ? 9.545 2.245 -10.269 1 37.55 104 GLY F O 1
ATOM 3147 N N . SER F 1 27 ? 11.206 1.317 -9.045 1 36.92 105 SER F N 1
ATOM 3148 C CA . SER F 1 27 ? 11.022 2.221 -7.911 1 37.71 105 SER F CA 1
ATOM 3149 C C . SER F 1 27 ? 11.588 3.627 -8.187 1 36.83 105 SER F C 1
ATOM 3150 O O . SER F 1 27 ? 11.359 4.536 -7.384 1 37.61 105 SER F O 1
ATOM 3153 N N . ARG F 1 28 ? 12.344 3.797 -9.279 1 35.15 106 ARG F N 1
ATOM 3154 C CA . ARG F 1 28 ? 12.925 5.085 -9.645 1 34.55 106 ARG F CA 1
ATOM 3155 C C . ARG F 1 28 ? 12.252 5.673 -10.888 1 33.65 106 ARG F C 1
ATOM 3156 O O . ARG F 1 28 ? 11.536 4.981 -11.594 1 34.81 106 ARG F O 1
ATOM 3164 N N . LEU F 1 29 ? 12.467 6.965 -11.149 1 31.56 107 LEU F N 1
ATOM 3165 C CA . LEU F 1 29 ? 11.932 7.651 -12.313 1 31.32 107 LEU F CA 1
ATOM 3166 C C . LEU F 1 29 ? 13.043 8.539 -12.85 1 29.28 107 LEU F C 1
ATOM 3167 O O . LEU F 1 29 ? 13.577 9.367 -12.099 1 28 107 LEU F O 1
ATOM 3172 N N . SER F 1 30 ? 13.39 8.391 -14.113 1 27.96 108 SER F N 1
ATOM 3173 C CA . SER F 1 30 ? 14.444 9.192 -14.723 1 28.23 108 SER F CA 1
ATOM 3174 C C . SER F 1 30 ? 13.786 10.312 -15.504 1 28.64 108 SER F C 1
ATOM 3175 O O . SER F 1 30 ? 12.874 10.065 -16.309 1 30.05 108 SER F O 1
ATOM 3178 N N . LEU F 1 31 ? 14.182 11.557 -15.219 1 27.8 109 LEU F N 1
ATOM 3179 C CA . LEU F 1 31 ? 13.543 12.699 -15.863 1 27.97 109 LEU F CA 1
ATOM 3180 C C . LEU F 1 31 ? 14.513 13.482 -16.695 1 28.34 109 LEU F C 1
ATOM 3181 O O . LEU F 1 31 ? 15.671 13.651 -16.302 1 28.43 109 LEU F O 1
ATOM 3186 N N . THR F 1 32 ? 14.045 13.991 -17.831 1 27.14 110 THR F N 1
ATOM 3187 C CA . THR F 1 32 ? 14.843 14.913 -18.621 1 28.35 110 THR F CA 1
ATOM 3188 C C . THR F 1 32 ? 14.051 16.205 -18.63 1 27.93 110 THR F C 1
ATOM 3189 O O . THR F 1 32 ? 12.847 16.197 -18.888 1 28.09 110 THR F O 1
ATOM 3193 N N . VAL F 1 33 ? 14.701 17.292 -18.227 1 27.43 111 VAL F N 1
ATOM 3194 C CA . VAL F 1 33 ? 14.079 18.587 -18.003 1 27.59 111 VAL F CA 1
ATOM 3195 C C . VAL F 1 33 ? 14.794 19.656 -18.798 1 27.63 111 VAL F C 1
ATOM 3196 O O . VAL F 1 33 ? 16.031 19.623 -18.897 1 27.71 111 VAL F O 1
ATOM 3200 N N . GLN F 1 34 ? 14.046 20.613 -19.374 1 26.58 112 GLN F N 1
ATOM 3201 C CA . GLN F 1 34 ? 14.691 21.721 -20.08 1 27.35 112 GLN F CA 1
ATOM 3202 C C . GLN F 1 34 ? 15.381 22.654 -19.081 1 26.93 112 GLN F C 1
ATOM 3203 O O . GLN F 1 34 ? 14.998 22.705 -17.909 1 26.89 112 GLN F O 1
ATOM 3209 N N . PRO F 1 35 ? 16.381 23.448 -19.515 1 27.8 113 PRO F N 1
ATOM 3210 C CA . PRO F 1 35 ? 17.028 24.401 -18.586 1 27.77 113 PRO F CA 1
ATOM 3211 C C . PRO F 1 35 ? 16.022 25.23 -17.813 1 27.97 113 PRO F C 1
ATOM 3212 O O . PRO F 1 35 ? 14.961 25.609 -18.348 1 27.94 113 PRO F O 1
ATOM 3216 N N . ALA F 1 36 ? 16.285 25.387 -16.516 1 27.37 114 ALA F N 1
ATOM 3217 C CA . ALA F 1 36 ? 15.298 25.939 -15.618 1 27.57 114 ALA F CA 1
ATOM 3218 C C . ALA F 1 36 ? 15.809 26.979 -14.659 1 27.27 114 ALA F C 1
ATOM 3219 O O . ALA F 1 36 ? 16.976 26.972 -14.296 1 26.11 114 ALA F O 1
ATOM 3221 N N . ASP F 1 37 ? 14.901 27.825 -14.143 1 27.31 115 ASP F N 1
ATOM 3222 C CA . ASP F 1 37 ? 15.189 28.739 -13.05 1 27.64 115 ASP F CA 1
ATOM 3223 C C . ASP F 1 37 ? 15.492 27.83 -11.822 1 26.39 115 ASP F C 1
ATOM 3224 O O . ASP F 1 37 ? 14.689 26.953 -11.496 1 26.26 115 ASP F O 1
ATOM 3229 N N . PHE F 1 38 ? 16.686 27.95 -11.242 1 25.72 116 PHE F N 1
ATOM 3230 C CA . PHE F 1 38 ? 17.085 27.062 -10.137 1 26.57 116 PHE F CA 1
ATOM 3231 C C . PHE F 1 38 ? 16.129 27.119 -8.945 1 26.8 116 PHE F C 1
ATOM 3232 O O . PHE F 1 38 ? 15.805 26.072 -8.369 1 26.23 116 PHE F O 1
ATOM 3240 N N . GLN F 1 39 ? 15.63 28.321 -8.61 1 27.3 117 GLN F N 1
ATOM 3241 C CA . GLN F 1 39 ? 14.687 28.438 -7.487 1 28.05 117 GLN F CA 1
ATOM 3242 C C . GLN F 1 39 ? 13.387 27.671 -7.781 1 27.63 117 GLN F C 1
ATOM 3243 O O . GLN F 1 39 ? 12.859 26.97 -6.911 1 28.41 117 GLN F O 1
ATOM 3249 N N . ALA F 1 40 ? 12.901 27.746 -9.023 1 26.74 118 ALA F N 1
ATOM 3250 C CA . ALA F 1 40 ? 11.682 27.008 -9.402 1 26.82 118 ALA F CA 1
ATOM 3251 C C . ALA F 1 40 ? 11.938 25.497 -9.378 1 25.85 118 ALA F C 1
ATOM 3252 O O . ALA F 1 40 ? 11.089 24.73 -8.902 1 26.39 118 ALA F O 1
ATOM 3254 N N . LEU F 1 41 ? 13.126 25.059 -9.878 1 24.13 119 LEU F N 1
ATOM 3255 C CA . LEU F 1 41 ? 13.503 23.639 -9.84 1 24.54 119 LEU F CA 1
ATOM 3256 C C . LEU F 1 41 ? 13.502 23.135 -8.378 1 24.37 119 LEU F C 1
ATOM 3257 O O . LEU F 1 41 ? 12.946 22.076 -8.103 1 24.48 119 LEU F O 1
ATOM 3262 N N . MET F 1 42 ? 14.051 23.925 -7.44 1 24.05 120 MET F N 1
ATOM 3263 C CA . MET F 1 42 ? 14.05 23.512 -6.03 1 25.57 120 MET F CA 1
ATOM 3264 C C . MET F 1 42 ? 12.647 23.452 -5.459 1 27.37 120 MET F C 1
ATOM 3265 O O . MET F 1 42 ? 12.339 22.527 -4.708 1 27.29 120 MET F O 1
ATOM 3270 N N . ALA F 1 43 ? 11.782 24.411 -5.83 1 27.69 121 ALA F N 1
ATOM 3271 C CA . ALA F 1 43 ? 10.415 24.419 -5.293 1 28.78 121 ALA F CA 1
ATOM 3272 C C . ALA F 1 43 ? 9.663 23.16 -5.775 1 28.95 121 ALA F C 1
ATOM 3273 O O . ALA F 1 43 ? 8.924 22.516 -5.007 1 29.53 121 ALA F O 1
ATOM 3275 N N . TRP F 1 44 ? 9.9 22.788 -7.043 1 27.5 122 TRP F N 1
ATOM 3276 C CA . TRP F 1 44 ? 9.306 21.605 -7.615 1 27.47 122 TRP F CA 1
ATOM 3277 C C . TRP F 1 44 ? 9.816 20.352 -6.906 1 27.52 122 TRP F C 1
ATOM 3278 O O . TRP F 1 44 ? 9.004 19.521 -6.489 1 28.54 122 TRP F O 1
ATOM 3289 N N . LEU F 1 45 ? 11.157 20.234 -6.709 1 26.4 123 LEU F N 1
ATOM 3290 C CA . LEU F 1 45 ? 11.695 19.062 -6.023 1 27.33 123 LEU F CA 1
ATOM 3291 C C . LEU F 1 45 ? 11.198 18.979 -4.584 1 29.32 123 LEU F C 1
ATOM 3292 O O . LEU F 1 45 ? 10.987 17.875 -4.088 1 29.82 123 LEU F O 1
ATOM 3297 N N . ASP F 1 46 ? 10.977 20.133 -3.929 1 30.03 124 ASP F N 1
ATOM 3298 C CA . ASP F 1 46 ? 10.449 20.138 -2.56 1 31.88 124 ASP F CA 1
ATOM 3299 C C . ASP F 1 46 ? 9.027 19.599 -2.55 1 32.33 124 ASP F C 1
ATOM 3300 O O . ASP F 1 46 ? 8.718 18.724 -1.735 1 32.59 124 ASP F O 1
ATOM 3305 N N . ALA F 1 47 ? 8.173 20.054 -3.485 1 32.13 125 ALA F N 1
ATOM 3306 C CA . ALA F 1 47 ? 6.8 19.556 -3.575 1 32.64 125 ALA F CA 1
ATOM 3307 C C . ALA F 1 47 ? 6.771 18.051 -3.844 1 32.71 125 ALA F C 1
ATOM 3308 O O . ALA F 1 47 ? 5.946 17.338 -3.269 1 32.72 125 ALA F O 1
ATOM 3310 N N . LEU F 1 48 ? 7.698 17.558 -4.692 1 31.55 126 LEU F N 1
ATOM 3311 C CA . LEU F 1 48 ? 7.772 16.116 -4.955 1 31.63 126 LEU F CA 1
ATOM 3312 C C . LEU F 1 48 ? 8.203 15.357 -3.7 1 33.44 126 LEU F C 1
ATOM 3313 O O . LEU F 1 48 ? 7.661 14.29 -3.417 1 34.7 126 LEU F O 1
ATOM 3318 N N . GLY F 1 49 ? 9.14 15.917 -2.944 1 34.08 127 GLY F N 1
ATOM 3319 C CA . GLY F 1 49 ? 9.602 15.321 -1.689 1 36.19 127 GLY F CA 1
ATOM 3320 C C . GLY F 1 49 ? 8.471 15.199 -0.681 1 38.58 127 GLY F C 1
ATOM 3321 O O . GLY F 1 49 ? 8.331 14.162 -0.021 1 39.22 127 GLY F O 1
ATOM 3322 N N . GLN F 1 50 ? 7.598 16.222 -0.627 1 39.51 128 GLN F N 1
ATOM 3323 C CA . GLN F 1 50 ? 6.424 16.212 0.254 1 41.07 128 GLN F CA 1
ATOM 3324 C C . GLN F 1 50 ? 5.419 15.123 -0.152 1 42.15 128 GLN F C 1
ATOM 3325 O O . GLN F 1 50 ? 4.692 14.606 0.704 1 43.08 128 GLN F O 1
ATOM 3331 N N . ALA F 1 51 ? 5.378 14.773 -1.444 1 41.91 129 ALA F N 1
ATOM 3332 C CA . ALA F 1 51 ? 4.541 13.697 -1.978 1 41.95 129 ALA F CA 1
ATOM 3333 C C . ALA F 1 51 ? 5.226 12.3 -1.901 1 41.66 129 ALA F C 1
ATOM 3334 O O . ALA F 1 51 ? 4.718 11.333 -2.469 1 42.39 129 ALA F O 1
ATOM 3336 N N . GLY F 1 52 ? 6.369 12.202 -1.221 1 40.26 130 GLY F N 1
ATOM 3337 C CA . GLY F 1 52 ? 7.065 10.933 -1.04 1 39.64 130 GLY F CA 1
ATOM 3338 C C . GLY F 1 52 ? 8.095 10.572 -2.085 1 38.82 130 GLY F C 1
ATOM 3339 O O . GLY F 1 52 ? 8.647 9.464 -2.057 1 39.91 130 GLY F O 1
ATOM 3340 N N . MET F 1 53 ? 8.376 11.492 -3.014 1 36.32 131 MET F N 1
ATOM 3341 C CA . MET F 1 53 ? 9.35 11.238 -4.062 1 35.04 131 MET F CA 1
ATOM 3342 C C . MET F 1 53 ? 10.653 11.967 -3.785 1 33.07 131 MET F C 1
ATOM 3343 O O . MET F 1 53 ? 10.759 13.171 -4.025 1 34.46 131 MET F O 1
ATOM 3348 N N . THR F 1 54 ? 11.656 11.229 -3.302 1 29.98 132 THR F N 1
ATOM 3349 C CA . THR F 1 54 ? 12.947 11.822 -2.992 1 28.12 132 THR F CA 1
ATOM 3350 C C . THR F 1 54 ? 13.833 11.982 -4.22 1 26.62 132 THR F C 1
ATOM 3351 O O . THR F 1 54 ? 13.676 11.265 -5.215 1 27.07 132 THR F O 1
ATOM 3355 N N . THR F 1 55 ? 14.792 12.921 -4.149 1 24.73 133 THR F N 1
ATOM 3356 C CA . THR F 1 55 ? 15.724 13.124 -5.265 1 24.21 133 THR F CA 1
ATOM 3357 C C . THR F 1 55 ? 16.914 12.189 -5.043 1 25.51 133 THR F C 1
ATOM 3358 O O . THR F 1 55 ? 17.646 12.34 -4.069 1 27.07 133 THR F O 1
ATOM 3362 N N . ALA F 1 56 ? 17.062 11.178 -5.907 1 25.13 134 ALA F N 1
ATOM 3363 C CA . ALA F 1 56 ? 18.13 10.191 -5.779 1 25.47 134 ALA F CA 1
ATOM 3364 C C . ALA F 1 56 ? 19.399 10.679 -6.431 1 25.27 134 ALA F C 1
ATOM 3365 O O . ALA F 1 56 ? 20.489 10.414 -5.929 1 26.55 134 ALA F O 1
ATOM 3367 N N . THR F 1 57 ? 19.279 11.34 -7.581 1 23.03 135 THR F N 1
ATOM 3368 C CA . THR F 1 57 ? 20.442 11.836 -8.288 1 22.53 135 THR F CA 1
ATOM 3369 C C . THR F 1 57 ? 20.091 13.165 -8.891 1 22.47 135 THR F C 1
ATOM 3370 O O . THR F 1 57 ? 19.018 13.303 -9.488 1 22.64 135 THR F O 1
ATOM 3374 N N . LEU F 1 58 ? 20.971 14.158 -8.706 1 22.29 136 LEU F N 1
ATOM 3375 C CA . LEU F 1 58 ? 20.73 15.463 -9.318 1 21.35 136 LEU F CA 1
ATOM 3376 C C . LEU F 1 58 ? 22.071 16.033 -9.717 1 21.26 136 LEU F C 1
ATOM 3377 O O . LEU F 1 58 ? 23.008 16.048 -8.912 1 21.62 136 LEU F O 1
ATOM 3382 N N . ALA F 1 59 ? 22.17 16.526 -10.953 1 21.41 137 ALA F N 1
ATOM 3383 C CA . ALA F 1 59 ? 23.394 17.205 -11.378 1 21.2 137 ALA F CA 1
ATOM 3384 C C . ALA F 1 59 ? 22.955 18.391 -12.22 1 21.22 137 ALA F C 1
ATOM 3385 O O . ALA F 1 59 ? 22.122 18.221 -13.12 1 21.02 137 ALA F O 1
ATOM 3387 N N . VAL F 1 60 ? 23.401 19.589 -11.853 1 20.91 138 VAL F N 1
ATOM 3388 C CA . VAL F 1 60 ? 23.066 20.814 -12.582 1 21.4 138 VAL F CA 1
ATOM 3389 C C . VAL F 1 60 ? 24.307 21.667 -12.834 1 22.04 138 VAL F C 1
ATOM 3390 O O . VAL F 1 60 ? 25.32 21.535 -12.156 1 21.2 138 VAL F O 1
ATOM 3394 N N . THR F 1 61 ? 24.25 22.49 -13.871 1 22.69 139 THR F N 1
ATOM 3395 C CA . THR F 1 61 ? 25.349 23.382 -14.247 1 23.26 139 THR F CA 1
ATOM 3396 C C . THR F 1 61 ? 24.719 24.719 -14.614 1 23.85 139 THR F C 1
ATOM 3397 O O . THR F 1 61 ? 23.766 24.738 -15.377 1 24.51 139 THR F O 1
ATOM 3401 N N . ALA F 1 62 ? 25.258 25.834 -14.117 1 23.48 140 ALA F N 1
ATOM 3402 C CA . ALA F 1 62 ? 24.698 27.151 -14.407 1 24.81 140 ALA F CA 1
ATOM 3403 C C . ALA F 1 62 ? 24.673 27.442 -15.898 1 26.92 140 ALA F C 1
ATOM 3404 O O . ALA F 1 62 ? 25.59 27.014 -16.601 1 27.35 140 ALA F O 1
ATOM 3406 N N . VAL F 1 63 ? 23.625 28.13 -16.365 1 28.55 141 VAL F N 1
ATOM 3407 C CA . VAL F 1 63 ? 23.558 28.546 -17.757 1 30.95 141 VAL F CA 1
ATOM 3408 C C . VAL F 1 63 ? 24.393 29.819 -17.845 1 33.11 141 VAL F C 1
ATOM 3409 O O . VAL F 1 63 ? 24.111 30.814 -17.164 1 32.11 141 VAL F O 1
ATOM 3413 N N . ALA F 1 64 ? 25.44 29.777 -18.675 1 35.96 142 ALA F N 1
ATOM 3414 C CA . ALA F 1 64 ? 26.386 30.881 -18.829 1 38.7 142 ALA F CA 1
ATOM 3415 C C . ALA F 1 64 ? 25.773 32.279 -19.006 1 40.25 142 ALA F C 1
ATOM 3416 O O . ALA F 1 64 ? 26.202 33.2 -18.312 1 41.31 142 ALA F O 1
ATOM 3418 N N . GLN F 1 65 ? 24.825 32.451 -19.905 1 41.08 143 GLN F N 1
ATOM 3419 C CA . GLN F 1 65 ? 24.296 33.791 -20.175 1 42.64 143 GLN F CA 1
ATOM 3420 C C . GLN F 1 65 ? 23.048 34.111 -19.393 1 41.93 143 GLN F C 1
ATOM 3421 O O . GLN F 1 65 ? 22.38 35.073 -19.739 1 42.96 143 GLN F O 1
ATOM 3427 N N . GLN F 1 66 ? 22.694 33.29 -18.386 1 39.86 144 GLN F N 1
ATOM 3428 C CA . GLN F 1 66 ? 21.424 33.422 -17.737 1 38.73 144 GLN F CA 1
ATOM 3429 C C . GLN F 1 66 ? 21.526 33.157 -16.254 1 37.78 144 GLN F C 1
ATOM 3430 O O . GLN F 1 66 ? 21.273 32.038 -15.771 1 36.12 144 GLN F O 1
ATOM 3436 N N . PRO F 1 67 ? 21.917 34.21 -15.51 1 37.5 145 PRO F N 1
ATOM 3437 C CA . PRO F 1 67 ? 22.044 34.07 -14.058 1 37.01 145 PRO F CA 1
ATOM 3438 C C . PRO F 1 67 ? 20.782 33.557 -13.387 1 35.59 145 PRO F C 1
ATOM 3439 O O . PRO F 1 67 ? 19.667 33.979 -13.72 1 36.02 145 PRO F O 1
ATOM 3443 N N . GLY F 1 68 ? 20.972 32.58 -12.527 1 33.18 146 GLY F N 1
ATOM 3444 C CA . GLY F 1 68 ? 19.854 31.991 -11.814 1 32.34 146 GLY F CA 1
ATOM 3445 C C . GLY F 1 68 ? 19.258 30.786 -12.503 1 30.93 146 GLY F C 1
ATOM 3446 O O . GLY F 1 68 ? 18.427 30.1 -11.906 1 31.5 146 GLY F O 1
ATOM 3447 N N . TRP F 1 69 ? 19.675 30.501 -13.747 1 28.52 147 TRP F N 1
ATOM 3448 C CA . TRP F 1 69 ? 19.191 29.346 -14.482 1 28.27 147 TRP F CA 1
ATOM 3449 C C . TRP F 1 69 ? 20.253 28.239 -14.531 1 26.8 147 TRP F C 1
ATOM 3450 O O . TRP F 1 69 ? 21.456 28.505 -14.461 1 27.44 147 TRP F O 1
ATOM 3461 N N . VAL F 1 70 ? 19.799 26.993 -14.631 1 24.95 148 VAL F N 1
ATOM 3462 C CA . VAL F 1 70 ? 20.703 25.847 -14.706 1 24.49 148 VAL F CA 1
ATOM 3463 C C . VAL F 1 70 ? 20.262 24.862 -15.766 1 25.12 148 VAL F C 1
ATOM 3464 O O . VAL F 1 70 ? 19.065 24.696 -16.045 1 25.76 148 VAL F O 1
ATOM 3468 N N . THR F 1 71 ? 21.23 24.164 -16.334 1 24.23 149 THR F N 1
ATOM 3469 C CA . THR F 1 71 ? 20.968 23.01 -17.176 1 24.38 149 THR F CA 1
ATOM 3470 C C . THR F 1 71 ? 20.818 21.814 -16.212 1 23.74 149 THR F C 1
ATOM 3471 O O . THR F 1 71 ? 21.627 21.672 -15.287 1 24.21 149 THR F O 1
ATOM 3475 N N . VAL F 1 72 ? 19.791 20.995 -16.389 1 22.67 150 VAL F N 1
ATOM 3476 C CA . VAL F 1 72 ? 19.578 19.822 -15.548 1 23.17 150 VAL F CA 1
ATOM 3477 C C . VAL F 1 72 ? 20.259 18.67 -16.275 1 24.14 150 VAL F C 1
ATOM 3478 O O . VAL F 1 72 ? 19.712 18.128 -17.249 1 26.18 150 VAL F O 1
ATOM 3482 N N . ASN F 1 73 ? 21.489 18.355 -15.869 1 22.63 151 ASN F N 1
ATOM 3483 C CA . ASN F 1 73 ? 22.244 17.297 -16.531 1 22.78 151 ASN F CA 1
ATOM 3484 C C . ASN F 1 73 ? 21.688 15.905 -16.18 1 23.33 151 ASN F C 1
ATOM 3485 O O . ASN F 1 73 ? 21.666 15.007 -17.029 1 23.81 151 ASN F O 1
ATOM 3490 N N . THR F 1 74 ? 21.267 15.724 -14.932 1 21.54 152 THR F N 1
ATOM 3491 C CA . THR F 1 74 ? 20.75 14.427 -14.483 1 21.32 152 THR F CA 1
ATOM 3492 C C . THR F 1 74 ? 19.71 14.662 -13.419 1 21.29 152 THR F C 1
ATOM 3493 O O . THR F 1 74 ? 19.899 15.511 -12.523 1 20.76 152 THR F O 1
ATOM 3497 N N . LEU F 1 75 ? 18.615 13.894 -13.473 1 21.46 153 LEU F N 1
ATOM 3498 C CA . LEU F 1 75 ? 17.617 13.933 -12.437 1 22.2 153 LEU F CA 1
ATOM 3499 C C . LEU F 1 75 ? 16.963 12.568 -12.347 1 23.2 153 LEU F C 1
ATOM 3500 O O . LEU F 1 75 ? 16.311 12.112 -13.296 1 23.72 153 LEU F O 1
ATOM 3505 N N . VAL F 1 76 ? 17.122 11.925 -11.199 1 22.64 154 VAL F N 1
ATOM 3506 C CA . VAL F 1 76 ? 16.479 10.632 -10.957 1 23.59 154 VAL F CA 1
ATOM 3507 C C . VAL F 1 76 ? 15.765 10.728 -9.623 1 24.45 154 VAL F C 1
ATOM 3508 O O . VAL F 1 76 ? 16.381 11.129 -8.642 1 23.47 154 VAL F O 1
ATOM 3512 N N . LEU F 1 77 ? 14.482 10.381 -9.592 1 24.79 155 LEU F N 1
ATOM 3513 C CA . LEU F 1 77 ? 13.661 10.409 -8.384 1 26.72 155 LEU F CA 1
ATOM 3514 C C . LEU F 1 77 ? 13.414 8.978 -7.896 1 28.97 155 LEU F C 1
ATOM 3515 O O . LEU F 1 77 ? 13.411 8.038 -8.689 1 27.91 155 LEU F O 1
ATOM 3520 N N . GLU F 1 78 ? 13.19 8.817 -6.603 1 31.57 156 GLU F N 1
ATOM 3521 C CA . GLU F 1 78 ? 12.906 7.503 -6.026 1 34.78 156 GLU F CA 1
ATOM 3522 C C . GLU F 1 78 ? 11.557 7.583 -5.32 1 38.97 156 GLU F C 1
ATOM 3523 O O . GLU F 1 78 ? 11.349 8.518 -4.543 1 38.91 156 GLU F O 1
ATOM 3529 N N . ARG F 1 79 ? 10.618 6.65 -5.605 1 42.42 157 ARG F N 1
ATOM 3530 C CA . ARG F 1 79 ? 9.321 6.672 -4.908 1 46.88 157 ARG F CA 1
ATOM 3531 C C . ARG F 1 79 ? 9.493 6.032 -3.539 1 50.03 157 ARG F C 1
ATOM 3532 O O . ARG F 1 79 ? 9.781 6.731 -2.57 1 52 157 ARG F O 1
ATOM 3540 N N . GLU G 1 3 ? 7.069 45.853 -4.378 1 73.85 81 GLU G N 1
ATOM 3541 C CA . GLU G 1 3 ? 6.94 44.429 -4.669 1 73.98 81 GLU G CA 1
ATOM 3542 C C . GLU G 1 3 ? 6.166 44.19 -5.993 1 72.95 81 GLU G C 1
ATOM 3543 O O . GLU G 1 3 ? 5.19 44.888 -6.266 1 73.18 81 GLU G O 1
ATOM 3549 N N . PRO G 1 4 ? 6.622 43.215 -6.822 1 71.35 82 PRO G N 1
ATOM 3550 C CA . PRO G 1 4 ? 5.96 42.955 -8.118 1 70.03 82 PRO G CA 1
ATOM 3551 C C . PRO G 1 4 ? 4.442 42.85 -8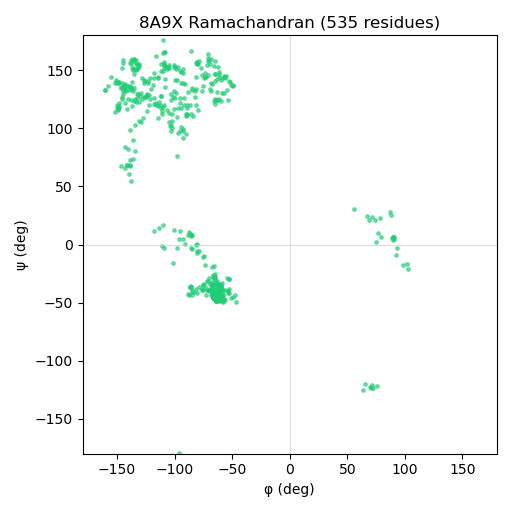.085 1 67.92 82 PRO G C 1
ATOM 3552 O O . PRO G 1 4 ? 3.788 43.402 -8.963 1 68.16 82 PRO G O 1
ATOM 3556 N N . SER G 1 5 ? 3.869 42.138 -7.097 1 65.76 83 SER G N 1
ATOM 3557 C CA . SER G 1 5 ? 2.413 41.981 -7.016 1 64.26 83 SER G CA 1
ATOM 3558 C C . SER G 1 5 ? 1.678 43.303 -6.758 1 62.22 83 SER G C 1
ATOM 3559 O O . SER G 1 5 ? 0.526 43.439 -7.164 1 61.82 83 SER G O 1
ATOM 3562 N N . THR G 1 6 ? 2.334 44.278 -6.093 1 60.47 84 THR G N 1
ATOM 3563 C CA . THR G 1 6 ? 1.702 45.577 -5.844 1 59.12 84 THR G CA 1
ATOM 3564 C C . THR G 1 6 ? 1.476 46.291 -7.19 1 56.81 84 THR G C 1
ATOM 3565 O O . THR G 1 6 ? 0.381 46.763 -7.478 1 56.63 84 THR G O 1
ATOM 3569 N N . VAL G 1 7 ? 2.496 46.26 -8.047 1 55.19 85 VAL G N 1
ATOM 3570 C CA . VAL G 1 7 ? 2.482 46.882 -9.371 1 53.93 85 VAL G CA 1
ATOM 3571 C C . VAL G 1 7 ? 1.496 46.255 -10.36 1 51.36 85 VAL G C 1
ATOM 3572 O O . VAL G 1 7 ? 0.822 46.989 -11.08 1 49.36 85 VAL G O 1
ATOM 3576 N N . ILE G 1 8 ? 1.423 44.906 -10.436 1 51.33 86 ILE G N 1
ATOM 3577 C CA . ILE G 1 8 ? 0.48 44.252 -11.36 1 51.73 86 ILE G CA 1
ATOM 3578 C C . ILE G 1 8 ? -0.96 44.692 -11.121 1 51.23 86 ILE G C 1
ATOM 3579 O O . ILE G 1 8 ? -1.676 45.053 -12.056 1 50.38 86 ILE G O 1
ATOM 3584 N N . MET G 1 9 ? -1.372 44.674 -9.855 1 51.83 87 MET G N 1
ATOM 3585 C CA . MET G 1 9 ? -2.722 45.017 -9.467 1 52.45 87 MET G CA 1
ATOM 3586 C C . MET G 1 9 ? -3.067 46.458 -9.754 1 51.47 87 MET G C 1
ATOM 3587 O O . MET G 1 9 ? -4.145 46.756 -10.254 1 51.64 87 MET G O 1
ATOM 3592 N N . ARG G 1 10 ? -2.135 47.348 -9.458 1 50.83 88 ARG G N 1
ATOM 3593 C CA . ARG G 1 10 ? -2.32 48.77 -9.685 1 50.62 88 ARG G CA 1
ATOM 3594 C C . ARG G 1 10 ? -2.475 49.05 -11.184 1 49.61 88 ARG G C 1
ATOM 3595 O O . ARG G 1 10 ? -3.401 49.744 -11.578 1 49.87 88 ARG G O 1
ATOM 3603 N N . GLU G 1 11 ? -1.592 48.473 -12.017 1 48.24 89 GLU G N 1
ATOM 3604 C CA . GLU G 1 11 ? -1.639 48.696 -13.457 1 48.5 89 GLU G CA 1
ATOM 3605 C C . GLU G 1 11 ? -2.854 48.035 -14.131 1 48.29 89 GLU G C 1
ATOM 3606 O O . GLU G 1 11 ? -3.353 48.527 -15.151 1 48.74 89 GLU G O 1
ATOM 3612 N N . ALA G 1 12 ? -3.338 46.928 -13.562 1 47.55 90 ALA G N 1
ATOM 3613 C CA . ALA G 1 12 ? -4.507 46.257 -14.115 1 48.01 90 ALA G CA 1
ATOM 3614 C C . ALA G 1 12 ? -5.746 47.185 -14.051 1 49.32 90 ALA G C 1
ATOM 3615 O O . ALA G 1 12 ? -6.498 47.252 -15.015 1 49.97 90 ALA G O 1
ATOM 3617 N N . ALA G 1 13 ? -5.88 47.991 -12.993 1 50.03 91 ALA G N 1
ATOM 3618 C CA . ALA G 1 13 ? -7.02 48.919 -12.868 1 51.07 91 ALA G CA 1
ATOM 3619 C C . ALA G 1 13 ? -7.028 50.063 -13.887 1 51.76 91 ALA G C 1
ATOM 3620 O O . ALA G 1 13 ? -8.095 50.535 -14.271 1 52.58 91 ALA G O 1
ATOM 3622 N N . ARG G 1 14 ? -5.848 50.531 -14.292 1 50.67 92 ARG G N 1
ATOM 3623 C CA . ARG G 1 14 ? -5.705 51.601 -15.275 1 51.33 92 ARG G CA 1
ATOM 3624 C C . ARG G 1 14 ? -6.265 51.212 -16.63 1 51.99 92 ARG G C 1
ATOM 3625 O O . ARG G 1 14 ? -6.719 52.076 -17.385 1 53.41 92 ARG G O 1
ATOM 3633 N N . HIS G 1 15 ? -6.182 49.915 -16.96 1 50.54 93 HIS G N 1
ATOM 3634 C CA . HIS G 1 15 ? -6.642 49.406 -18.232 1 50.49 93 HIS G CA 1
ATOM 3635 C C . HIS G 1 15 ? -7.912 48.546 -18.139 1 50.64 93 HIS G C 1
ATOM 3636 O O . HIS G 1 15 ? -8.419 48.167 -19.181 1 51.22 93 HIS G O 1
ATOM 3643 N N . GLY G 1 16 ? -8.422 48.293 -16.923 1 50.24 94 GLY G N 1
ATOM 3644 C CA . GLY G 1 16 ? -9.684 47.596 -16.671 1 50.1 94 GLY G CA 1
ATOM 3645 C C . GLY G 1 16 ? -9.633 46.086 -16.576 1 49.39 94 GLY G C 1
ATOM 3646 O O . GLY G 1 16 ? -10.65 45.419 -16.778 1 50.1 94 GLY G O 1
ATOM 3647 N N . LEU G 1 17 ? -8.482 45.538 -16.22 1 47.83 95 LEU G N 1
ATOM 3648 C CA . LEU G 1 17 ? -8.313 44.084 -16.171 1 46.58 95 LEU G CA 1
ATOM 3649 C C . LEU G 1 17 ? -8.401 43.489 -14.79 1 45.09 95 LEU G C 1
ATOM 3650 O O . LEU G 1 17 ? -8.056 44.144 -13.808 1 45.76 95 LEU G O 1
ATOM 3655 N N . THR G 1 18 ? -8.817 42.223 -14.719 1 42.37 96 THR G N 1
ATOM 3656 C CA . THR G 1 18 ? -8.954 41.518 -13.466 1 41.38 96 THR G CA 1
ATOM 3657 C C . THR G 1 18 ? -7.98 40.362 -13.346 1 40.85 96 THR G C 1
ATOM 3658 O O . THR G 1 18 ? -8.05 39.398 -14.114 1 40.18 96 THR G O 1
ATOM 3662 N N . ILE G 1 19 ? -7.117 40.429 -12.337 1 40.9 97 ILE G N 1
ATOM 3663 C CA . ILE G 1 19 ? -6.144 39.377 -12.042 1 41.59 97 ILE G CA 1
ATOM 3664 C C . ILE G 1 19 ? -6.684 38.485 -10.979 1 41.92 97 ILE G C 1
ATOM 3665 O O . ILE G 1 19 ? -6.905 38.965 -9.843 1 43.7 97 ILE G O 1
ATOM 3670 N N . VAL G 1 20 ? -6.883 37.204 -11.297 1 39.46 98 VAL G N 1
ATOM 3671 C CA . VAL G 1 20 ? -7.418 36.351 -10.259 1 38.95 98 VAL G CA 1
ATOM 3672 C C . VAL G 1 20 ? -6.352 35.492 -9.597 1 38.72 98 VAL G C 1
ATOM 3673 O O . VAL G 1 20 ? -6.603 35.077 -8.471 1 39.05 98 VAL G O 1
ATOM 3677 N N . ARG G 1 21 ? -5.156 35.316 -10.173 1 37.49 99 ARG G N 1
ATOM 3678 C CA . ARG G 1 21 ? -4.132 34.498 -9.517 1 37.98 99 ARG G CA 1
ATOM 3679 C C . ARG G 1 21 ? -2.731 34.881 -9.968 1 37.95 99 ARG G C 1
ATOM 3680 O O . ARG G 1 21 ? -2.548 35.236 -11.127 1 37.28 99 ARG G O 1
ATOM 3688 N N . LEU G 1 22 ? -1.748 34.827 -9.041 1 38.89 100 LEU G N 1
ATOM 3689 C CA . LEU G 1 22 ? -0.332 35.076 -9.304 1 40.28 100 LEU G CA 1
ATOM 3690 C C . LEU G 1 22 ? 0.45 33.874 -8.757 1 39.71 100 LEU G C 1
ATOM 3691 O O . LEU G 1 22 ? 0.505 33.678 -7.542 1 40.79 100 LEU G O 1
ATOM 3696 N N . GLN G 1 23 ? 1.001 33.037 -9.641 1 37.72 101 GLN G N 1
ATOM 3697 C CA . GLN G 1 23 ? 1.744 31.857 -9.226 1 36.86 101 GLN G CA 1
ATOM 3698 C C . GLN G 1 23 ? 3.219 32.115 -9.405 1 36.77 101 GLN G C 1
ATOM 3699 O O . GLN G 1 23 ? 3.685 32.265 -10.525 1 35.79 101 GLN G O 1
ATOM 3705 N N . PRO G 1 24 ? 3.975 32.189 -8.307 1 37.66 102 PRO G N 1
ATOM 3706 C CA . PRO G 1 24 ? 5.418 32.411 -8.439 1 37.62 102 PRO G CA 1
ATOM 3707 C C . PRO G 1 24 ? 6.077 31.18 -9.062 1 36.78 102 PRO G C 1
ATOM 3708 O O . PRO G 1 24 ? 5.732 30.039 -8.753 1 36.54 102 PRO G O 1
ATOM 3712 N N . GLN G 1 25 ? 7.012 31.416 -9.969 1 36.4 103 GLN G N 1
ATOM 3713 C CA . GLN G 1 25 ? 7.749 30.357 -10.658 1 36.31 103 GLN G CA 1
ATOM 3714 C C . GLN G 1 25 ? 9.198 30.836 -10.712 1 37.9 103 GLN G C 1
ATOM 3715 O O . GLN G 1 25 ? 9.695 31.189 -11.771 1 37.9 103 GLN G O 1
ATOM 3721 N N . GLY G 1 26 ? 9.837 30.912 -9.553 1 39.03 104 GLY G N 1
ATOM 3722 C CA . GLY G 1 26 ? 11.203 31.424 -9.453 1 40.32 104 GLY G CA 1
ATOM 3723 C C . GLY G 1 26 ? 11.227 32.92 -9.687 1 42.16 104 GLY G C 1
ATOM 3724 O O . GLY G 1 26 ? 10.535 33.66 -8.99 1 43.38 104 GLY G O 1
ATOM 3725 N N . SER G 1 27 ? 11.972 33.378 -10.697 1 43.16 105 SER G N 1
ATOM 3726 C CA . SER G 1 27 ? 12.006 34.803 -11.043 1 44.54 105 SER G CA 1
ATOM 3727 C C . SER G 1 27 ? 10.783 35.229 -11.886 1 45.13 105 SER G C 1
ATOM 3728 O O . SER G 1 27 ? 10.635 36.418 -12.183 1 47.28 105 SER G O 1
ATOM 3731 N N . ARG G 1 28 ? 9.922 34.282 -12.286 1 42.39 106 ARG G N 1
ATOM 3732 C CA . ARG G 1 28 ? 8.754 34.601 -13.095 1 41.37 106 ARG G CA 1
ATOM 3733 C C . ARG G 1 28 ? 7.445 34.468 -12.312 1 41.23 106 ARG G C 1
ATOM 3734 O O . ARG G 1 28 ? 7.421 33.918 -11.218 1 41.96 106 ARG G O 1
ATOM 3742 N N . LEU G 1 29 ? 6.363 35.013 -12.87 1 39.94 107 LEU G N 1
ATOM 3743 C CA . LEU G 1 29 ? 5.055 34.973 -12.268 1 40.15 107 LEU G CA 1
ATOM 3744 C C . LEU G 1 29 ? 4.058 34.546 -13.318 1 37.85 107 LEU G C 1
ATOM 3745 O O . LEU G 1 29 ? 3.981 35.179 -14.377 1 37.84 107 LEU G O 1
ATOM 3750 N N . SER G 1 30 ? 3.283 33.491 -13.03 1 35.26 108 SER G N 1
ATOM 3751 C CA . SER G 1 30 ? 2.25 33.003 -13.932 1 33.93 108 SER G CA 1
ATOM 3752 C C . SER G 1 30 ? 0.933 33.615 -13.513 1 32.66 108 SER G C 1
ATOM 3753 O O . SER G 1 30 ? 0.529 33.468 -12.36 1 32.66 108 SER G O 1
ATOM 3756 N N . LEU G 1 31 ? 0.296 34.337 -14.43 1 31.83 109 LEU G N 1
ATOM 3757 C CA . LEU G 1 31 ? -0.942 35.048 -14.124 1 32.29 109 LEU G CA 1
ATOM 3758 C C . LEU G 1 31 ? -2.165 34.445 -14.753 1 32.79 109 LEU G C 1
ATOM 3759 O O . LEU G 1 31 ? -2.149 34.021 -15.911 1 33.55 109 LEU G O 1
ATOM 3764 N N . THR G 1 32 ? -3.274 34.487 -13.977 1 31.81 110 THR G N 1
ATOM 3765 C CA . THR G 1 32 ? -4.599 34.079 -14.427 1 31.07 110 THR G CA 1
ATOM 3766 C C . THR G 1 32 ? -5.402 35.375 -14.53 1 31.59 110 THR G C 1
ATOM 3767 O O . THR G 1 32 ? -5.525 36.108 -13.538 1 32.59 110 THR G O 1
ATOM 3771 N N . VAL G 1 33 ? -5.865 35.693 -15.749 1 30.61 111 VAL G N 1
ATOM 3772 C CA . VAL G 1 33 ? -6.53 36.963 -16.054 1 31.01 111 VAL G CA 1
ATOM 3773 C C . VAL G 1 33 ? -7.86 36.716 -16.693 1 31.73 111 VAL G C 1
ATOM 3774 O O . VAL G 1 33 ? -7.98 35.823 -17.535 1 31.36 111 VAL G O 1
ATOM 3778 N N . GLN G 1 34 ? -8.886 37.509 -16.306 1 31.59 112 GLN G N 1
ATOM 3779 C CA . GLN G 1 34 ? -10.203 37.329 -16.897 1 32.14 112 GLN G CA 1
ATOM 3780 C C . GLN G 1 34 ? -10.228 37.807 -18.361 1 32.18 112 GLN G C 1
ATOM 3781 O O . GLN G 1 34 ? -9.388 38.621 -18.769 1 32.1 112 GLN G O 1
ATOM 3787 N N . PRO G 1 35 ? -11.224 37.348 -19.163 1 32.17 113 PRO G N 1
ATOM 3788 C CA . PRO G 1 35 ? -11.278 37.753 -20.581 1 32.71 113 PRO G CA 1
ATOM 3789 C C . PRO G 1 35 ? -11.302 39.256 -20.73 1 34.46 113 PRO G C 1
ATOM 3790 O O . PRO G 1 35 ? -11.901 39.963 -19.895 1 34.11 113 PRO G O 1
ATOM 3794 N N . ALA G 1 36 ? -10.64 39.73 -21.767 1 35.49 114 ALA G N 1
ATOM 3795 C CA . ALA G 1 36 ? -10.4 41.142 -21.864 1 37.31 114 ALA G CA 1
ATOM 3796 C C . ALA G 1 36 ? -10.425 41.706 -23.255 1 37.96 114 ALA G C 1
ATOM 3797 O O . ALA G 1 36 ? -10.131 41.021 -24.224 1 37.84 114 ALA G O 1
ATOM 3799 N N . ASP G 1 37 ? -10.65 43.035 -23.352 1 37.86 115 ASP G N 1
ATOM 3800 C CA . ASP G 1 37 ? -10.482 43.767 -24.593 1 39.26 115 ASP G CA 1
ATOM 3801 C C . ASP G 1 37 ? -8.965 43.67 -24.955 1 39.46 115 ASP G C 1
ATOM 3802 O O . ASP G 1 37 ? -8.111 43.959 -24.113 1 40.02 115 ASP G O 1
ATOM 3807 N N . PHE G 1 38 ? -8.656 43.169 -26.151 1 40.35 116 PHE G N 1
ATOM 3808 C CA . PHE G 1 38 ? -7.26 42.934 -26.54 1 41.19 116 PHE G CA 1
ATOM 3809 C C . PHE G 1 38 ? -6.416 44.189 -26.531 1 42.84 116 PHE G C 1
ATOM 3810 O O . PHE G 1 38 ? -5.259 44.141 -26.096 1 42.2 116 PHE G O 1
ATOM 3818 N N . GLN G 1 39 ? -6.986 45.328 -26.963 1 43.57 117 GLN G N 1
ATOM 3819 C CA . GLN G 1 39 ? -6.23 46.584 -26.961 1 44.57 117 GLN G CA 1
ATOM 3820 C C . GLN G 1 39 ? -5.831 46.964 -25.525 1 44.38 117 GLN G C 1
ATOM 3821 O O . GLN G 1 39 ? -4.684 47.349 -25.298 1 45.39 117 GLN G O 1
ATOM 3827 N N . ALA G 1 40 ? -6.755 46.787 -24.561 1 43.39 118 ALA G N 1
ATOM 3828 C CA . ALA G 1 40 ? -6.481 47.08 -23.152 1 43.02 118 ALA G CA 1
ATOM 3829 C C . ALA G 1 40 ? -5.429 46.118 -22.598 1 42.03 118 ALA G C 1
ATOM 3830 O O . ALA G 1 40 ? -4.531 46.533 -21.862 1 42.3 118 ALA G O 1
ATOM 3832 N N . LEU G 1 41 ? -5.516 44.825 -22.968 1 40.76 119 LEU G N 1
ATOM 3833 C CA . LEU G 1 41 ? -4.528 43.838 -22.522 1 39.84 119 LEU G CA 1
ATOM 3834 C C . LEU G 1 41 ? -3.119 44.244 -23.01 1 40.29 119 LEU G C 1
ATOM 3835 O O . LEU G 1 41 ? -2.178 44.243 -22.221 1 41.22 119 LEU G O 1
ATOM 3840 N N . MET G 1 42 ? -3.01 44.665 -24.278 1 39.96 120 MET G N 1
ATOM 3841 C CA . MET G 1 42 ? -1.714 45.098 -24.814 1 41.1 120 MET G CA 1
ATOM 3842 C C . MET G 1 42 ? -1.196 46.345 -24.119 1 42.8 120 MET G C 1
ATOM 3843 O O . MET G 1 42 ? 0.008 46.447 -23.825 1 43.25 120 MET G O 1
ATOM 3848 N N . ALA G 1 43 ? -2.096 47.299 -23.843 1 43.51 121 ALA G N 1
ATOM 3849 C CA . ALA G 1 43 ? -1.686 48.531 -23.162 1 44.4 121 ALA G CA 1
ATOM 3850 C C . ALA G 1 43 ? -1.163 48.227 -21.752 1 43.81 121 ALA G C 1
ATOM 3851 O O . ALA G 1 43 ? -0.139 48.775 -21.337 1 44.21 121 ALA G O 1
ATOM 3853 N N . TRP G 1 44 ? -1.809 47.285 -21.061 1 42.74 122 TRP G N 1
ATOM 3854 C CA . TRP G 1 44 ? -1.395 46.86 -19.732 1 42.34 122 TRP G CA 1
ATOM 3855 C C . TRP G 1 44 ? -0.021 46.189 -19.809 1 41.12 122 TRP G C 1
ATOM 3856 O O . TRP G 1 44 ? 0.855 46.531 -19.019 1 41.6 122 TRP G O 1
ATOM 3867 N N . LEU G 1 45 ? 0.173 45.265 -20.763 1 40.79 123 LEU G N 1
ATOM 3868 C CA . LEU G 1 45 ? 1.475 44.601 -20.902 1 40.39 123 LEU G CA 1
ATOM 3869 C C . LEU G 1 45 ? 2.588 45.596 -21.222 1 42.2 123 LEU G C 1
ATOM 3870 O O . LEU G 1 45 ? 3.713 45.437 -20.735 1 41.75 123 LEU G O 1
ATOM 3875 N N . ASP G 1 46 ? 2.263 46.639 -21.998 1 43.59 124 ASP G N 1
ATOM 3876 C CA . ASP G 1 46 ? 3.249 47.664 -22.33 1 45.82 124 ASP G CA 1
ATOM 3877 C C . ASP G 1 46 ? 3.641 48.431 -21.069 1 47.02 124 ASP G C 1
ATOM 3878 O O . ASP G 1 46 ? 4.842 48.597 -20.809 1 46.92 124 ASP G O 1
ATOM 3883 N N . ALA G 1 47 ? 2.649 48.814 -20.241 1 47.91 125 ALA G N 1
ATOM 3884 C CA . ALA G 1 47 ? 2.922 49.526 -18.988 1 49.02 125 ALA G CA 1
ATOM 3885 C C . ALA G 1 47 ? 3.761 48.674 -18.043 1 49.4 125 ALA G C 1
ATOM 3886 O O . ALA G 1 47 ? 4.672 49.189 -17.395 1 50.71 125 ALA G O 1
ATOM 3888 N N . LEU G 1 48 ? 3.493 47.36 -17.992 1 48.74 126 LEU G N 1
ATOM 3889 C CA . LEU G 1 48 ? 4.289 46.47 -17.155 1 48.59 126 LEU G CA 1
ATOM 3890 C C . LEU G 1 48 ? 5.727 46.386 -17.658 1 49.07 126 LEU G C 1
ATOM 3891 O O . LEU G 1 48 ? 6.655 46.407 -16.844 1 49.43 126 LEU G O 1
ATOM 3896 N N . GLY G 1 49 ? 5.897 46.341 -18.979 1 49.37 127 GLY G N 1
ATOM 3897 C CA . GLY G 1 49 ? 7.222 46.309 -19.594 1 50.68 127 GLY G CA 1
ATOM 3898 C C . GLY G 1 49 ? 8.03 47.546 -19.249 1 52.8 127 GLY G C 1
ATOM 3899 O O . GLY G 1 49 ? 9.225 47.453 -18.934 1 52.8 127 GLY G O 1
ATOM 3900 N N . GLN G 1 50 ? 7.366 48.709 -19.245 1 54.35 128 GLN G N 1
ATOM 3901 C CA . GLN G 1 50 ? 8.003 49.98 -18.876 1 56.65 128 GLN G CA 1
ATOM 3902 C C . GLN G 1 50 ? 8.431 49.993 -17.397 1 57.82 128 GLN G C 1
ATOM 3903 O O . GLN G 1 50 ? 9.376 50.691 -17.033 1 58.37 128 GLN G O 1
ATOM 3909 N N . ALA G 1 51 ? 7.725 49.237 -16.543 1 58.34 129 ALA G N 1
ATOM 3910 C CA . ALA G 1 51 ? 8.061 49.088 -15.127 1 58.89 129 ALA G CA 1
ATOM 3911 C C . ALA G 1 51 ? 9.1 47.95 -14.872 1 59.37 129 ALA G C 1
ATOM 3912 O O . ALA G 1 51 ? 9.322 47.579 -13.719 1 60.57 129 ALA G O 1
ATOM 3914 N N . GLY G 1 52 ? 9.69 47.395 -15.93 1 58.07 130 GLY G N 1
ATOM 3915 C CA . GLY G 1 52 ? 10.693 46.344 -15.812 1 57.63 130 GLY G CA 1
ATOM 3916 C C . GLY G 1 52 ? 10.175 44.918 -15.805 1 56.5 130 GLY G C 1
ATOM 3917 O O . GLY G 1 52 ? 10.971 43.986 -15.666 1 57.81 130 GLY G O 1
ATOM 3918 N N . MET G 1 53 ? 8.864 44.719 -15.983 1 54.02 131 MET G N 1
ATOM 3919 C CA . MET G 1 53 ? 8.292 43.372 -16.009 1 52.21 131 MET G CA 1
ATOM 3920 C C . MET G 1 53 ? 7.973 42.935 -17.424 1 49.07 131 MET G C 1
ATOM 3921 O O . MET G 1 53 ? 6.921 43.297 -17.95 1 49.54 131 MET G O 1
ATOM 3926 N N . THR G 1 54 ? 8.87 42.168 -18.051 1 45.57 132 THR G N 1
ATOM 3927 C CA . THR G 1 54 ? 8.66 41.756 -19.434 1 42.89 132 THR G CA 1
ATOM 3928 C C . THR G 1 54 ? 7.713 40.572 -19.561 1 39.62 132 THR G C 1
ATOM 3929 O O . THR G 1 54 ? 7.562 39.79 -18.627 1 38.68 132 THR G O 1
ATOM 3933 N N . THR G 1 55 ? 7.102 40.429 -20.741 1 38.19 133 THR G N 1
ATOM 3934 C CA . THR G 1 55 ? 6.221 39.308 -21.041 1 37.49 133 THR G CA 1
ATOM 3935 C C . THR G 1 55 ? 7.067 38.14 -21.542 1 37.07 133 THR G C 1
ATOM 3936 O O . THR G 1 55 ? 7.696 38.223 -22.605 1 38.08 133 THR G O 1
ATOM 3940 N N . ALA G 1 56 ? 7.141 37.07 -20.751 1 35.52 134 ALA G N 1
ATOM 3941 C CA . ALA G 1 56 ? 7.941 35.907 -21.108 1 34.94 134 ALA G CA 1
ATOM 3942 C C . ALA G 1 56 ? 7.133 34.931 -21.994 1 34.35 134 ALA G C 1
ATOM 3943 O O . ALA G 1 56 ? 7.678 34.268 -22.867 1 33.97 134 ALA G O 1
ATOM 3945 N N . THR G 1 57 ? 5.829 34.801 -21.719 1 33.51 135 THR G N 1
ATOM 3946 C CA . THR G 1 57 ? 4.958 33.92 -22.498 1 33.66 135 THR G CA 1
ATOM 3947 C C . THR G 1 57 ? 3.586 34.549 -22.555 1 31.82 135 THR G C 1
ATOM 3948 O O . THR G 1 57 ? 3.091 35.034 -21.53 1 32.47 135 THR G O 1
ATOM 3952 N N . LEU G 1 58 ? 2.959 34.552 -23.736 1 30.47 136 LEU G N 1
ATOM 3953 C CA . LEU G 1 58 ? 1.577 35.027 -23.86 1 30.82 136 LEU G CA 1
ATOM 3954 C C . LEU G 1 58 ? 0.88 34.185 -24.906 1 31.95 136 LEU G C 1
ATOM 3955 O O . LEU G 1 58 ? 1.422 34.028 -25.999 1 32.57 136 LEU G O 1
ATOM 3960 N N . ALA G 1 59 ? -0.309 33.646 -24.588 1 31.33 137 ALA G N 1
ATOM 3961 C CA . ALA G 1 59 ? -1.134 32.901 -25.537 1 31.29 137 ALA G CA 1
ATOM 3962 C C . ALA G 1 59 ? -2.566 33.345 -25.342 1 31.59 137 ALA G C 1
ATOM 3963 O O . ALA G 1 59 ? -3.074 33.293 -24.223 1 32.38 137 ALA G O 1
ATOM 3965 N N . VAL G 1 60 ? -3.171 33.906 -26.39 1 30.83 138 VAL G N 1
ATOM 3966 C CA . VAL G 1 60 ? -4.546 34.389 -26.334 1 32.1 138 VAL G CA 1
ATOM 3967 C C . VAL G 1 60 ? -5.337 33.881 -27.522 1 33.04 138 VAL G C 1
ATOM 3968 O O . VAL G 1 60 ? -4.768 33.584 -28.588 1 32.64 138 VAL G O 1
ATOM 3972 N N . THR G 1 61 ? -6.664 33.788 -27.342 1 34.28 139 THR G N 1
ATOM 3973 C CA . THR G 1 61 ? -7.58 33.352 -28.382 1 36.52 139 THR G CA 1
ATOM 3974 C C . THR G 1 61 ? -8.788 34.275 -28.346 1 36.36 139 THR G C 1
ATOM 3975 O O . THR G 1 61 ? -9.314 34.569 -27.266 1 35.99 139 THR G O 1
ATOM 3979 N N . ALA G 1 62 ? -9.223 34.752 -29.521 1 36.1 140 ALA G N 1
ATOM 3980 C CA . ALA G 1 62 ? -10.361 35.662 -29.617 1 37.26 140 ALA G CA 1
ATOM 3981 C C . ALA G 1 62 ? -11.633 35.015 -29.122 1 37.38 140 ALA G C 1
ATOM 3982 O O . ALA G 1 62 ? -11.795 33.806 -29.237 1 37.96 140 ALA G O 1
ATOM 3984 N N . VAL G 1 63 ? -12.569 35.829 -28.642 1 37.14 141 VAL G N 1
ATOM 3985 C CA . VAL G 1 63 ? -13.889 35.354 -28.229 1 37.6 141 VAL G CA 1
ATOM 3986 C C . VAL G 1 63 ? -14.731 35.433 -29.522 1 40.25 141 VAL G C 1
ATOM 3987 O O . VAL G 1 63 ? -14.844 36.515 -30.077 1 40.29 141 VAL G O 1
ATOM 3991 N N . ALA G 1 64 ? -15.287 34.315 -30.025 1 42.5 142 ALA G N 1
ATOM 3992 C CA . ALA G 1 64 ? -15.99 34.313 -31.325 1 44.88 142 ALA G CA 1
ATOM 3993 C C . ALA G 1 64 ? -17.045 35.419 -31.533 1 46.44 142 ALA G C 1
ATOM 3994 O O . ALA G 1 64 ? -17.067 36.057 -32.591 1 47.37 142 ALA G O 1
ATOM 3996 N N . GLN G 1 65 ? -17.894 35.655 -30.536 1 45.56 143 GLN G N 1
ATOM 3997 C CA . GLN G 1 65 ? -18.932 36.686 -30.637 1 46.41 143 GLN G CA 1
ATOM 3998 C C . GLN G 1 65 ? -18.481 38.092 -30.249 1 46.98 143 GLN G C 1
ATOM 3999 O O . GLN G 1 65 ? -19.263 39.033 -30.332 1 48 143 GLN G O 1
ATOM 4005 N N . GLN G 1 66 ? -17.244 38.237 -29.805 1 45.98 144 GLN G N 1
ATOM 4006 C CA . GLN G 1 66 ? -16.697 39.513 -29.398 1 46.54 144 GLN G CA 1
ATOM 4007 C C . GLN G 1 66 ? -15.259 39.527 -29.964 1 46.23 144 GLN G C 1
ATOM 4008 O O . GLN G 1 66 ? -14.312 39.29 -29.228 1 46.41 144 GLN G O 1
ATOM 4014 N N . PRO G 1 67 ? -15.101 39.675 -31.298 1 46.75 145 PRO G N 1
ATOM 4015 C CA . PRO G 1 67 ? -13.762 39.557 -31.914 1 46.57 145 PRO G CA 1
ATOM 4016 C C . PRO G 1 67 ? -12.603 40.413 -31.361 1 46.17 145 PRO G C 1
ATOM 4017 O O . PRO G 1 67 ? -11.456 39.964 -31.437 1 46.13 145 PRO G O 1
ATOM 4021 N N . GLY G 1 68 ? -12.877 41.597 -30.812 1 44.87 146 GLY G N 1
ATOM 4022 C CA . GLY G 1 68 ? -11.84 42.432 -30.207 1 43.55 146 GLY G CA 1
ATOM 4023 C C . GLY G 1 68 ? -11.465 42.033 -28.785 1 41.77 146 GLY G C 1
ATOM 4024 O O . GLY G 1 68 ? -10.583 42.642 -28.175 1 41.68 146 GLY G O 1
ATOM 4025 N N . TRP G 1 69 ? -12.129 40.989 -28.256 1 39.03 147 TRP G N 1
ATOM 4026 C CA . TRP G 1 69 ? -11.867 40.449 -26.934 1 38.39 147 TRP G CA 1
ATOM 4027 C C . TRP G 1 69 ? -11.139 39.14 -27.023 1 36.93 147 TRP G C 1
ATOM 4028 O O . TRP G 1 69 ? -11.286 38.424 -28.011 1 37.49 147 TRP G O 1
ATOM 4039 N N . VAL G 1 70 ? -10.356 38.807 -25.985 1 35.55 148 VAL G N 1
ATOM 4040 C CA . VAL G 1 70 ? -9.65 37.537 -25.969 1 34.39 148 VAL G CA 1
ATOM 4041 C C . VAL G 1 70 ? -9.737 36.86 -24.61 1 33.08 148 VAL G C 1
ATOM 4042 O O . VAL G 1 70 ? -9.929 37.512 -23.575 1 33.28 148 VAL G O 1
ATOM 4046 N N . THR G 1 71 ? -9.522 35.544 -24.616 1 31.13 149 THR G N 1
ATOM 4047 C CA . THR G 1 71 ? -9.278 34.812 -23.399 1 30.22 149 THR G CA 1
ATOM 4048 C C . THR G 1 71 ? -7.747 34.747 -23.284 1 31.91 149 THR G C 1
ATOM 4049 O O . THR G 1 71 ? -7.024 34.563 -24.284 1 32.64 149 THR G O 1
ATOM 4053 N N . VAL G 1 72 ? -7.248 34.937 -22.065 1 31.36 150 VAL G N 1
ATOM 4054 C CA . VAL G 1 72 ? -5.811 34.908 -21.816 1 31.91 150 VAL G CA 1
ATOM 4055 C C . VAL G 1 72 ? -5.485 33.505 -21.365 1 32.14 150 VAL G C 1
ATOM 4056 O O . VAL G 1 72 ? -5.709 33.156 -20.206 1 32.86 150 VAL G O 1
ATOM 4060 N N . ASN G 1 73 ? -5.025 32.678 -22.29 1 31.48 151 ASN G N 1
ATOM 4061 C CA . ASN G 1 73 ? -4.796 31.266 -21.998 1 32.08 151 ASN G CA 1
ATOM 4062 C C . ASN G 1 73 ? -3.529 31.029 -21.191 1 33.07 151 ASN G C 1
ATOM 4063 O O . ASN G 1 73 ? -3.494 30.159 -20.3 1 33.19 151 ASN G O 1
ATOM 4068 N N . THR G 1 74 ? -2.482 31.785 -21.508 1 32.45 152 THR G N 1
ATOM 4069 C CA . THR G 1 74 ? -1.227 31.694 -20.776 1 33.24 152 THR G CA 1
ATOM 4070 C C . THR G 1 74 ? -0.63 33.077 -20.696 1 32.99 152 THR G C 1
ATOM 4071 O O . THR G 1 74 ? -0.639 33.81 -21.691 1 32.89 152 THR G O 1
ATOM 4075 N N . LEU G 1 75 ? -0.116 33.442 -19.523 1 33.03 153 LEU G N 1
ATOM 4076 C CA . LEU G 1 75 ? 0.586 34.699 -19.356 1 32.73 153 LEU G CA 1
ATOM 4077 C C . LEU G 1 75 ? 1.622 34.515 -18.293 1 33.3 153 LEU G C 1
ATOM 4078 O O . LEU G 1 75 ? 1.281 34.224 -17.148 1 33.76 153 LEU G O 1
ATOM 4083 N N . VAL G 1 76 ? 2.901 34.656 -18.659 1 32.38 154 VAL G N 1
ATOM 4084 C CA . VAL G 1 76 ? 3.99 34.562 -17.702 1 32.98 154 VAL G CA 1
ATOM 4085 C C . VAL G 1 76 ? 4.816 35.826 -17.821 1 34.75 154 VAL G C 1
ATOM 4086 O O . VAL G 1 76 ? 5.195 36.183 -18.934 1 34.61 154 VAL G O 1
ATOM 4090 N N . LEU G 1 77 ? 5.042 36.52 -16.695 1 35.99 155 LEU G N 1
ATOM 4091 C CA . LEU G 1 77 ? 5.848 37.736 -16.632 1 38.67 155 LEU G CA 1
ATOM 4092 C C . LEU G 1 77 ? 7.161 37.493 -15.922 1 41.58 155 LEU G C 1
ATOM 4093 O O . LEU G 1 77 ? 7.249 36.642 -15.048 1 41.5 155 LEU G O 1
ATOM 4098 N N . GLU G 1 78 ? 8.158 38.317 -16.238 1 43.96 156 GLU G N 1
ATOM 4099 C CA . GLU G 1 78 ? 9.444 38.364 -15.552 1 47.37 156 GLU G CA 1
ATOM 4100 C C . GLU G 1 78 ? 9.335 39.427 -14.44 1 51.11 156 GLU G C 1
ATOM 4101 O O . GLU G 1 78 ? 8.596 40.403 -14.599 1 51.62 156 GLU G O 1
ATOM 4107 N N . ARG G 1 79 ? 10.04 39.24 -13.315 1 53.67 157 ARG G N 1
ATOM 4108 C CA . ARG G 1 79 ? 10.025 40.247 -12.244 1 56.32 157 ARG G CA 1
ATOM 4109 C C . ARG G 1 79 ? 10.931 41.418 -12.638 1 58.76 157 ARG G C 1
ATOM 4110 O O . ARG G 1 79 ? 11.893 41.229 -13.39 1 59.02 157 ARG G O 1
ATOM 4118 N N . SER G 1 80 ? 10.622 42.632 -12.13 1 60.32 158 SER G N 1
ATOM 4119 C CA . SER G 1 80 ? 11.387 43.852 -12.414 1 62.25 158 SER G CA 1
ATOM 4120 C C . SER G 1 80 ? 12.894 43.673 -12.251 1 63.77 158 SER G C 1
ATOM 4121 O O . SER G 1 80 ? 13.318 43.214 -11.169 1 64.33 158 SER G O 1
#

Secondary structure (DSSP, 8-state):
---HHHHHHHHHHHHT--EEEEEEETTEEEEEE--EEHHHHHHHHHHHHHTT--EEEEEEEEETTEEEEEEEEEEEEE--/-HHHHHHHHHHHTT--EEEEEEETTEEEEEE-SEEHHHHHHHHHHHHHTT--EEEEEEEEETTEEEEEEEEEEEEE-/--HHHHHHHHHHHTT--EEEEEEETTEEEEEE--EEHHHHHHHHHHHHHTT-EEEEEEEEEETTEEEEEEEEEEEEE-/--HHHHHHHHHHHTT--EEEEEEETTEEEEEE--EEHHHHHHHHHHHHHTT-EEEEEEEEE-TTSTTEEEEEEEEEE--/--HHHHHHHHHHHTT--EEEEEEETTEEEEEE--EEHHHHHHHHHHHHHTT--EEEEEEEEETTEEEEEEEEEEEEE--/--HHHHHHHHHHHHT--EEEEEEETTEEEEEE--EEHHHHHHHHHHHHHTT-EEEEEEEEE-TTSTTEEEEEEEEEE-/-HHHHHHHHHHHHT--EEEEEEETTEEEEEE--EEHHHHHHHHHHHHHTT--EEEEEEEEETTEEEEEEEEEEEEE--

CATH classification: 3.30.1360.100

Radius of gyration: 27.8 Å; Cα contacts (8 Å, |Δi|>4): 1176; chains: 7; bounding box: 63×76×66 Å

Foldseek 3Di:
DDFLVVLLVVLCVVLVWDWPDWDDDPQKIWTQIAKAQVVSVVVSQVSSVVVVKHWPDWDWDADPPGRRITHTPTTIIHTD/DLVVLLVVLCVVLVWDWPDWADDDQKIKTATDWAQVVSVVVSQVVSVVVVKHWPDWDWDADVPDPRIIGTPTTMIGD/DDLVVLLVVLCVVLVKDWDDWDDDDQKTWTAIAKDQQVSVVVSQVVCVVVVKHWPDWDWDADPPHRRIIHTPTTMIGD/DDLVVLLVVLCVVLPWDWPDWDDDDQKIKTATAKAQVVSVVVSQVSSVVVQKHWPDWDWDADVVDPRIIHTPITMIGHD/DFLVVLLVVLCVVLVWDWPDWADDDQKIKTATAKDQVVSVVVSQVSSVVVVWHWPDWDWDDDPPHPRIIGTPTTMTGGD/DDLVVLLVVLCVVLVWDWPDWADDDQKIWTATAKAQQVSVVVSQVSSVVVVKHWPDWDWDDDVVDPRIIHTPTTMIGD/DQVVLLVVLCVVLVWDWDDWPDDDQKTKTATAKDQQVSVVVSQVVCVVVVKHWPDWDWDADVVHRRIIHTPTTMIGGD

Organism: Klebsiella pneumoniae (NCBI:txid573)